Protein AF-0000000072582105 (afdb_homodimer)

Foldseek 3Di:
DPPPDQWDWDDDQQEIETEGHDPPDAAEDDLVNLVVLLVVLVVSLVPPSHQEYEYEYDQAHRYAYHDLVQLLPDDPVVVLVSVLSLLVSLLSLLLSQHQYEYEANAEQEASSLSNQLSGPAYEYAAPRYWHAHQQVLQQHADAPLNLVSCPLFFAPVVSVVCRVVVDIDGPVVCCVGRSHVYYHNGSVVVVVVVVVVSVVVVVDDSVCSRVVSCVSCVVSSVRSVCRSVVRSVCVVQWVQRSVSNSQSSVCVVVVHRGDGDDDGDPD/DPPPDQWDWDDDQLEIETEGHDPPDAAEDDLVNLVVLLVVLVVSLPPPSHQEYEYEYDQAHRYAYHDLVQLLPDDLVVVLVSVLSLLVSLLSLLLSQHQYEYEANAEQEASSLSNQLSGPAYEYAAPRYWHAHQQVLQQHADAPLNLVSCVLFFAPVCSCVRRVVVDIDGPVVCCVGRSHVYYHNGSVVVVVVVVVVVVVVVVDPSVVSRVVSCVSSVVSSVRSVCRSVVRSVCVVQFVQRSVSNNQSSVCVVVVHRGDGDDDGDPD

Secondary structure (DSSP, 8-state):
-----SEEEEEETTEEEEEE--SSS---B-HHHHHHHHHHHHHHHH-TT--EEEEE--SS-SB--B-HHHHHTS-HHHHHHHHHHHHHHHHHHHH--S-EEEEE-S-EETHHHHHHHTSSEEEEETTS--EE--GGGGT-PPPHHHHHHHHHHS-HHHHHHHHHHT--B-HHHHHHTTS-SEEESSHHHHHHHHHHHHHHHTTS-HHHHHHHHHHHHHHHHHHHHHHHHHHHHHHHH-TTHHHHHHHHHHHHHTTS-----------/-----SEEEEEETTEEEEEE--SSS---B-HHHHHHHHHHHHHHHH-TT--EEEEE--SS-SB--B-HHHHHTS-HHHHHHHHHHHHHHHHHHHH--S-EEEEE-S-EETHHHHHHHTSSEEEEETTS--EE--GGGGT-PPPHHHHHHHHHHS-HHHHHHHHHHT--B-HHHHHHTTS-SEEESSHHHHHHHHHHHHHHHTTS-HHHHHHHHHHHHHHHHHHHTTHHHHHHHHHHH-TTHHHHHHHHHHHHHHTS-----------

Nearest PDB structures (foldseek):
  5zai-assembly1_A  TM=7.662E-01  e=1.065E-15  Metallosphaera sedula DSM 5348
  2ppy-assembly1_A  TM=7.497E-01  e=2.157E-15  Geobacillus kaustophilus HTA426
  6p5u-assembly1_A  TM=8.031E-01  e=1.337E-14  uncultured organism
  1q52-assembly1_B  TM=7.400E-01  e=9.808E-13  Mycobacterium tuberculosis H37Rv
  3sll-assembly1_D  TM=6.809E-01  e=4.337E-14  Mycobacteroides abscessus ATCC 19977

Structure (mmCIF, N/CA/C/O backbone):
data_AF-0000000072582105-model_v1
#
loop_
_entity.id
_entity.type
_entity.pdbx_description
1 polymer 'Enoyl-CoA hydratase'
#
loop_
_atom_site.group_PDB
_atom_site.id
_atom_site.type_symbol
_atom_site.label_atom_id
_atom_site.label_alt_id
_atom_site.label_comp_id
_atom_site.label_asym_id
_atom_site.label_entity_id
_atom_site.label_seq_id
_atom_site.pdbx_PDB_ins_code
_atom_site.Cartn_x
_atom_site.Cartn_y
_atom_site.Cartn_z
_atom_site.occupancy
_atom_site.B_iso_or_equiv
_atom_site.auth_seq_id
_atom_site.auth_comp_id
_atom_site.auth_asym_id
_atom_site.auth_atom_id
_atom_site.pdbx_PDB_model_num
ATOM 1 N N . MET A 1 1 ? -17.75 -36.531 -16.688 1 30.33 1 MET A N 1
ATOM 2 C CA . MET A 1 1 ? -16.906 -36.812 -15.539 1 30.33 1 MET A CA 1
ATOM 3 C C . MET A 1 1 ? -16.703 -35.562 -14.688 1 30.33 1 MET A C 1
ATOM 5 O O . MET A 1 1 ? -16.266 -34.531 -15.195 1 30.33 1 MET A O 1
ATOM 9 N N . LYS A 1 2 ? -17.406 -35.219 -13.719 1 42.03 2 LYS A N 1
ATOM 10 C CA . LYS A 1 2 ? -17.422 -33.969 -12.984 1 42.03 2 LYS A CA 1
ATOM 11 C C . LYS A 1 2 ? -16 -33.531 -12.602 1 42.03 2 LYS A C 1
ATOM 13 O O . LYS A 1 2 ? -15.312 -34.25 -11.867 1 42.03 2 LYS A O 1
ATOM 18 N N . LEU A 1 3 ? -15.195 -32.875 -13.398 1 47.06 3 LEU A N 1
ATOM 19 C CA . LEU A 1 3 ? -13.773 -32.562 -13.227 1 47.06 3 LEU A CA 1
ATOM 20 C C . LEU A 1 3 ? -13.469 -32.219 -11.773 1 47.06 3 LEU A C 1
ATOM 22 O O . LEU A 1 3 ? -14.227 -31.516 -11.117 1 47.06 3 LEU A O 1
ATOM 26 N N . ALA A 1 4 ? -12.789 -33.188 -11.164 1 54.88 4 ALA A N 1
ATOM 27 C CA . ALA A 1 4 ? -12.398 -33.125 -9.75 1 54.88 4 ALA A CA 1
ATOM 28 C C . ALA A 1 4 ? -12.008 -31.703 -9.352 1 54.88 4 ALA A C 1
ATOM 30 O O . ALA A 1 4 ? -11.336 -31.016 -10.109 1 54.88 4 ALA A O 1
ATOM 31 N N . LYS A 1 5 ? -12.719 -31.078 -8.484 1 67.19 5 LYS A N 1
ATOM 32 C CA . LYS A 1 5 ? -12.484 -29.75 -7.949 1 67.19 5 LYS A CA 1
ATOM 33 C C . LYS A 1 5 ? -11.07 -29.609 -7.395 1 67.19 5 LYS A C 1
ATOM 35 O O . LYS A 1 5 ? -10.594 -30.5 -6.684 1 67.19 5 LYS A O 1
ATOM 40 N N . GLU A 1 6 ? -10.32 -28.719 -8 1 86.06 6 GLU A N 1
ATOM 41 C CA . GLU A 1 6 ? -8.961 -28.438 -7.535 1 86.06 6 GLU A CA 1
ATOM 42 C C . GLU A 1 6 ? -8.969 -27.453 -6.367 1 86.06 6 GLU A C 1
ATOM 44 O O . GLU A 1 6 ? -7.938 -27.219 -5.742 1 86.06 6 GLU A O 1
ATOM 49 N N . ILE A 1 7 ? -10.266 -27 -6.062 1 93.31 7 ILE A N 1
ATOM 50 C CA . ILE A 1 7 ? -10.391 -26.062 -4.949 1 93.31 7 ILE A CA 1
ATOM 51 C C . ILE A 1 7 ? -11.555 -26.469 -4.059 1 93.31 7 ILE A C 1
ATOM 53 O O . ILE A 1 7 ? -12.648 -26.766 -4.555 1 93.31 7 ILE A O 1
ATOM 57 N N . ILE A 1 8 ? -11.367 -26.609 -2.816 1 92.94 8 ILE A N 1
ATOM 58 C CA . ILE A 1 8 ? -12.422 -26.781 -1.825 1 92.94 8 ILE A CA 1
ATOM 59 C C . ILE A 1 8 ? -12.727 -25.453 -1.149 1 92.94 8 ILE A C 1
ATOM 61 O O . ILE A 1 8 ? -11.828 -24.797 -0.614 1 92.94 8 ILE A O 1
ATOM 65 N N . THR A 1 9 ? -13.945 -25.047 -1.189 1 95.06 9 THR A N 1
ATOM 66 C CA . THR A 1 9 ? -14.328 -23.781 -0.583 1 95.06 9 THR A CA 1
ATOM 67 C C . THR A 1 9 ? -15.062 -24.016 0.735 1 95.06 9 THR A C 1
ATOM 69 O O . THR A 1 9 ? -15.734 -25.031 0.907 1 95.06 9 THR A O 1
ATOM 72 N N . SER A 1 10 ? -14.891 -23.188 1.635 1 94.69 10 SER A N 1
ATOM 73 C CA . SER A 1 10 ? -15.656 -23.172 2.877 1 94.69 10 SER A CA 1
ATOM 74 C C . SER A 1 10 ? -15.867 -21.734 3.365 1 94.69 10 SER A C 1
ATOM 76 O O . SER A 1 10 ? -15.172 -20.812 2.932 1 94.69 10 SER A O 1
ATOM 78 N N . LYS A 1 11 ? -16.969 -21.547 4.062 1 92.31 11 LYS A N 1
ATOM 79 C CA . LYS A 1 11 ? -17.266 -20.266 4.727 1 92.31 11 LYS A CA 1
ATOM 80 C C . LYS A 1 11 ? -17.25 -20.438 6.242 1 92.31 11 LYS A C 1
ATOM 82 O O . LYS A 1 11 ? -17.906 -21.328 6.785 1 92.31 11 LYS A O 1
ATOM 87 N N . ASP A 1 12 ? -16.359 -19.719 6.879 1 85.94 12 ASP A N 1
ATOM 88 C CA . ASP A 1 12 ? -16.25 -19.75 8.336 1 85.94 12 ASP A CA 1
ATOM 89 C C . ASP A 1 12 ? -16.219 -18.328 8.906 1 85.94 12 ASP A C 1
ATOM 91 O O . ASP A 1 12 ? -15.281 -17.562 8.664 1 85.94 12 ASP A O 1
ATOM 95 N N . SER A 1 13 ? -17.156 -17.938 9.836 1 87.19 13 SER A N 1
ATOM 96 C CA . SER A 1 13 ? -17.156 -16.672 10.555 1 87.19 13 SER A CA 1
ATOM 97 C C . SER A 1 13 ? -16.938 -15.492 9.609 1 87.19 13 SER A C 1
ATOM 99 O O . SER A 1 13 ? -16.078 -14.641 9.859 1 87.19 13 SER A O 1
ATOM 101 N N . LYS A 1 14 ? -17.562 -15.438 8.391 1 92.25 14 LYS A N 1
ATOM 102 C CA . LYS A 1 14 ? -17.547 -14.336 7.43 1 92.25 14 LYS A CA 1
ATOM 103 C C . LYS A 1 14 ? -16.281 -14.359 6.574 1 92.25 14 LYS A C 1
ATOM 105 O O . LYS A 1 14 ? -15.93 -13.352 5.965 1 92.25 14 LYS A O 1
ATOM 110 N N . ILE A 1 15 ? -15.578 -15.484 6.672 1 97.19 15 ILE A N 1
ATOM 111 C CA . ILE A 1 15 ? -14.352 -15.648 5.898 1 97.19 15 ILE A CA 1
ATOM 112 C C . ILE A 1 15 ? -14.562 -16.703 4.816 1 97.19 15 ILE A C 1
ATOM 114 O O . ILE A 1 15 ? -15.016 -17.812 5.102 1 97.19 15 ILE A O 1
ATOM 118 N N . GLY A 1 16 ? -14.391 -16.359 3.559 1 97.5 16 GLY A N 1
ATOM 119 C CA . GLY A 1 16 ? -14.344 -17.344 2.484 1 97.5 16 GLY A CA 1
ATOM 120 C C . GLY A 1 16 ? -12.977 -17.969 2.312 1 97.5 16 GLY A C 1
ATOM 121 O O . GLY A 1 16 ? -11.977 -17.281 2.141 1 97.5 16 GLY A O 1
ATOM 122 N N . VAL A 1 17 ? -12.938 -19.297 2.404 1 97.38 17 VAL A N 1
ATOM 123 C CA . VAL A 1 17 ? -11.656 -19.984 2.297 1 97.38 17 VAL A CA 1
ATOM 124 C C . VAL A 1 17 ? -11.617 -20.797 1.001 1 97.38 17 VAL A C 1
ATOM 126 O O . VAL A 1 17 ? -12.562 -21.531 0.69 1 97.38 17 VAL A O 1
ATOM 129 N N . MET A 1 18 ? -10.609 -20.594 0.264 1 96.44 18 MET A N 1
ATOM 130 C CA . MET A 1 18 ? -10.258 -21.422 -0.885 1 96.44 18 MET A CA 1
ATOM 131 C C . MET A 1 18 ? -9.055 -22.297 -0.572 1 96.44 18 MET A C 1
ATOM 133 O O . MET A 1 18 ? -7.941 -21.797 -0.395 1 96.44 18 MET A O 1
ATOM 137 N N . LYS A 1 19 ? -9.32 -23.516 -0.549 1 95.19 19 LYS A N 1
ATOM 138 C CA . LYS A 1 19 ? -8.227 -24.453 -0.325 1 95.19 19 LYS A CA 1
ATOM 139 C C . LYS A 1 19 ? -7.84 -25.172 -1.616 1 95.19 19 LYS A C 1
ATOM 141 O O . LYS A 1 19 ? -8.641 -25.922 -2.18 1 95.19 19 LYS A O 1
ATOM 146 N N . LEU A 1 20 ? -6.652 -24.906 -2.053 1 94.44 20 LEU A N 1
ATOM 147 C CA . LEU A 1 20 ? -6.121 -25.641 -3.197 1 94.44 20 LEU A CA 1
ATOM 148 C C . LEU A 1 20 ? -5.832 -27.094 -2.83 1 94.44 20 LEU A C 1
ATOM 150 O O . LEU A 1 20 ? -5.254 -27.359 -1.776 1 94.44 20 LEU A O 1
ATOM 154 N N . VAL A 1 21 ? -6.301 -27.953 -3.697 1 89.69 21 VAL A N 1
ATOM 155 C CA . VAL A 1 21 ? -6.109 -29.375 -3.424 1 89.69 21 VAL A CA 1
ATOM 156 C C . VAL A 1 21 ? -5.566 -30.078 -4.672 1 89.69 21 VAL A C 1
ATOM 158 O O . VAL A 1 21 ? -5.984 -29.766 -5.789 1 89.69 21 VAL A O 1
ATOM 161 N N . SER A 1 22 ? -4.59 -30.891 -4.438 1 79.81 22 SER A N 1
ATOM 162 C CA . SER A 1 22 ? -4.055 -31.688 -5.543 1 79.81 22 SER A CA 1
ATOM 163 C C . SER A 1 22 ? -4.34 -33.156 -5.355 1 79.81 22 SER A C 1
ATOM 165 O O . SER A 1 22 ? -4.508 -33.625 -4.227 1 79.81 22 SER A O 1
ATOM 167 N N . ASP A 1 23 ? -4.551 -33.875 -6.465 1 75.94 23 ASP A N 1
ATOM 168 C CA . ASP A 1 23 ? -4.848 -35.312 -6.473 1 75.94 23 ASP A CA 1
ATOM 169 C C . ASP A 1 23 ? -3.57 -36.156 -6.395 1 75.94 23 ASP A C 1
ATOM 171 O O . ASP A 1 23 ? -3.438 -37.156 -7.082 1 75.94 23 ASP A O 1
ATOM 175 N N . GLY A 1 24 ? -2.586 -35.812 -5.512 1 74.75 24 GLY A N 1
ATOM 176 C CA . GLY A 1 24 ? -1.416 -36.656 -5.297 1 74.75 24 GLY A CA 1
ATOM 177 C C . GLY A 1 24 ? -0.139 -36.062 -5.848 1 74.75 24 GLY A C 1
ATOM 178 O O . GLY A 1 24 ? 0.959 -36.406 -5.406 1 74.75 24 GLY A O 1
ATOM 179 N N . GLY A 1 25 ? -0.252 -35.281 -6.922 1 77.69 25 GLY A N 1
ATOM 180 C CA . GLY A 1 25 ? 0.945 -34.625 -7.445 1 77.69 25 GLY A CA 1
ATOM 181 C C . GLY A 1 25 ? 1.08 -33.188 -7.031 1 77.69 25 GLY A C 1
ATOM 182 O O . GLY A 1 25 ? 0.314 -32.688 -6.195 1 77.69 25 GLY A O 1
ATOM 183 N N . PRO A 1 26 ? 2.191 -32.656 -7.531 1 84.25 26 PRO A N 1
ATOM 184 C CA . PRO A 1 26 ? 2.355 -31.234 -7.23 1 84.25 26 PRO A CA 1
ATOM 185 C C . PRO A 1 26 ? 1.222 -30.375 -7.789 1 84.25 26 PRO A C 1
ATOM 187 O O . PRO A 1 26 ? 0.676 -30.688 -8.852 1 84.25 26 PRO A O 1
ATOM 190 N N . MET A 1 27 ? 0.805 -29.391 -7.07 1 89.94 27 MET A N 1
ATOM 191 C CA . MET A 1 27 ? -0.198 -28.438 -7.527 1 89.94 27 MET A CA 1
ATOM 192 C C . MET A 1 27 ? 0.377 -27.516 -8.594 1 89.94 27 MET A C 1
ATOM 194 O O . MET A 1 27 ? 1.344 -26.797 -8.344 1 89.94 27 MET A O 1
ATOM 198 N N . THR A 1 28 ? -0.172 -27.609 -9.828 1 91.94 28 THR A N 1
ATOM 199 C CA . THR A 1 28 ? 0.241 -26.75 -10.93 1 91.94 28 THR A CA 1
ATOM 200 C C . THR A 1 28 ? -0.912 -25.844 -11.375 1 91.94 28 THR A C 1
ATOM 202 O O . THR A 1 28 ? -2.062 -26.078 -10.992 1 91.94 28 THR A O 1
ATOM 205 N N . LEU A 1 29 ? -0.603 -24.844 -12.125 1 92.31 29 LEU A N 1
ATOM 206 C CA . LEU A 1 29 ? -1.618 -23.938 -12.664 1 92.31 29 LEU A CA 1
ATOM 207 C C . LEU A 1 29 ? -2.178 -24.484 -13.977 1 92.31 29 LEU A C 1
ATOM 209 O O . LEU A 1 29 ? -1.448 -24.609 -14.961 1 92.31 29 LEU A O 1
ATOM 213 N N . THR A 1 30 ? -3.312 -24.922 -13.906 1 88.5 30 THR A N 1
ATOM 214 C CA . THR A 1 30 ? -4.039 -25.297 -15.117 1 88.5 30 THR A CA 1
ATOM 215 C C . THR A 1 30 ? -5.113 -24.266 -15.453 1 88.5 30 THR A C 1
ATOM 217 O O . THR A 1 30 ? -5.551 -23.516 -14.578 1 88.5 30 THR A O 1
ATOM 220 N N . LEU A 1 31 ? -5.531 -24.203 -16.734 1 91.31 31 LEU A N 1
ATOM 221 C CA . LEU A 1 31 ? -6.605 -23.297 -17.109 1 91.31 31 LEU A CA 1
ATOM 222 C C . LEU A 1 31 ? -7.871 -23.594 -16.297 1 91.31 31 LEU A C 1
ATOM 224 O O . LEU A 1 31 ? -8.609 -22.672 -15.938 1 91.31 31 LEU A O 1
ATOM 228 N N . SER A 1 32 ? -8.07 -24.859 -16.047 1 90.94 32 SER A N 1
ATOM 229 C CA . SER A 1 32 ? -9.227 -25.25 -15.25 1 90.94 32 SER A CA 1
ATOM 230 C C . SER A 1 32 ? -9.141 -24.672 -13.836 1 90.94 32 SER A C 1
ATOM 232 O O . SER A 1 32 ? -10.109 -24.109 -13.336 1 90.94 32 SER A O 1
ATOM 234 N N . LEU A 1 33 ? -8 -24.812 -13.18 1 91 33 LEU A N 1
ATOM 235 C CA . LEU A 1 33 ? -7.793 -24.266 -11.844 1 91 33 LEU A CA 1
ATOM 236 C C . LEU A 1 33 ? -7.961 -22.75 -11.844 1 91 33 LEU A C 1
ATOM 238 O O . LEU A 1 33 ? -8.617 -22.203 -10.961 1 91 33 LEU A O 1
ATOM 242 N N . ILE A 1 34 ? -7.391 -22.109 -12.867 1 94.62 34 ILE A N 1
ATOM 243 C CA . ILE A 1 34 ? -7.438 -20.656 -12.992 1 94.62 34 ILE A CA 1
ATOM 244 C C . ILE A 1 34 ? -8.891 -20.188 -13.094 1 94.62 34 ILE A C 1
ATOM 246 O O . ILE A 1 34 ? -9.32 -19.297 -12.352 1 94.62 34 ILE A O 1
ATOM 250 N N . HIS A 1 35 ? -9.609 -20.812 -13.977 1 95.5 35 HIS A N 1
ATOM 251 C CA . HIS A 1 35 ? -11.008 -20.422 -14.18 1 95.5 35 HIS A CA 1
ATOM 252 C C . HIS A 1 35 ? -11.836 -20.688 -12.922 1 95.5 35 HIS A C 1
ATOM 254 O O . HIS A 1 35 ? -12.68 -19.875 -12.555 1 95.5 35 HIS A O 1
ATOM 260 N N . GLU A 1 36 ? -11.57 -21.797 -12.297 1 96.06 36 GLU A N 1
ATOM 261 C CA . GLU A 1 36 ? -12.273 -22.109 -11.055 1 96.06 36 GLU A CA 1
ATOM 262 C C . GLU A 1 36 ? -11.992 -21.062 -9.977 1 96.06 36 GLU A C 1
ATOM 264 O O . GLU A 1 36 ? -12.906 -20.625 -9.289 1 96.06 36 GLU A O 1
ATOM 269 N N . MET A 1 37 ? -10.758 -20.703 -9.82 1 96.25 37 MET A N 1
ATOM 270 C CA . MET A 1 37 ? -10.375 -19.672 -8.852 1 96.25 37 MET A CA 1
ATOM 271 C C . MET A 1 37 ? -11.086 -18.359 -9.148 1 96.25 37 MET A C 1
ATOM 273 O O . MET A 1 37 ? -11.633 -17.719 -8.242 1 96.25 37 MET A O 1
ATOM 277 N N . CYS A 1 38 ? -11.086 -17.938 -10.43 1 97.38 38 CYS A N 1
ATOM 278 C CA . CYS A 1 38 ? -11.734 -16.688 -10.828 1 97.38 38 CYS A CA 1
ATOM 279 C C . CYS A 1 38 ? -13.227 -16.734 -10.5 1 97.38 38 CYS A C 1
ATOM 281 O O . CYS A 1 38 ? -13.773 -15.75 -10 1 97.38 38 CYS A O 1
ATOM 283 N N . ASP A 1 39 ? -13.836 -17.859 -10.75 1 97.38 39 ASP A N 1
ATOM 284 C CA . ASP A 1 39 ? -15.266 -18 -10.484 1 97.38 39 ASP A CA 1
ATOM 285 C C . ASP A 1 39 ? -15.562 -17.906 -8.992 1 97.38 39 ASP A C 1
ATOM 287 O O . ASP A 1 39 ? -16.516 -17.25 -8.586 1 97.38 39 ASP A O 1
ATOM 291 N N . ILE A 1 40 ? -14.75 -18.562 -8.195 1 97.31 40 ILE A N 1
ATOM 292 C CA . ILE A 1 40 ? -14.938 -18.547 -6.75 1 97.31 40 ILE A CA 1
ATOM 293 C C . ILE A 1 40 ? -14.742 -17.125 -6.219 1 97.31 40 ILE A C 1
ATOM 295 O O . ILE A 1 40 ? -15.516 -16.656 -5.371 1 97.31 40 ILE A O 1
ATOM 299 N N . LEU A 1 41 ? -13.727 -16.406 -6.695 1 97.69 41 LEU A N 1
ATOM 300 C CA . LEU A 1 41 ? -13.484 -15.031 -6.273 1 97.69 41 LEU A CA 1
ATOM 301 C C . LEU A 1 41 ? -14.664 -14.133 -6.617 1 97.69 41 LEU A C 1
ATOM 303 O O . LEU A 1 41 ? -15.039 -13.258 -5.836 1 97.69 41 LEU A O 1
ATOM 307 N N . LYS A 1 42 ? -15.219 -14.359 -7.797 1 96.94 42 LYS A N 1
ATOM 308 C CA . LYS A 1 42 ? -16.422 -13.609 -8.18 1 96.94 42 LYS A CA 1
ATOM 309 C C . LYS A 1 42 ? -17.562 -13.867 -7.207 1 96.94 42 LYS A C 1
ATOM 311 O O . LYS A 1 42 ? -18.25 -12.93 -6.793 1 96.94 42 LYS A O 1
ATOM 316 N N . GLU A 1 43 ? -17.719 -15.117 -6.836 1 96.06 43 GLU A N 1
ATOM 317 C CA . GLU A 1 43 ? -18.766 -15.484 -5.883 1 96.06 43 GLU A CA 1
ATOM 318 C C . GLU A 1 43 ? -18.531 -14.836 -4.523 1 96.06 43 GLU A C 1
ATOM 320 O O . GLU A 1 43 ? -19.453 -14.297 -3.912 1 96.06 43 GLU A O 1
ATOM 325 N N . PHE A 1 44 ? -17.281 -14.953 -4.031 1 96.69 44 PHE A N 1
ATOM 326 C CA . PHE A 1 44 ? -16.922 -14.359 -2.748 1 96.69 44 PHE A CA 1
ATOM 327 C C . PHE A 1 44 ? -17.156 -12.852 -2.771 1 96.69 44 PHE A C 1
ATOM 329 O O . PHE A 1 44 ? -17.531 -12.258 -1.759 1 96.69 44 PHE A O 1
ATOM 336 N N . THR A 1 45 ? -16.938 -12.18 -3.93 1 95.56 45 THR A N 1
ATOM 337 C CA . THR A 1 45 ? -17.047 -10.727 -4.078 1 95.56 45 THR A CA 1
ATOM 338 C C . THR A 1 45 ? -18.469 -10.273 -3.814 1 95.56 45 THR A C 1
ATOM 340 O O . THR A 1 45 ? -18.703 -9.281 -3.107 1 95.56 45 THR A O 1
ATOM 343 N N . VAL A 1 46 ? -19.469 -10.992 -4.301 1 92.19 46 VAL A N 1
ATOM 344 C CA . VAL A 1 46 ? -20.844 -10.516 -4.25 1 92.19 46 VAL A CA 1
ATOM 345 C C . VAL A 1 46 ? -21.547 -11.062 -3.002 1 92.19 46 VAL A C 1
ATOM 347 O O . VAL A 1 46 ? -22.688 -10.695 -2.707 1 92.19 46 VAL A O 1
ATOM 350 N N . ASP A 1 47 ? -20.891 -12.047 -2.318 1 92.62 47 ASP A N 1
ATOM 351 C CA . ASP A 1 47 ? -21.438 -12.57 -1.073 1 92.62 47 ASP A CA 1
ATOM 352 C C . ASP A 1 47 ? -21.25 -11.578 0.07 1 92.62 47 ASP A C 1
ATOM 354 O O . ASP A 1 47 ? -20.156 -11.43 0.596 1 92.62 47 ASP A O 1
ATOM 358 N N . GLN A 1 48 ? -22.234 -10.953 0.513 1 88.12 48 GLN A N 1
ATOM 359 C CA . GLN A 1 48 ? -22.188 -9.891 1.508 1 88.12 48 GLN A CA 1
ATOM 360 C C . GLN A 1 48 ? -21.766 -10.43 2.875 1 88.12 48 GLN A C 1
ATOM 362 O O . GLN A 1 48 ? -21.391 -9.664 3.764 1 88.12 48 GLN A O 1
ATOM 367 N N . GLU A 1 49 ? -21.891 -11.727 3.025 1 91.12 49 GLU A N 1
ATOM 368 C CA . GLU A 1 49 ? -21.531 -12.32 4.309 1 91.12 49 GLU A CA 1
ATOM 369 C C . GLU A 1 49 ? -20.016 -12.484 4.426 1 91.12 49 GLU A C 1
ATOM 371 O O . GLU A 1 49 ? -19.484 -12.578 5.535 1 91.12 49 GLU A O 1
ATOM 376 N N . ILE A 1 50 ? -19.359 -12.578 3.346 1 94.81 50 ILE A N 1
ATOM 377 C CA . ILE A 1 50 ? -17.906 -12.734 3.355 1 94.81 50 ILE A CA 1
ATOM 378 C C . ILE A 1 50 ? -17.234 -11.375 3.502 1 94.81 50 ILE A C 1
ATOM 380 O O . ILE A 1 50 ? -17.531 -10.445 2.74 1 94.81 50 ILE A O 1
ATOM 384 N N . ARG A 1 51 ? -16.297 -11.305 4.477 1 94.62 51 ARG A N 1
ATOM 385 C CA . ARG A 1 51 ? -15.602 -10.047 4.746 1 94.62 51 ARG A CA 1
ATOM 386 C C . ARG A 1 51 ? -14.133 -10.133 4.371 1 94.62 51 ARG A C 1
ATOM 388 O O . ARG A 1 51 ? -13.453 -9.109 4.242 1 94.62 51 ARG A O 1
ATOM 395 N N . ALA A 1 52 ? -13.695 -11.328 4.258 1 97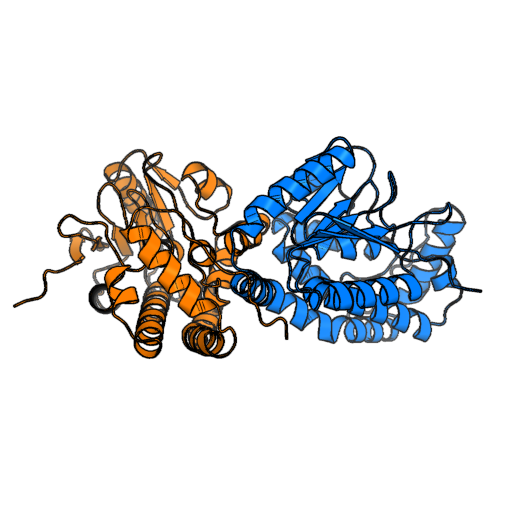.56 52 ALA A N 1
ATOM 396 C CA . ALA A 1 52 ? -12.305 -11.57 3.887 1 97.56 52 ALA A CA 1
ATOM 397 C C . ALA A 1 52 ? -12.148 -12.938 3.234 1 97.56 52 ALA A C 1
ATOM 399 O O . ALA A 1 52 ? -13 -13.82 3.4 1 97.56 52 ALA A O 1
ATOM 400 N N . GLY A 1 53 ? -11.141 -13.062 2.473 1 98.06 53 GLY A N 1
ATOM 401 C CA . GLY A 1 53 ? -10.805 -14.336 1.854 1 98.06 53 GLY A CA 1
ATOM 402 C C . GLY A 1 53 ? -9.469 -14.891 2.324 1 98.06 53 GLY A C 1
ATOM 403 O O . GLY A 1 53 ? -8.578 -14.141 2.705 1 98.06 53 GLY A O 1
ATOM 404 N N . ILE A 1 54 ? -9.352 -16.172 2.305 1 98.38 54 ILE A N 1
ATOM 405 C CA . ILE A 1 54 ? -8.102 -16.891 2.531 1 98.38 54 ILE A CA 1
ATOM 406 C C . ILE A 1 54 ? -7.871 -17.891 1.403 1 98.38 54 ILE A C 1
ATOM 408 O O . ILE A 1 54 ? -8.789 -18.609 1.011 1 98.38 54 ILE A O 1
ATOM 412 N N . ILE A 1 55 ? -6.73 -17.844 0.826 1 98 55 ILE A N 1
ATOM 413 C CA . ILE A 1 55 ? -6.289 -18.906 -0.074 1 98 55 ILE A CA 1
ATOM 414 C C . ILE A 1 55 ? -5.227 -19.75 0.616 1 98 55 ILE A C 1
ATOM 416 O O . ILE A 1 55 ? -4.18 -19.25 1.022 1 98 55 ILE A O 1
ATOM 420 N N . SER A 1 56 ? -5.547 -20.984 0.767 1 95.56 56 SER A N 1
ATOM 421 C CA . SER A 1 56 ? -4.617 -21.906 1.405 1 95.56 56 SER A CA 1
ATOM 422 C C . SER A 1 56 ? -4.289 -23.078 0.488 1 95.56 56 SER A C 1
ATOM 424 O O . SER A 1 56 ? -4.992 -23.328 -0.498 1 95.56 56 SER A O 1
ATOM 426 N N . GLY A 1 57 ? -3.246 -23.719 0.718 1 89.19 57 GLY A N 1
ATOM 427 C CA . GLY A 1 57 ? -2.836 -24.891 -0.059 1 89.19 57 GLY A CA 1
ATOM 428 C C . GLY A 1 57 ? -2.5 -26.094 0.798 1 89.19 57 GLY A C 1
ATOM 429 O O . GLY A 1 57 ? -2.803 -26.109 1.993 1 89.19 57 GLY A O 1
ATOM 430 N N . PRO A 1 58 ? -2.08 -27.094 0.112 1 83.38 58 PRO A N 1
ATOM 431 C CA . PRO A 1 58 ? -1.699 -28.312 0.846 1 83.38 58 PRO A CA 1
ATOM 432 C C . PRO A 1 58 ? -0.506 -28.078 1.772 1 83.38 58 PRO A C 1
ATOM 434 O O . PRO A 1 58 ? 0.156 -27.047 1.693 1 83.38 58 PRO A O 1
ATOM 437 N N . ASP A 1 59 ? -0.425 -29.031 2.781 1 83.31 59 ASP A N 1
ATOM 438 C CA . ASP A 1 59 ? 0.791 -29.062 3.588 1 83.31 59 ASP A CA 1
ATOM 439 C C . ASP A 1 59 ? 1.981 -29.547 2.766 1 83.31 59 ASP A C 1
ATOM 441 O O . ASP A 1 59 ? 2.064 -30.734 2.422 1 83.31 59 ASP A O 1
ATOM 445 N N . GLY A 1 60 ? 2.836 -28.719 2.244 1 85.56 60 GLY A N 1
ATOM 446 C CA . GLY A 1 60 ? 3.893 -28.953 1.271 1 85.56 60 GLY A CA 1
ATOM 447 C C . GLY A 1 60 ? 3.889 -27.938 0.138 1 85.56 60 GLY A C 1
ATOM 448 O O . GLY A 1 60 ? 3.775 -26.734 0.374 1 85.56 60 GLY A O 1
ATOM 449 N N . ASP A 1 61 ? 3.75 -28.531 -1.145 1 90.19 61 ASP A N 1
ATOM 450 C CA . ASP A 1 61 ? 3.801 -27.641 -2.305 1 90.19 61 ASP A CA 1
ATOM 451 C C . ASP A 1 61 ? 2.492 -26.875 -2.467 1 90.19 61 ASP A C 1
ATOM 453 O O . ASP A 1 61 ? 1.456 -27.469 -2.783 1 90.19 61 ASP A O 1
ATOM 457 N N . PHE A 1 62 ? 2.486 -25.609 -2.223 1 95.31 62 PHE A N 1
ATOM 458 C CA . PHE A 1 62 ? 1.344 -24.719 -2.438 1 95.31 62 PHE A CA 1
ATOM 459 C C . PHE A 1 62 ? 0.928 -24.734 -3.902 1 95.31 62 PHE A C 1
ATOM 461 O O . PHE A 1 62 ? -0.133 -25.25 -4.254 1 95.31 62 PHE A O 1
ATOM 468 N N . CYS A 1 63 ? 1.811 -24.297 -4.801 1 95.38 63 CYS A N 1
ATOM 469 C CA . CYS A 1 63 ? 1.665 -24.344 -6.25 1 95.38 63 CYS A CA 1
ATOM 470 C C . CYS A 1 63 ? 3.006 -24.109 -6.941 1 95.38 63 CYS A C 1
ATOM 472 O O . CYS A 1 63 ? 3.691 -23.125 -6.664 1 95.38 63 CYS A O 1
ATOM 474 N N . VAL A 1 64 ? 3.338 -24.984 -7.836 1 93.81 64 VAL A N 1
ATOM 475 C CA . VAL A 1 64 ? 4.695 -24.953 -8.375 1 93.81 64 VAL A CA 1
ATOM 476 C C . VAL A 1 64 ? 4.672 -24.375 -9.789 1 93.81 64 VAL A C 1
ATOM 478 O O . VAL A 1 64 ? 5.66 -24.484 -10.523 1 93.81 64 VAL A O 1
ATOM 481 N N . GLY A 1 65 ? 3.52 -23.844 -10.219 1 93.81 65 GLY A N 1
ATOM 482 C CA . GLY A 1 65 ? 3.473 -23.094 -11.461 1 93.81 65 GLY A CA 1
ATOM 483 C C . GLY A 1 65 ? 3.006 -23.906 -12.641 1 93.81 65 GLY A C 1
ATOM 484 O O . GLY A 1 65 ? 2.008 -24.625 -12.555 1 93.81 65 GLY A O 1
ATOM 485 N N . LEU A 1 66 ? 3.688 -23.781 -13.781 1 92.62 66 LEU A N 1
ATOM 486 C CA . LEU A 1 66 ? 3.262 -24.375 -15.047 1 92.62 66 LEU A CA 1
ATOM 487 C C . LEU A 1 66 ? 3.352 -25.891 -14.992 1 92.62 66 LEU A C 1
ATOM 489 O O . LEU A 1 66 ? 4.297 -26.438 -14.422 1 92.62 66 LEU A O 1
ATOM 493 N N . ASP A 1 67 ? 2.404 -26.484 -15.594 1 91 67 ASP A N 1
ATOM 494 C CA . ASP A 1 67 ? 2.445 -27.922 -15.805 1 91 67 ASP A CA 1
ATOM 495 C C . ASP A 1 67 ? 3.301 -28.281 -17.016 1 91 67 ASP A C 1
ATOM 497 O O . ASP A 1 67 ? 2.941 -27.953 -18.156 1 91 67 ASP A O 1
ATOM 501 N N . PRO A 1 68 ? 4.379 -28.969 -16.719 1 93.75 68 PRO A N 1
ATOM 502 C CA . PRO A 1 68 ? 5.27 -29.266 -17.844 1 93.75 68 PRO A CA 1
ATOM 503 C C . PRO A 1 68 ? 4.57 -30.031 -18.953 1 93.75 68 PRO A C 1
ATOM 505 O O . PRO A 1 68 ? 4.805 -29.766 -20.141 1 93.75 68 PRO A O 1
ATOM 508 N N . ASP A 1 69 ? 3.734 -30.953 -18.641 1 93.44 69 ASP A N 1
ATOM 509 C CA . ASP A 1 69 ? 3.037 -31.75 -19.656 1 93.44 69 ASP A CA 1
ATOM 510 C C . ASP A 1 69 ? 2.113 -30.859 -20.5 1 93.44 69 ASP A C 1
ATOM 512 O O . ASP A 1 69 ? 2.059 -31 -21.719 1 93.44 69 ASP A O 1
ATOM 516 N N . ALA A 1 70 ? 1.417 -30 -19.812 1 92.69 70 ALA A N 1
ATOM 517 C CA . ALA A 1 70 ? 0.51 -29.109 -20.516 1 92.69 70 ALA A CA 1
ATOM 518 C C . ALA A 1 70 ? 1.271 -28.219 -21.5 1 92.69 70 ALA A C 1
ATOM 520 O O . ALA A 1 70 ? 0.827 -28.016 -22.641 1 92.69 70 ALA A O 1
ATOM 521 N N . ILE A 1 71 ? 2.404 -27.719 -21.109 1 95.69 71 ILE A N 1
ATOM 522 C CA . ILE A 1 71 ? 3.201 -26.828 -21.953 1 95.69 71 ILE A CA 1
ATOM 523 C C . ILE A 1 71 ? 3.768 -27.609 -23.141 1 95.69 71 ILE A C 1
ATOM 525 O O . ILE A 1 71 ? 3.658 -27.188 -24.281 1 95.69 71 ILE A O 1
ATOM 529 N N . LEU A 1 72 ? 4.293 -28.812 -22.859 1 96.81 72 LEU A N 1
ATOM 530 C CA . LEU A 1 72 ? 4.965 -29.609 -23.875 1 96.81 72 LEU A CA 1
ATOM 531 C C . LEU A 1 72 ? 3.971 -30.094 -24.938 1 96.81 72 LEU A C 1
ATOM 533 O O . LEU A 1 72 ? 4.348 -30.344 -26.078 1 96.81 72 LEU A O 1
ATOM 537 N N . ASN A 1 73 ? 2.732 -30.172 -24.578 1 96.56 73 ASN A N 1
ATOM 538 C CA . ASN A 1 73 ? 1.709 -30.656 -25.5 1 96.56 73 ASN A CA 1
ATOM 539 C C . ASN A 1 73 ? 0.938 -29.516 -26.141 1 96.56 73 ASN A C 1
ATOM 541 O O . ASN A 1 73 ? -0.145 -29.719 -26.688 1 96.56 73 ASN A O 1
ATOM 545 N N . SER A 1 74 ? 1.439 -28.344 -26.031 1 96.44 74 SER A N 1
ATOM 546 C CA . SER A 1 74 ? 0.749 -27.156 -26.531 1 96.44 74 SER A CA 1
ATOM 547 C C . SER A 1 74 ? 1.514 -26.516 -27.688 1 96.44 74 SER A C 1
ATOM 549 O O . SER A 1 74 ? 2.746 -26.547 -27.719 1 96.44 74 SER A O 1
ATOM 551 N N . SER A 1 75 ? 0.695 -25.969 -28.609 1 96.25 75 SER A N 1
ATOM 552 C CA . SER A 1 75 ? 1.278 -25.078 -29.594 1 96.25 75 SER A CA 1
ATOM 553 C C . SER A 1 75 ? 1.665 -23.734 -28.969 1 96.25 75 SER A C 1
ATOM 555 O O . SER A 1 75 ? 1.302 -23.453 -27.812 1 96.25 75 SER A O 1
ATOM 557 N N . VAL A 1 76 ? 2.436 -22.953 -29.703 1 94.62 76 VAL A N 1
ATOM 558 C CA . VAL A 1 76 ? 2.824 -21.625 -29.219 1 94.62 76 VAL A CA 1
ATOM 559 C C . VAL A 1 76 ? 1.577 -20.797 -28.906 1 94.62 76 VAL A C 1
ATOM 561 O O . VAL A 1 76 ? 1.524 -20.109 -27.906 1 94.62 76 VAL A O 1
ATOM 564 N N . ASP A 1 77 ? 0.574 -20.906 -29.75 1 94.12 77 ASP A N 1
ATOM 565 C CA . ASP A 1 77 ? -0.678 -20.188 -29.531 1 94.12 77 ASP A CA 1
ATOM 566 C C . ASP A 1 77 ? -1.37 -20.656 -28.266 1 94.12 77 ASP A C 1
ATOM 568 O O . ASP A 1 77 ? -1.947 -19.859 -27.531 1 94.12 77 ASP A O 1
ATOM 572 N N . GLU A 1 78 ? -1.339 -21.906 -28.062 1 94.81 78 GLU A N 1
ATOM 573 C CA . GLU A 1 78 ? -1.934 -22.469 -26.844 1 94.81 78 GLU A CA 1
ATOM 574 C C . GLU A 1 78 ? -1.162 -22.031 -25.609 1 94.81 78 GLU A C 1
ATOM 576 O O . GLU A 1 78 ? -1.76 -21.766 -24.562 1 94.81 78 GLU A O 1
ATOM 581 N N . ILE A 1 79 ? 0.143 -21.984 -25.703 1 95.69 79 ILE A N 1
ATOM 582 C CA . ILE A 1 79 ? 0.963 -21.484 -24.594 1 95.69 79 ILE A CA 1
ATOM 583 C C . ILE A 1 79 ? 0.604 -20.031 -24.297 1 95.69 79 ILE A C 1
ATOM 585 O O . ILE A 1 79 ? 0.451 -19.656 -23.141 1 95.69 79 ILE A O 1
ATOM 589 N N . ALA A 1 80 ? 0.419 -19.266 -25.344 1 94.62 80 ALA A N 1
ATOM 590 C CA . ALA A 1 80 ? 0.002 -17.875 -25.172 1 94.62 80 ALA A CA 1
ATOM 591 C C . ALA A 1 80 ? -1.336 -17.781 -24.453 1 94.62 80 ALA A C 1
ATOM 593 O O . ALA A 1 80 ? -1.543 -16.906 -23.625 1 94.62 80 ALA A O 1
ATOM 594 N N . LYS A 1 81 ? -2.178 -18.641 -24.734 1 94 81 LYS A N 1
ATOM 595 C CA . LYS A 1 81 ? -3.479 -18.688 -24.078 1 94 81 LYS A CA 1
ATOM 596 C C . LYS A 1 81 ? -3.338 -19.047 -22.609 1 94 81 LYS A C 1
ATOM 598 O O . LYS A 1 81 ? -4.047 -18.516 -21.75 1 94 81 LYS A O 1
ATOM 603 N N . ILE A 1 82 ? -2.486 -19.953 -22.344 1 94.62 82 ILE A N 1
ATOM 604 C CA . ILE A 1 82 ? -2.213 -20.328 -20.969 1 94.62 82 ILE A CA 1
ATOM 605 C C . ILE A 1 82 ? -1.691 -19.109 -20.203 1 94.62 82 ILE A C 1
ATOM 607 O O . ILE A 1 82 ? -2.154 -18.812 -19.094 1 94.62 82 ILE A O 1
ATOM 611 N N . MET A 1 83 ? -0.78 -18.375 -20.812 1 95.12 83 MET A N 1
ATOM 612 C CA . MET A 1 83 ? -0.249 -17.156 -20.188 1 95.12 83 MET A CA 1
ATOM 613 C C . MET A 1 83 ? -1.353 -16.141 -19.969 1 95.12 83 MET A C 1
ATOM 615 O O . MET A 1 83 ? -1.406 -15.492 -18.922 1 95.12 83 MET A O 1
ATOM 619 N N . ALA A 1 84 ? -2.201 -15.992 -20.953 1 95.62 84 ALA A N 1
ATOM 620 C CA . ALA A 1 84 ? -3.328 -15.078 -20.828 1 95.62 84 ALA A CA 1
ATOM 621 C C . ALA A 1 84 ? -4.211 -15.461 -19.641 1 95.62 84 ALA A C 1
ATOM 623 O O . ALA A 1 84 ? -4.691 -14.586 -18.906 1 95.62 84 ALA A O 1
ATOM 624 N N . GLY A 1 85 ? -4.473 -16.719 -19.469 1 95.88 85 GLY A N 1
ATOM 625 C CA . GLY A 1 85 ? -5.23 -17.203 -18.328 1 95.88 85 GLY A CA 1
ATOM 626 C C . GLY A 1 85 ? -4.59 -16.859 -17 1 95.88 85 GLY A C 1
ATOM 627 O O . GLY A 1 85 ? -5.281 -16.5 -16.047 1 95.88 85 GLY A O 1
ATOM 628 N N . ILE A 1 86 ? -3.303 -16.938 -16.906 1 96.31 86 ILE A N 1
ATOM 629 C CA . ILE A 1 86 ? -2.564 -16.641 -15.688 1 96.31 86 ILE A CA 1
ATOM 630 C C . ILE A 1 86 ? -2.748 -15.156 -15.336 1 96.31 86 ILE A C 1
ATOM 632 O O . ILE A 1 86 ? -2.971 -14.812 -14.172 1 96.31 86 ILE A O 1
ATOM 636 N N . PHE A 1 87 ? -2.732 -14.25 -16.281 1 96.19 87 PHE A N 1
ATOM 637 C CA . PHE A 1 87 ? -2.871 -12.828 -15.992 1 96.19 87 PHE A CA 1
ATOM 638 C C . PHE A 1 87 ? -4.332 -12.469 -15.75 1 96.19 87 PHE A C 1
ATOM 640 O O . PHE A 1 87 ? -4.629 -11.5 -15.047 1 96.19 87 PHE A O 1
ATOM 647 N N . GLU A 1 88 ? -5.227 -13.289 -16.344 1 95.75 88 GLU A N 1
ATOM 648 C CA . GLU A 1 88 ? -6.617 -13.172 -15.922 1 95.75 88 GLU A CA 1
ATOM 649 C C . GLU A 1 88 ? -6.766 -13.477 -14.43 1 95.75 88 GLU A C 1
ATOM 651 O O . GLU A 1 88 ? -7.496 -12.789 -13.719 1 95.75 88 GLU A O 1
ATOM 656 N N . MET A 1 89 ? -6.125 -14.516 -14.016 1 96.75 89 MET A N 1
ATOM 657 C CA . MET A 1 89 ? -6.102 -14.859 -12.594 1 96.75 89 MET A CA 1
ATOM 658 C C . MET A 1 89 ? -5.48 -13.734 -11.773 1 96.75 89 MET A C 1
ATOM 660 O O . MET A 1 89 ? -6.027 -13.344 -10.742 1 96.75 89 MET A O 1
ATOM 664 N N . PHE A 1 90 ? -4.328 -13.25 -12.25 1 97.94 90 PHE A N 1
ATOM 665 C CA . PHE A 1 90 ? -3.684 -12.102 -11.617 1 97.94 90 PHE A CA 1
ATOM 666 C C . PHE A 1 90 ? -4.672 -10.961 -11.43 1 97.94 90 PHE A C 1
ATOM 668 O O . PHE A 1 90 ? -4.809 -10.422 -10.328 1 97.94 90 PHE A O 1
ATOM 675 N N . ASP A 1 91 ? -5.379 -10.641 -12.469 1 97.31 91 ASP A N 1
ATOM 676 C CA . ASP A 1 91 ? -6.348 -9.547 -12.461 1 97.31 91 ASP A CA 1
ATOM 677 C C . ASP A 1 91 ? -7.469 -9.812 -11.461 1 97.31 91 ASP A C 1
ATOM 679 O O . ASP A 1 91 ? -7.848 -8.922 -10.695 1 97.31 91 ASP A O 1
ATOM 683 N N . SER A 1 92 ? -7.973 -10.984 -11.469 1 97.19 92 SER A N 1
ATOM 684 C CA . SER A 1 92 ? -9.062 -11.344 -10.57 1 97.19 92 SER A CA 1
ATOM 685 C C . SER A 1 92 ? -8.633 -11.258 -9.117 1 97.19 92 SER A C 1
ATOM 687 O O . SER A 1 92 ? -9.375 -10.758 -8.273 1 97.19 92 SER A O 1
ATOM 689 N N . LEU A 1 93 ? -7.457 -11.727 -8.852 1 98.25 93 LEU A N 1
ATOM 690 C CA . LEU A 1 93 ? -6.93 -11.703 -7.488 1 98.25 93 LEU A CA 1
ATOM 691 C C . LEU A 1 93 ? -6.684 -10.266 -7.031 1 98.25 93 LEU A C 1
ATOM 693 O O . LEU A 1 93 ? -7.105 -9.875 -5.938 1 98.25 93 LEU A O 1
ATOM 697 N N . MET A 1 94 ? -6.09 -9.438 -7.875 1 97.5 94 MET A N 1
ATOM 698 C CA . MET A 1 94 ? -5.75 -8.062 -7.543 1 97.5 94 MET A CA 1
ATOM 699 C C . MET A 1 94 ? -7.004 -7.203 -7.414 1 97.5 94 MET A C 1
ATOM 701 O O . MET A 1 94 ? -7.031 -6.25 -6.637 1 97.5 94 MET A O 1
ATOM 705 N N . SER A 1 95 ? -8.039 -7.582 -8.18 1 96.94 95 SER A N 1
ATOM 706 C CA . SER A 1 95 ? -9.258 -6.781 -8.211 1 96.94 95 SER A CA 1
ATOM 707 C C . SER A 1 95 ? -10.227 -7.211 -7.109 1 96.94 95 SER A C 1
ATOM 709 O O . SER A 1 95 ? -11.25 -6.562 -6.891 1 96.94 95 SER A O 1
ATOM 711 N N . PHE A 1 96 ? -9.945 -8.375 -6.461 1 98 96 PHE A N 1
ATOM 712 C CA . PHE A 1 96 ? -10.805 -8.828 -5.367 1 98 96 PHE A CA 1
ATOM 713 C C . PHE A 1 96 ? -10.93 -7.746 -4.297 1 98 96 PHE A C 1
ATOM 715 O O . PHE A 1 96 ? -9.922 -7.305 -3.734 1 98 96 PHE A O 1
ATOM 722 N N . PRO A 1 97 ? -12.07 -7.277 -3.98 1 97.12 97 PRO A N 1
ATOM 723 C CA . PRO A 1 97 ? -12.242 -6.031 -3.229 1 97.12 97 PRO A CA 1
ATOM 724 C C . PRO A 1 97 ? -12.141 -6.238 -1.719 1 97.12 97 PRO A C 1
ATOM 726 O O . PRO A 1 97 ? -12.156 -5.266 -0.958 1 97.12 97 PRO A O 1
ATOM 729 N N . LYS A 1 98 ? -12.102 -7.438 -1.237 1 97.38 98 LYS A N 1
ATOM 730 C CA . LYS A 1 98 ? -12.023 -7.754 0.187 1 97.38 98 LYS A CA 1
ATOM 731 C C . LYS A 1 98 ? -10.617 -8.203 0.576 1 97.38 98 LYS A C 1
ATOM 733 O O . LYS A 1 98 ? -9.852 -8.664 -0.274 1 97.38 98 LYS A O 1
ATOM 738 N N . PRO A 1 99 ? -10.242 -8.008 1.88 1 97.75 99 PRO A N 1
ATOM 739 C CA . PRO A 1 99 ? -8.922 -8.516 2.271 1 97.75 99 PRO A CA 1
ATOM 740 C C . PRO A 1 99 ? -8.695 -9.961 1.854 1 97.75 99 PRO A C 1
ATOM 742 O O . PRO A 1 99 ? -9.602 -10.789 1.968 1 97.75 99 PRO A O 1
ATOM 745 N N . LEU A 1 100 ? -7.578 -10.234 1.352 1 98.44 100 LEU A N 1
ATOM 746 C CA . LEU A 1 100 ? -7.227 -11.562 0.873 1 98.44 100 LEU A CA 1
ATOM 747 C C . LEU A 1 100 ? -5.879 -12.008 1.438 1 98.44 100 LEU A C 1
ATOM 749 O O . LEU A 1 100 ? -4.891 -11.281 1.333 1 98.44 100 LEU A O 1
ATOM 753 N N . ILE A 1 101 ? -5.82 -13.188 2.066 1 98.62 101 ILE A N 1
ATOM 754 C CA . ILE A 1 101 ? -4.621 -13.688 2.732 1 98.62 101 ILE A CA 1
ATOM 755 C C . ILE A 1 101 ? -4.191 -15.008 2.102 1 98.62 101 ILE A C 1
ATOM 757 O O . ILE A 1 101 ? -5.023 -15.883 1.851 1 98.62 101 ILE A O 1
ATOM 761 N N . ALA A 1 102 ? -2.949 -15.156 1.796 1 98.56 102 ALA A N 1
ATOM 762 C CA . ALA A 1 102 ? -2.385 -16.422 1.341 1 98.56 102 ALA A CA 1
ATOM 763 C C . ALA A 1 102 ? -1.742 -17.188 2.496 1 98.56 102 ALA A C 1
ATOM 765 O O . ALA A 1 102 ? -0.944 -16.625 3.25 1 98.56 102 ALA A O 1
ATOM 766 N N . GLU A 1 103 ? -2.117 -18.422 2.674 1 98.19 103 GLU A N 1
ATOM 767 C CA . GLU A 1 103 ? -1.468 -19.375 3.566 1 98.19 103 GLU A CA 1
ATOM 768 C C . GLU A 1 103 ? -0.673 -20.406 2.779 1 98.19 103 GLU A C 1
ATOM 770 O O . GLU A 1 103 ? -1.242 -21.375 2.262 1 98.19 103 GLU A O 1
ATOM 775 N N . VAL A 1 104 ? 0.62 -20.188 2.783 1 97.88 104 VAL A N 1
ATOM 776 C CA . VAL A 1 104 ? 1.499 -20.969 1.921 1 97.88 104 VAL A CA 1
ATOM 777 C C . VAL A 1 104 ? 2.184 -22.062 2.736 1 97.88 104 VAL A C 1
ATOM 779 O O . VAL A 1 104 ? 3.043 -21.781 3.572 1 97.88 104 VAL A O 1
ATOM 782 N N . GLY A 1 105 ? 1.873 -23.281 2.43 1 95.94 105 GLY A N 1
ATOM 783 C CA . GLY A 1 105 ? 2.373 -24.406 3.219 1 95.94 105 GLY A CA 1
ATOM 784 C C . GLY A 1 105 ? 3.758 -24.859 2.795 1 95.94 105 GLY A C 1
ATOM 785 O O . GLY A 1 105 ? 4.453 -25.531 3.555 1 95.94 105 GLY A O 1
ATOM 786 N N . GLY A 1 106 ? 4.176 -24.484 1.627 1 95.5 106 GLY A N 1
ATOM 787 C C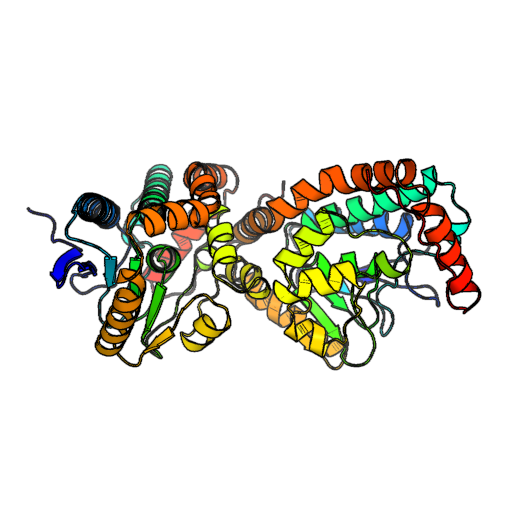A . GLY A 1 106 ? 5.449 -24.891 1.059 1 95.5 106 GLY A CA 1
ATOM 788 C C . GLY A 1 106 ? 5.809 -24.141 -0.21 1 95.5 106 GLY A C 1
ATOM 789 O O . GLY A 1 106 ? 5.613 -22.922 -0.293 1 95.5 106 GLY A O 1
ATOM 790 N N . ASN A 1 107 ? 6.309 -24.844 -1.19 1 96.56 107 ASN A N 1
ATOM 791 C CA . ASN A 1 107 ? 6.816 -24.203 -2.402 1 96.56 107 ASN A CA 1
ATOM 792 C C . ASN A 1 107 ? 5.719 -23.438 -3.135 1 96.56 107 ASN A C 1
ATOM 794 O O . ASN A 1 107 ? 4.652 -23.984 -3.416 1 96.56 107 ASN A O 1
ATOM 798 N N . ALA A 1 108 ? 5.891 -22.219 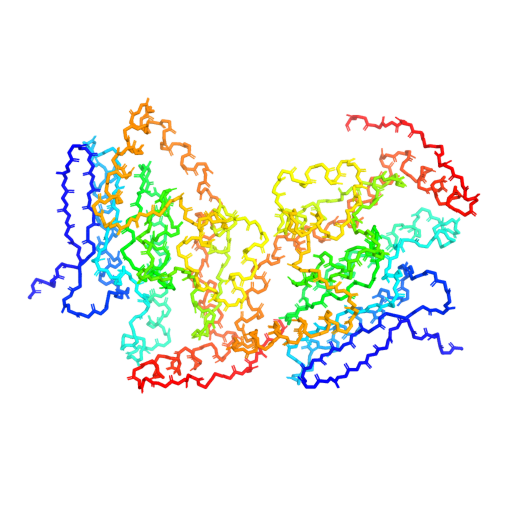-3.391 1 97.38 108 ALA A N 1
ATOM 799 C CA . ALA A 1 108 ? 5.121 -21.359 -4.289 1 97.38 108 ALA A CA 1
ATOM 800 C C . ALA A 1 108 ? 6.016 -20.719 -5.348 1 97.38 108 ALA A C 1
ATOM 802 O O . ALA A 1 108 ? 6.691 -19.734 -5.086 1 97.38 108 ALA A O 1
ATOM 803 N N . VAL A 1 109 ? 5.953 -21.25 -6.586 1 96.56 109 VAL A N 1
ATOM 804 C CA . VAL A 1 109 ? 7.012 -20.953 -7.547 1 96.56 109 VAL A CA 1
ATOM 805 C C . VAL A 1 109 ? 6.398 -20.547 -8.891 1 96.56 109 VAL A C 1
ATOM 807 O O . VAL A 1 109 ? 5.426 -21.172 -9.336 1 96.56 109 VAL A O 1
ATOM 810 N N . GLY A 1 110 ? 7.027 -19.547 -9.508 1 95.5 110 GLY A N 1
ATOM 811 C CA . GLY A 1 110 ? 6.586 -19.094 -10.82 1 95.5 110 GLY A CA 1
ATOM 812 C C . GLY A 1 110 ? 5.133 -18.656 -10.852 1 95.5 110 GLY A C 1
ATOM 813 O O . GLY A 1 110 ? 4.711 -17.844 -10.039 1 95.5 110 GLY A O 1
ATOM 814 N N . GLY A 1 111 ? 4.422 -19.234 -11.734 1 92.69 111 GLY A N 1
ATOM 815 C CA . GLY A 1 111 ? 2.996 -18.953 -11.805 1 92.69 111 GLY A CA 1
ATOM 816 C C . GLY A 1 111 ? 2.27 -19.219 -10.5 1 92.69 111 GLY A C 1
ATOM 817 O O . GLY A 1 111 ? 1.333 -18.5 -10.141 1 92.69 111 GLY A O 1
ATOM 818 N N . GLY A 1 112 ? 2.717 -20.188 -9.836 1 94 112 GLY A N 1
ATOM 819 C CA . GLY A 1 112 ? 2.125 -20.5 -8.547 1 94 112 GLY A CA 1
ATOM 820 C C . GLY A 1 112 ? 2.359 -19.422 -7.504 1 94 112 GLY A C 1
ATOM 821 O O . GLY A 1 112 ? 1.509 -19.188 -6.645 1 94 112 GLY A O 1
ATOM 822 N N . ALA A 1 113 ? 3.473 -18.75 -7.586 1 97.44 113 ALA A N 1
ATOM 823 C CA . ALA A 1 113 ? 3.803 -17.672 -6.66 1 97.44 113 ALA A CA 1
ATOM 824 C C . ALA A 1 113 ? 2.918 -16.453 -6.898 1 97.44 113 ALA A C 1
ATOM 826 O O . ALA A 1 113 ? 2.703 -15.641 -5.992 1 97.44 113 ALA A O 1
ATOM 827 N N . ILE A 1 114 ? 2.426 -16.297 -8.133 1 98 114 ILE A N 1
ATOM 828 C CA . ILE A 1 114 ? 1.556 -15.18 -8.477 1 98 114 ILE A CA 1
ATOM 829 C C . ILE A 1 114 ? 0.351 -15.156 -7.535 1 98 114 ILE A C 1
ATOM 831 O O . ILE A 1 114 ? -0.089 -14.086 -7.102 1 98 114 ILE A O 1
ATOM 835 N N . ILE A 1 115 ? -0.131 -16.312 -7.145 1 97.75 115 ILE A N 1
ATOM 836 C CA . ILE A 1 115 ? -1.268 -16.406 -6.234 1 97.75 115 ILE A CA 1
ATOM 837 C C . ILE A 1 115 ? -0.922 -15.734 -4.906 1 97.75 115 ILE A C 1
ATOM 839 O O . ILE A 1 115 ? -1.695 -14.922 -4.395 1 97.75 115 ILE A O 1
ATOM 843 N N . ALA A 1 116 ? 0.24 -16.062 -4.383 1 97.81 116 ALA A N 1
ATOM 844 C CA . ALA A 1 116 ? 0.662 -15.484 -3.105 1 97.81 116 ALA A CA 1
ATOM 845 C C . ALA A 1 116 ? 0.982 -14 -3.252 1 97.81 116 ALA A C 1
ATOM 847 O O . ALA A 1 116 ? 0.523 -13.18 -2.453 1 97.81 116 ALA A O 1
ATOM 848 N N . TYR A 1 117 ? 1.729 -13.625 -4.309 1 98.25 117 TYR A N 1
ATOM 849 C CA . TYR A 1 117 ? 2.188 -12.25 -4.516 1 98.25 117 TYR A CA 1
ATOM 850 C C . TYR A 1 117 ? 1.011 -11.289 -4.602 1 98.25 117 TYR A C 1
ATOM 852 O O . TYR A 1 117 ? 1.133 -10.117 -4.238 1 98.25 117 TYR A O 1
ATOM 860 N N . THR A 1 118 ? -0.124 -11.766 -5.109 1 98.19 118 THR A N 1
ATOM 861 C CA . THR A 1 118 ? -1.241 -10.875 -5.395 1 98.19 118 THR A CA 1
ATOM 862 C C . THR A 1 118 ? -2.121 -10.695 -4.16 1 98.19 118 THR A C 1
ATOM 864 O O . THR A 1 118 ? -3.002 -9.836 -4.141 1 98.19 118 THR A O 1
ATOM 867 N N . CYS A 1 119 ? -1.923 -11.453 -3.102 1 98.38 119 CYS A N 1
ATOM 868 C CA . CYS A 1 119 ? -2.713 -11.32 -1.884 1 98.38 119 CYS A CA 1
ATOM 869 C C . CYS A 1 119 ? -2.238 -10.133 -1.054 1 98.38 119 CYS A C 1
ATOM 871 O O . CYS A 1 119 ? -1.105 -9.672 -1.21 1 98.38 119 CYS A O 1
ATOM 873 N N . ASP A 1 120 ? -3.107 -9.648 -0.212 1 97.94 120 ASP A N 1
ATOM 874 C CA . ASP A 1 120 ? -2.785 -8.508 0.632 1 97.94 120 ASP A CA 1
ATOM 875 C C . ASP A 1 120 ? -1.801 -8.891 1.733 1 97.94 120 ASP A C 1
ATOM 877 O O . ASP A 1 120 ? -0.93 -8.102 2.102 1 97.94 120 ASP A O 1
ATOM 881 N N . TYR A 1 121 ? -1.997 -10.039 2.297 1 98.31 121 TYR A N 1
ATOM 882 C CA . TYR A 1 121 ? -1.121 -10.633 3.305 1 98.31 121 TYR A CA 1
ATOM 883 C C . TYR A 1 121 ? -0.689 -12.031 2.9 1 98.31 121 TYR A C 1
ATOM 885 O O . TYR A 1 121 ? -1.475 -12.789 2.318 1 98.31 121 TYR A O 1
ATOM 893 N N . ARG A 1 122 ? 0.512 -12.32 3.232 1 98.5 122 ARG A N 1
ATOM 894 C CA . ARG A 1 122 ? 1.131 -13.562 2.773 1 98.5 122 ARG A CA 1
ATOM 895 C C . ARG A 1 122 ? 1.895 -14.242 3.902 1 98.5 122 ARG A C 1
ATOM 897 O O . ARG A 1 122 ? 2.891 -13.711 4.395 1 98.5 122 ARG A O 1
ATOM 904 N N . TYR A 1 123 ? 1.435 -15.375 4.301 1 98.5 123 TYR A N 1
ATOM 905 C CA . TYR A 1 123 ? 2.055 -16.172 5.355 1 98.5 123 TYR A CA 1
ATOM 906 C C . TYR A 1 123 ? 2.566 -17.5 4.812 1 98.5 123 TYR A C 1
ATOM 908 O O . TYR A 1 123 ? 1.92 -18.125 3.965 1 98.5 123 TYR A O 1
ATOM 916 N N . MET A 1 124 ? 3.678 -17.906 5.297 1 98.38 124 MET A N 1
ATOM 917 C CA . MET A 1 124 ? 4.258 -19.156 4.801 1 98.38 124 MET A CA 1
ATOM 918 C C . MET A 1 124 ? 4.84 -19.969 5.945 1 98.38 124 MET A C 1
ATOM 920 O O . MET A 1 124 ? 5.387 -19.422 6.902 1 98.38 124 MET A O 1
ATOM 924 N N . VAL A 1 125 ? 4.68 -21.25 5.875 1 97.88 125 VAL A N 1
ATOM 925 C CA . VAL A 1 125 ? 5.289 -22.156 6.844 1 97.88 125 VAL A CA 1
ATOM 926 C C . VAL A 1 125 ? 6.809 -22.141 6.684 1 97.88 125 VAL A C 1
ATOM 928 O O . VAL A 1 125 ? 7.32 -22.203 5.562 1 97.88 125 VAL A O 1
ATOM 931 N N . ASP A 1 126 ? 7.441 -22.047 7.715 1 96 126 ASP A N 1
ATOM 932 C CA . ASP A 1 126 ? 8.898 -21.969 7.707 1 96 126 ASP A CA 1
ATOM 933 C C . ASP A 1 126 ? 9.516 -23.344 7.461 1 96 126 ASP A C 1
ATOM 935 O O . ASP A 1 126 ? 9.023 -24.344 7.969 1 96 126 ASP A O 1
ATOM 939 N N . GLY A 1 127 ? 10.578 -23.406 6.625 1 91.88 127 GLY A N 1
ATOM 940 C CA . GLY A 1 127 ? 11.422 -24.578 6.488 1 91.88 127 GLY A CA 1
ATOM 941 C C . GLY A 1 127 ? 10.852 -25.609 5.535 1 91.88 127 GLY A C 1
ATOM 942 O O . GLY A 1 127 ? 11.391 -26.719 5.422 1 91.88 127 GLY A O 1
ATOM 943 N N . LYS A 1 128 ? 9.797 -25.375 4.75 1 89.31 128 LYS A N 1
ATOM 944 C CA . LYS A 1 128 ? 9.164 -26.406 3.939 1 89.31 128 LYS A CA 1
ATOM 945 C C . LYS A 1 128 ? 9.25 -26.078 2.455 1 89.31 128 LYS A C 1
ATOM 947 O O . LYS A 1 128 ? 8.906 -26.906 1.605 1 89.31 128 LYS A O 1
ATOM 952 N N . GLY A 1 129 ? 9.664 -24.938 2.217 1 95.12 129 GLY A N 1
ATOM 953 C CA . GLY A 1 129 ? 9.688 -24.594 0.802 1 95.12 129 GLY A CA 1
ATOM 954 C C . GLY A 1 129 ? 10.297 -23.234 0.525 1 95.12 129 GLY A C 1
ATOM 955 O O . GLY A 1 129 ? 10.867 -22.609 1.422 1 95.12 129 GLY A O 1
ATOM 956 N N . ARG A 1 130 ? 10.211 -22.859 -0.781 1 97.56 130 ARG A N 1
ATOM 957 C CA . ARG A 1 130 ? 10.68 -21.562 -1.257 1 97.56 130 ARG A CA 1
ATOM 958 C C . ARG A 1 130 ? 9.586 -20.828 -2.023 1 97.56 130 ARG A C 1
ATOM 960 O O . ARG A 1 130 ? 8.586 -21.438 -2.42 1 97.56 130 ARG A O 1
ATOM 967 N N . ILE A 1 131 ? 9.812 -19.547 -2.156 1 98.25 131 ILE A N 1
ATOM 968 C CA . ILE A 1 131 ? 8.812 -18.734 -2.842 1 98.25 131 ILE A CA 1
ATOM 969 C C . ILE A 1 131 ? 9.508 -17.734 -3.762 1 98.25 131 ILE A C 1
ATOM 971 O O . ILE A 1 131 ? 10.523 -17.125 -3.389 1 98.25 131 ILE A O 1
ATOM 975 N N . GLY A 1 132 ? 8.953 -17.594 -4.969 1 98.31 132 GLY A N 1
ATOM 976 C CA . GLY A 1 132 ? 9.492 -16.594 -5.879 1 98.31 132 GLY A CA 1
ATOM 977 C C . GLY A 1 132 ? 9.094 -16.828 -7.324 1 98.31 132 GLY A C 1
ATOM 978 O O . GLY A 1 132 ? 8.492 -17.844 -7.652 1 98.31 132 GLY A O 1
ATOM 979 N N . PHE A 1 133 ? 9.375 -15.805 -8.164 1 96.94 133 PHE A N 1
ATOM 980 C CA . PHE A 1 133 ? 9.156 -15.883 -9.602 1 96.94 133 PHE A CA 1
ATOM 981 C C . PHE A 1 133 ? 10.336 -16.562 -10.297 1 96.94 133 PHE A C 1
ATOM 983 O O . PHE A 1 133 ? 11.383 -15.945 -10.484 1 96.94 133 PHE A O 1
ATOM 990 N N . ALA A 1 134 ? 10.156 -17.766 -10.711 1 95.88 134 ALA A N 1
ATOM 991 C CA . ALA A 1 134 ? 11.219 -18.578 -11.312 1 95.88 134 ALA A CA 1
ATOM 992 C C . ALA A 1 134 ? 11.188 -18.484 -12.836 1 95.88 134 ALA A C 1
ATOM 994 O O . ALA A 1 134 ? 11.93 -19.188 -13.516 1 95.88 134 ALA A O 1
ATOM 995 N N . GLU A 1 135 ? 10.359 -17.594 -13.383 1 96.06 135 GLU A N 1
ATOM 996 C CA . GLU A 1 135 ? 10.148 -17.469 -14.82 1 96.06 135 GLU A CA 1
ATOM 997 C C . GLU A 1 135 ? 11.469 -17.375 -15.57 1 96.06 135 GLU A C 1
ATOM 999 O O . GLU A 1 135 ? 11.695 -18.094 -16.547 1 96.06 135 GLU A O 1
ATOM 1004 N N . PRO A 1 136 ? 12.398 -16.625 -15.062 1 95.38 136 PRO A N 1
ATOM 1005 C CA . PRO A 1 136 ? 13.656 -16.531 -15.805 1 95.38 136 PRO A CA 1
ATOM 1006 C C . PRO A 1 136 ? 14.398 -17.859 -15.883 1 95.38 136 PRO A C 1
ATOM 1008 O O . PRO A 1 136 ? 15.078 -18.141 -16.875 1 95.38 136 PRO A O 1
ATOM 1011 N N . LEU A 1 137 ? 14.258 -18.734 -14.898 1 94.94 137 LEU A N 1
ATOM 1012 C CA . LEU A 1 137 ? 14.953 -20 -14.844 1 94.94 137 LEU A CA 1
ATOM 1013 C C . LEU A 1 137 ? 14.43 -20.953 -15.914 1 94.94 137 LEU A C 1
ATOM 1015 O O . LEU A 1 137 ? 15.094 -21.938 -16.266 1 94.94 137 LEU A O 1
ATOM 1019 N N . VAL A 1 138 ? 13.258 -20.672 -16.438 1 95.69 138 VAL A N 1
ATOM 1020 C CA . VAL A 1 138 ? 12.68 -21.562 -17.438 1 95.69 138 VAL A CA 1
ATOM 1021 C C . VAL A 1 138 ? 12.555 -20.844 -18.781 1 95.69 138 VAL A C 1
ATOM 1023 O O . VAL A 1 138 ? 11.82 -21.281 -19.656 1 95.69 138 VAL A O 1
ATOM 1026 N N . GLY A 1 139 ? 13.18 -19.672 -18.875 1 95.25 139 GLY A N 1
ATOM 1027 C CA . GLY A 1 139 ? 13.281 -19 -20.156 1 95.25 139 GLY A CA 1
ATOM 1028 C C . GLY A 1 139 ? 12.172 -17.984 -20.391 1 95.25 139 GLY A C 1
ATOM 1029 O O . GLY A 1 139 ? 11.961 -17.531 -21.516 1 95.25 139 GLY A O 1
ATOM 1030 N N . LEU A 1 140 ? 11.422 -17.641 -19.391 1 96.25 140 LEU A N 1
ATOM 1031 C CA . LEU A 1 140 ? 10.367 -16.641 -19.5 1 96.25 140 LEU A CA 1
ATOM 1032 C C . LEU A 1 140 ? 10.781 -15.336 -18.828 1 96.25 140 LEU A C 1
ATOM 1034 O O . LEU A 1 140 ? 11.398 -15.344 -17.766 1 96.25 140 LEU A O 1
ATOM 1038 N N . PRO A 1 141 ? 10.438 -14.219 -19.406 1 96 141 PRO A N 1
ATOM 1039 C CA . PRO A 1 141 ? 10.734 -12.945 -18.75 1 96 141 PRO A CA 1
ATOM 1040 C C . PRO A 1 141 ? 9.742 -12.602 -17.641 1 96 141 PRO A C 1
ATOM 1042 O O . PRO A 1 141 ? 8.625 -13.133 -17.625 1 96 141 PRO A O 1
ATOM 1045 N N . ILE A 1 142 ? 10.172 -11.781 -16.688 1 95.81 142 ILE A N 1
ATOM 1046 C CA . ILE A 1 142 ? 9.242 -11.156 -15.75 1 95.81 142 ILE A CA 1
ATOM 1047 C C . ILE A 1 142 ? 8.586 -9.945 -16.406 1 95.81 142 ILE A C 1
ATOM 1049 O O . ILE A 1 142 ? 9.273 -9.016 -16.844 1 95.81 142 ILE A O 1
ATOM 1053 N N . THR A 1 143 ? 7.316 -9.945 -16.531 1 94.5 143 THR A N 1
ATOM 1054 C CA . THR A 1 143 ? 6.59 -8.906 -17.25 1 94.5 143 THR A CA 1
ATOM 1055 C C . THR A 1 143 ? 6.438 -7.656 -16.375 1 94.5 143 THR A C 1
ATOM 1057 O O . THR A 1 143 ? 6.711 -7.695 -15.172 1 94.5 143 THR A O 1
ATOM 1060 N N . SER A 1 144 ? 5.992 -6.566 -17 1 95.12 144 SER A N 1
ATOM 1061 C CA . SER A 1 144 ? 5.82 -5.289 -16.328 1 95.12 144 SER A CA 1
ATOM 1062 C C . SER A 1 144 ? 4.84 -5.402 -15.164 1 95.12 144 SER A C 1
ATOM 1064 O O . SER A 1 144 ? 5.062 -4.828 -14.094 1 95.12 144 SER A O 1
ATOM 1066 N N . ALA A 1 145 ? 3.781 -6.145 -15.359 1 96.25 145 ALA A N 1
ATOM 1067 C CA . ALA A 1 145 ? 2.777 -6.301 -14.305 1 96.25 145 ALA A CA 1
ATOM 1068 C C . ALA A 1 145 ? 3.377 -6.957 -13.062 1 96.25 145 ALA A C 1
ATOM 1070 O O . ALA A 1 145 ? 3.123 -6.523 -11.938 1 96.25 145 ALA A O 1
ATOM 1071 N N . LEU A 1 146 ? 4.188 -7.965 -13.289 1 97.5 146 LEU A N 1
ATOM 1072 C CA . LEU A 1 146 ? 4.809 -8.664 -12.172 1 97.5 146 LEU A CA 1
ATOM 1073 C C . LEU A 1 146 ? 5.844 -7.777 -11.484 1 97.5 146 LEU A C 1
ATOM 1075 O O . LEU A 1 146 ? 5.957 -7.781 -10.258 1 97.5 146 LEU A O 1
ATOM 1079 N N . ILE A 1 147 ? 6.621 -6.996 -12.312 1 96.94 147 ILE A N 1
ATOM 1080 C CA . ILE A 1 147 ? 7.621 -6.094 -11.758 1 96.94 147 ILE A CA 1
ATOM 1081 C C . ILE A 1 147 ? 6.941 -5.043 -10.883 1 96.94 147 ILE A C 1
ATOM 1083 O O . ILE A 1 147 ? 7.41 -4.746 -9.781 1 96.94 147 ILE A O 1
ATOM 1087 N N . ILE A 1 148 ? 5.852 -4.492 -11.336 1 97.06 148 ILE A N 1
ATOM 1088 C CA . ILE A 1 148 ? 5.133 -3.477 -10.578 1 97.06 148 ILE A CA 1
ATOM 1089 C C . ILE A 1 148 ? 4.648 -4.07 -9.258 1 97.06 148 ILE A C 1
ATOM 1091 O O . ILE A 1 148 ? 4.773 -3.439 -8.203 1 97.06 148 ILE A O 1
ATOM 1095 N N . ARG A 1 149 ? 4.129 -5.266 -9.281 1 97.81 149 ARG A N 1
ATOM 1096 C CA . ARG A 1 149 ? 3.672 -5.895 -8.047 1 97.81 149 ARG A CA 1
ATOM 1097 C C . ARG A 1 149 ? 4.836 -6.145 -7.09 1 97.81 149 ARG A C 1
ATOM 1099 O O . ARG A 1 149 ? 4.719 -5.914 -5.887 1 97.81 149 ARG A O 1
ATOM 1106 N N . MET A 1 150 ? 5.957 -6.648 -7.625 1 97.69 150 MET A N 1
ATOM 1107 C CA . MET A 1 150 ? 7.145 -6.84 -6.801 1 97.69 150 MET A CA 1
ATOM 1108 C C . MET A 1 150 ? 7.535 -5.539 -6.102 1 97.69 150 MET A C 1
ATOM 1110 O O . MET A 1 150 ? 7.828 -5.539 -4.906 1 97.69 150 MET A O 1
ATOM 1114 N N . ARG A 1 151 ? 7.492 -4.449 -6.809 1 96.5 151 ARG A N 1
ATOM 1115 C CA . ARG A 1 151 ? 7.887 -3.152 -6.273 1 96.5 151 ARG A CA 1
ATOM 1116 C C . ARG A 1 151 ? 6.926 -2.691 -5.184 1 96.5 151 ARG A C 1
ATOM 1118 O O . ARG A 1 151 ? 7.305 -1.931 -4.293 1 96.5 151 ARG A O 1
ATOM 1125 N N . GLN A 1 152 ? 5.719 -3.156 -5.254 1 96.94 152 GLN A N 1
ATOM 1126 C CA . GLN A 1 152 ? 4.699 -2.742 -4.293 1 96.94 152 GLN A CA 1
ATOM 1127 C C . GLN A 1 152 ? 4.855 -3.488 -2.971 1 96.94 152 GLN A C 1
ATOM 1129 O O . GLN A 1 152 ? 4.336 -3.049 -1.942 1 96.94 152 GLN A O 1
ATOM 1134 N N . ILE A 1 153 ? 5.594 -4.617 -2.979 1 96.56 153 ILE A N 1
ATOM 1135 C CA . ILE A 1 153 ? 5.535 -5.402 -1.749 1 96.56 153 ILE A CA 1
ATOM 1136 C C . ILE A 1 153 ? 6.949 -5.691 -1.25 1 96.56 153 ILE A C 1
ATOM 1138 O O . ILE A 1 153 ? 7.148 -6 -0.073 1 96.56 153 ILE A O 1
ATOM 1142 N N . MET A 1 154 ? 7.965 -5.578 -2.109 1 97 154 MET A N 1
ATOM 1143 C CA . MET A 1 154 ? 9.328 -5.93 -1.719 1 97 154 MET A CA 1
ATOM 1144 C C . MET A 1 154 ? 10.172 -4.684 -1.513 1 97 154 MET A C 1
ATOM 1146 O O . MET A 1 154 ? 9.875 -3.623 -2.068 1 97 154 MET A O 1
ATOM 1150 N N . ILE A 1 155 ? 11.195 -4.812 -0.743 1 93.62 155 ILE A N 1
ATOM 1151 C CA . ILE A 1 155 ? 12.18 -3.736 -0.643 1 93.62 155 ILE A CA 1
ATOM 1152 C C . ILE A 1 155 ? 12.805 -3.482 -2.012 1 93.62 155 ILE A C 1
ATOM 1154 O O . ILE A 1 155 ? 13.07 -4.422 -2.766 1 93.62 155 ILE A O 1
ATOM 1158 N N . PRO A 1 156 ? 13.039 -2.295 -2.33 1 89.88 156 PRO A N 1
ATOM 1159 C CA . PRO A 1 156 ? 13.453 -1.931 -3.688 1 89.88 156 PRO A CA 1
ATOM 1160 C C . PRO A 1 156 ? 14.742 -2.621 -4.117 1 89.88 156 PRO A C 1
ATOM 1162 O O . PRO A 1 156 ? 14.859 -3.074 -5.258 1 89.88 156 PRO A O 1
ATOM 1165 N N . SER A 1 157 ? 15.688 -2.799 -3.236 1 88.19 157 SER A N 1
ATOM 1166 C CA . SER A 1 157 ? 16.984 -3.375 -3.594 1 88.19 157 SER A CA 1
ATOM 1167 C C . SER A 1 157 ? 16.844 -4.852 -3.955 1 88.19 157 SER A C 1
ATOM 1169 O O . SER A 1 157 ? 17.688 -5.402 -4.664 1 88.19 157 SER A O 1
ATOM 1171 N N . SER A 1 158 ? 15.781 -5.484 -3.541 1 93.56 158 SER A N 1
ATOM 1172 C CA . SER A 1 158 ? 15.609 -6.914 -3.77 1 93.56 158 SER A CA 1
ATOM 1173 C C . SER A 1 158 ? 14.875 -7.184 -5.078 1 93.56 158 SER A C 1
ATOM 1175 O O . SER A 1 158 ? 14.922 -8.297 -5.609 1 93.56 158 SER A O 1
ATOM 1177 N N . VAL A 1 159 ? 14.195 -6.191 -5.57 1 95.5 159 VAL A N 1
ATOM 1178 C CA . VAL A 1 159 ? 13.312 -6.395 -6.715 1 95.5 159 VAL A CA 1
ATOM 1179 C C . VAL A 1 159 ? 14.133 -6.773 -7.941 1 95.5 159 VAL A C 1
ATOM 1181 O O . VAL A 1 159 ? 13.859 -7.781 -8.594 1 95.5 159 VAL A O 1
ATOM 1184 N N . SER A 1 160 ? 15.18 -5.98 -8.203 1 92.38 160 SER A N 1
ATOM 1185 C CA . SER A 1 160 ? 15.977 -6.227 -9.406 1 92.38 160 SER A CA 1
ATOM 1186 C C . SER A 1 160 ? 16.672 -7.578 -9.336 1 92.38 160 SER A C 1
ATOM 1188 O O . SER A 1 160 ? 16.688 -8.32 -10.32 1 92.38 160 SER A O 1
ATOM 1190 N N . GLU A 1 161 ? 17.219 -7.84 -8.172 1 90.5 161 GLU A N 1
ATOM 1191 C CA . GLU A 1 161 ? 17.891 -9.117 -8.016 1 90.5 161 GLU A CA 1
ATOM 1192 C C . GLU A 1 161 ? 16.922 -10.281 -8.18 1 90.5 161 GLU A C 1
ATOM 1194 O O . GLU A 1 161 ? 17.203 -11.234 -8.906 1 90.5 161 GLU A O 1
ATOM 1199 N N . ALA A 1 162 ? 15.758 -10.219 -7.602 1 95.62 162 ALA A N 1
ATOM 1200 C CA . ALA A 1 162 ? 14.75 -11.273 -7.68 1 95.62 162 ALA A CA 1
ATOM 1201 C C . ALA A 1 162 ? 14.305 -11.484 -9.125 1 95.62 162 ALA A C 1
ATOM 1203 O O . ALA A 1 162 ? 14.227 -12.625 -9.594 1 95.62 162 ALA A O 1
ATOM 1204 N N . ALA A 1 163 ? 14.055 -10.391 -9.812 1 96.25 163 ALA A N 1
ATOM 1205 C CA . ALA A 1 163 ? 13.539 -10.469 -11.18 1 96.25 163 ALA A CA 1
ATOM 1206 C C . ALA A 1 163 ? 14.617 -10.961 -12.148 1 96.25 163 ALA A C 1
ATOM 1208 O O . ALA A 1 163 ? 14.336 -11.773 -13.031 1 96.25 163 ALA A O 1
ATOM 1209 N N . MET A 1 164 ? 15.852 -10.562 -11.945 1 95.38 164 MET A N 1
ATOM 1210 C CA . MET A 1 164 ? 16.922 -10.906 -12.875 1 95.38 164 MET A CA 1
ATOM 1211 C C . MET A 1 164 ? 17.406 -12.328 -12.648 1 95.38 164 MET A C 1
ATOM 1213 O O . MET A 1 164 ? 17.734 -13.039 -13.602 1 95.38 164 MET A O 1
ATOM 1217 N N . GLU A 1 165 ? 17.328 -12.805 -11.445 1 94.88 165 GLU A N 1
ATOM 1218 C CA . GLU A 1 165 ? 17.938 -14.086 -11.109 1 94.88 165 GLU A CA 1
ATOM 1219 C C . GLU A 1 165 ? 16.906 -15.211 -11.102 1 94.88 165 GLU A C 1
ATOM 1221 O O . GLU A 1 165 ? 17.25 -16.391 -11.102 1 94.88 165 GLU A O 1
ATOM 1226 N N . GLY A 1 166 ? 15.625 -14.828 -11.125 1 96.62 166 GLY A N 1
ATOM 1227 C CA . GLY A 1 166 ? 14.633 -15.844 -10.82 1 96.62 166 GLY A CA 1
ATOM 1228 C C . GLY A 1 166 ? 14.766 -16.406 -9.422 1 96.62 166 GLY A C 1
ATOM 1229 O O . GLY A 1 166 ? 14.711 -17.625 -9.234 1 96.62 166 GLY A O 1
ATOM 1230 N N . ALA A 1 167 ? 14.945 -15.578 -8.477 1 95.44 167 ALA A N 1
ATOM 1231 C CA . ALA A 1 167 ? 15.32 -15.969 -7.117 1 95.44 167 ALA A CA 1
ATOM 1232 C C . ALA A 1 167 ? 14.156 -16.641 -6.398 1 95.44 167 ALA A C 1
ATOM 1234 O O . ALA A 1 167 ? 13.008 -16.203 -6.52 1 95.44 167 ALA A O 1
ATOM 1235 N N . LEU A 1 168 ? 14.5 -17.688 -5.703 1 97.56 168 LEU A N 1
ATOM 1236 C CA . LEU A 1 168 ? 13.617 -18.375 -4.773 1 97.56 168 LEU A CA 1
ATOM 1237 C C . LEU A 1 168 ? 14.094 -18.203 -3.336 1 97.56 168 LEU A C 1
ATOM 1239 O O . LEU A 1 168 ? 15.227 -18.547 -3.008 1 97.56 168 LEU A O 1
ATOM 1243 N N . TYR A 1 169 ? 13.203 -17.719 -2.533 1 98 169 TYR A N 1
ATOM 1244 C CA . TYR A 1 169 ? 13.617 -17.328 -1.187 1 98 169 TYR A CA 1
ATOM 1245 C C . TYR A 1 169 ? 13.117 -18.328 -0.157 1 98 169 TYR A C 1
ATOM 1247 O O . TYR A 1 169 ? 12 -18.844 -0.269 1 98 169 TYR A O 1
ATOM 1255 N N . LYS A 1 170 ? 13.977 -18.531 0.853 1 98.06 170 LYS A N 1
ATOM 1256 C CA . LYS A 1 170 ? 13.484 -19.125 2.09 1 98.06 170 LYS A CA 1
ATOM 1257 C C . LYS A 1 170 ? 12.508 -18.188 2.805 1 98.06 170 LYS A C 1
ATOM 1259 O O . LYS A 1 170 ? 12.609 -16.969 2.68 1 98.06 170 LYS A O 1
ATOM 1264 N N . PRO A 1 171 ? 11.617 -18.766 3.545 1 97.88 171 PRO A N 1
ATOM 1265 C CA . PRO A 1 171 ? 10.594 -17.938 4.18 1 97.88 171 PRO A CA 1
ATOM 1266 C C . PRO A 1 171 ? 11.18 -16.797 5.004 1 97.88 171 PRO A C 1
ATOM 1268 O O . PRO A 1 171 ? 10.695 -15.664 4.926 1 97.88 171 PRO A O 1
ATOM 1271 N N . SER A 1 172 ? 12.242 -17.016 5.766 1 97.06 172 SER A N 1
ATOM 1272 C CA . SER A 1 172 ? 12.836 -15.969 6.598 1 97.06 172 SER A CA 1
ATOM 1273 C C . SER A 1 172 ? 13.383 -14.828 5.746 1 97.06 172 SER A C 1
ATOM 1275 O O . SER A 1 172 ? 13.219 -13.656 6.09 1 97.06 172 SER A O 1
ATOM 1277 N N . ASP A 1 173 ? 14.055 -15.195 4.68 1 97.12 173 ASP A N 1
ATOM 1278 C CA . ASP A 1 173 ? 14.578 -14.188 3.766 1 97.12 173 ASP A CA 1
ATOM 1279 C C . ASP A 1 173 ? 13.453 -13.422 3.086 1 97.12 173 ASP A C 1
ATOM 1281 O O . ASP A 1 173 ? 13.57 -12.211 2.852 1 97.12 173 ASP A O 1
ATOM 1285 N N . ALA A 1 174 ? 12.375 -14.102 2.779 1 98.06 174 ALA A N 1
ATOM 1286 C CA . ALA A 1 174 ? 11.234 -13.484 2.111 1 98.06 174 ALA A CA 1
ATOM 1287 C C . ALA A 1 174 ? 10.547 -12.469 3.027 1 98.06 174 ALA A C 1
ATOM 1289 O O . ALA A 1 174 ? 10.008 -11.469 2.559 1 98.06 174 ALA A O 1
ATOM 1290 N N . VAL A 1 175 ? 10.57 -12.727 4.348 1 97.62 175 VAL A N 1
ATOM 1291 C CA . VAL A 1 175 ? 10.055 -11.734 5.289 1 97.62 175 VAL A CA 1
ATOM 1292 C C . VAL A 1 175 ? 10.969 -10.508 5.297 1 97.62 175 VAL A C 1
ATOM 1294 O O . VAL A 1 175 ? 10.484 -9.375 5.258 1 97.62 175 VAL A O 1
ATOM 1297 N N . ARG A 1 176 ? 12.25 -10.734 5.277 1 95.44 176 ARG A N 1
ATOM 1298 C CA . ARG A 1 176 ? 13.227 -9.648 5.359 1 95.44 176 ARG A CA 1
ATOM 1299 C C . ARG A 1 176 ? 13.141 -8.742 4.145 1 95.44 176 ARG A C 1
ATOM 1301 O O . ARG A 1 176 ? 13.336 -7.527 4.254 1 95.44 176 ARG A O 1
ATOM 1308 N N . ASN A 1 177 ? 12.805 -9.328 3.016 1 96.25 177 ASN A N 1
ATOM 1309 C CA . ASN A 1 177 ? 12.773 -8.492 1.822 1 96.25 177 ASN A CA 1
ATOM 1310 C C . ASN A 1 177 ? 11.367 -7.98 1.529 1 96.25 177 ASN A C 1
ATOM 1312 O O . ASN A 1 177 ? 11.125 -7.375 0.483 1 96.25 177 ASN A O 1
ATOM 1316 N N . GLY A 1 178 ? 10.359 -8.359 2.354 1 96.81 178 GLY A N 1
ATOM 1317 C CA . GLY A 1 178 ? 9.023 -7.781 2.262 1 96.81 178 GLY A CA 1
ATOM 1318 C C . GLY A 1 178 ? 8.047 -8.664 1.511 1 96.81 178 GLY A C 1
ATOM 1319 O O . GLY A 1 178 ? 6.848 -8.375 1.481 1 96.81 178 GLY A O 1
ATOM 1320 N N . LEU A 1 179 ? 8.492 -9.75 0.892 1 97.94 179 LEU A N 1
ATOM 1321 C CA . LEU A 1 179 ? 7.617 -10.609 0.103 1 97.94 179 LEU A CA 1
ATOM 1322 C C . LEU A 1 179 ? 6.578 -11.289 0.988 1 97.94 179 LEU A C 1
ATOM 1324 O O . LEU A 1 179 ? 5.398 -11.352 0.629 1 97.94 179 LEU A O 1
ATOM 1328 N N . LEU A 1 180 ? 7.027 -11.75 2.129 1 98.25 180 LEU A N 1
ATOM 1329 C CA . LEU A 1 180 ? 6.117 -12.367 3.09 1 98.25 180 LEU A CA 1
ATOM 1330 C C . LEU A 1 180 ? 5.863 -11.43 4.27 1 98.25 180 LEU A C 1
ATOM 1332 O O . LEU A 1 180 ? 6.758 -10.703 4.695 1 98.25 180 LEU A O 1
ATOM 1336 N N . SER A 1 181 ? 4.629 -11.508 4.762 1 97.75 181 SER A N 1
ATOM 1337 C CA . SER A 1 181 ? 4.266 -10.742 5.953 1 97.75 181 SER A CA 1
ATOM 1338 C C . SER A 1 181 ? 4.824 -11.391 7.215 1 97.75 181 SER A C 1
ATOM 1340 O O . SER A 1 181 ? 5.379 -10.703 8.078 1 97.75 181 SER A O 1
ATOM 1342 N N . GLU A 1 182 ? 4.586 -12.672 7.34 1 97.69 182 GLU A N 1
ATOM 1343 C CA . GLU A 1 182 ? 5.074 -13.438 8.484 1 97.69 182 GLU A CA 1
ATOM 1344 C C . GLU A 1 182 ? 5.27 -14.906 8.117 1 97.69 182 GLU A C 1
ATOM 1346 O O . GLU A 1 182 ? 4.797 -15.359 7.078 1 97.69 182 GLU A O 1
ATOM 1351 N N . VAL A 1 183 ? 6.023 -15.586 9.016 1 98.19 183 VAL A N 1
ATOM 1352 C CA . VAL A 1 183 ? 6.188 -17.031 8.891 1 98.19 183 VAL A CA 1
ATOM 1353 C C . VAL A 1 183 ? 5.586 -17.734 10.109 1 98.19 183 VAL A C 1
ATOM 1355 O O . VAL A 1 183 ? 5.348 -17.094 11.141 1 98.19 183 VAL A O 1
ATOM 1358 N N . GLY A 1 184 ? 5.176 -18.938 9.977 1 97.94 184 GLY A N 1
ATOM 1359 C CA . GLY A 1 184 ? 4.719 -19.797 11.047 1 97.94 184 GLY A CA 1
ATOM 1360 C C . GLY A 1 184 ? 5.289 -21.203 10.969 1 97.94 184 GLY A C 1
ATOM 1361 O O . GLY A 1 184 ? 5.844 -21.594 9.938 1 97.94 184 GLY A O 1
ATOM 1362 N N . VAL A 1 185 ? 5.09 -21.906 12.016 1 97 185 VAL A N 1
ATOM 1363 C CA . VAL A 1 185 ? 5.727 -23.219 12.094 1 97 185 VAL A CA 1
ATOM 1364 C C . VAL A 1 185 ? 4.809 -24.266 11.477 1 97 185 VAL A C 1
ATOM 1366 O O . VAL A 1 185 ? 5.219 -25.406 11.266 1 97 185 VAL A O 1
ATOM 1369 N N . SER A 1 186 ? 3.504 -23.922 11.25 1 96.88 186 SER A N 1
ATOM 1370 C CA . SER A 1 186 ? 2.531 -24.859 10.688 1 96.88 186 SER A CA 1
ATOM 1371 C C . SER A 1 186 ? 1.387 -24.109 10.008 1 96.88 186 SER A C 1
ATOM 1373 O O . SER A 1 186 ? 1.233 -22.906 10.18 1 96.88 186 SER A O 1
ATOM 1375 N N . LEU A 1 187 ? 0.624 -24.812 9.242 1 96.5 187 LEU A N 1
ATOM 1376 C CA . LEU A 1 187 ? -0.561 -24.219 8.617 1 96.5 187 LEU A CA 1
ATOM 1377 C C . LEU A 1 187 ? -1.562 -23.766 9.672 1 96.5 187 LEU A C 1
ATOM 1379 O O . LEU A 1 187 ? -2.268 -22.781 9.484 1 96.5 187 LEU A O 1
ATOM 1383 N N . GLU A 1 188 ? -1.646 -24.516 10.742 1 97.12 188 GLU A N 1
ATOM 1384 C CA . GLU A 1 188 ? -2.521 -24.109 11.844 1 97.12 188 GLU A CA 1
ATOM 1385 C C . GLU A 1 188 ? -2.115 -22.766 12.414 1 97.12 188 GLU A C 1
ATOM 1387 O O . GLU A 1 188 ? -2.971 -21.922 12.703 1 97.12 188 GLU A O 1
ATOM 1392 N N . GLU A 1 189 ? -0.856 -22.625 12.555 1 97.75 189 GLU A N 1
ATOM 1393 C CA . GLU A 1 189 ? -0.375 -21.328 13.055 1 97.75 189 GLU A CA 1
ATOM 1394 C C . GLU A 1 189 ? -0.654 -20.219 12.047 1 97.75 189 GLU A C 1
ATOM 1396 O O . GLU A 1 189 ? -0.986 -19.094 12.438 1 97.75 189 GLU A O 1
ATOM 1401 N N . LEU A 1 190 ? -0.469 -20.516 10.75 1 98.06 190 LEU A N 1
ATOM 1402 C CA . LEU A 1 190 ? -0.791 -19.531 9.734 1 98.06 190 LEU A CA 1
ATOM 1403 C C . LEU A 1 190 ? -2.258 -19.109 9.812 1 98.06 190 LEU A C 1
ATOM 1405 O O . LEU A 1 190 ? -2.584 -17.938 9.688 1 98.06 190 LEU A O 1
ATOM 1409 N N . ARG A 1 191 ? -3.094 -20.078 10.055 1 97.44 191 ARG A N 1
ATOM 1410 C CA . ARG A 1 191 ? -4.52 -19.797 10.18 1 97.44 191 ARG A CA 1
ATOM 1411 C C . ARG A 1 191 ? -4.781 -18.859 11.359 1 97.44 191 ARG A C 1
ATOM 1413 O O . ARG A 1 191 ? -5.594 -17.938 11.258 1 97.44 191 ARG A O 1
ATOM 1420 N N . LYS A 1 192 ? -4.129 -19.109 12.453 1 98.12 192 LYS A N 1
ATOM 1421 C CA . LYS A 1 192 ? -4.262 -18.234 13.609 1 98.12 192 LYS A CA 1
ATOM 1422 C C . LYS A 1 192 ? -3.842 -16.797 13.273 1 98.12 192 LYS A C 1
ATOM 1424 O O . LYS A 1 192 ? -4.52 -15.844 13.648 1 98.12 192 LYS A O 1
ATOM 1429 N N . LYS A 1 193 ? -2.748 -16.734 12.586 1 98 193 LYS A N 1
ATOM 1430 C CA . LYS A 1 193 ? -2.273 -15.414 12.164 1 98 193 LYS A CA 1
ATOM 1431 C C . LYS A 1 193 ? -3.277 -14.742 11.227 1 98 193 LYS A C 1
ATOM 1433 O O . LYS A 1 193 ? -3.555 -13.547 11.367 1 98 193 LYS A O 1
ATOM 1438 N N . SER A 1 194 ? -3.807 -15.477 10.273 1 97.94 194 SER A N 1
ATOM 1439 C CA . SER A 1 194 ? -4.797 -14.961 9.336 1 97.94 194 SER A CA 1
ATOM 1440 C C . SER A 1 194 ? -6.031 -14.438 10.07 1 97.94 194 SER A C 1
ATOM 1442 O O . SER A 1 194 ? -6.5 -13.336 9.797 1 97.94 194 SER A O 1
ATOM 1444 N N . LEU A 1 195 ? -6.492 -15.227 10.984 1 97.38 195 LEU A N 1
ATOM 1445 C CA . LEU A 1 195 ? -7.68 -14.828 11.734 1 97.38 195 LEU A CA 1
ATOM 1446 C C . LEU A 1 195 ? -7.406 -13.578 12.562 1 97.38 195 LEU A C 1
ATOM 1448 O O . LEU A 1 195 ? -8.258 -12.695 12.664 1 97.38 195 LEU A O 1
ATOM 1452 N N . GLY A 1 196 ? -6.215 -13.516 13.203 1 97.12 196 GLY A N 1
ATOM 1453 C CA . GLY A 1 196 ? -5.828 -12.312 13.922 1 97.12 196 GLY A CA 1
ATOM 1454 C C . GLY A 1 196 ? -5.832 -11.07 13.047 1 97.12 196 GLY A C 1
ATOM 1455 O O . GLY A 1 196 ? -6.348 -10.023 13.453 1 97.12 196 GLY A O 1
ATOM 1456 N N . LYS A 1 197 ? -5.332 -11.242 11.891 1 97 197 LYS A N 1
ATOM 1457 C CA . LYS A 1 197 ? -5.266 -10.117 10.961 1 97 197 LYS A CA 1
ATOM 1458 C C . LYS A 1 197 ? -6.66 -9.711 10.484 1 97 197 LYS A C 1
ATOM 1460 O O . LYS A 1 197 ? -6.973 -8.523 10.406 1 97 197 LYS A O 1
ATOM 1465 N N . ILE A 1 198 ? -7.465 -10.648 10.18 1 96.69 198 ILE A N 1
ATOM 1466 C CA . ILE A 1 198 ? -8.82 -10.383 9.711 1 96.69 198 ILE A CA 1
ATOM 1467 C C . ILE A 1 198 ? -9.617 -9.664 10.797 1 96.69 198 ILE A C 1
ATOM 1469 O O . ILE A 1 198 ? -10.43 -8.789 10.508 1 96.69 198 ILE A O 1
ATOM 1473 N N . ASN A 1 199 ? -9.359 -10.023 12.023 1 94.88 199 ASN A N 1
ATOM 1474 C CA . ASN A 1 199 ? -10.008 -9.336 13.133 1 94.88 199 ASN A CA 1
ATOM 1475 C C . ASN A 1 199 ? -9.672 -7.848 13.148 1 94.88 199 ASN A C 1
ATOM 1477 O O . ASN A 1 199 ? -10.531 -7.008 13.414 1 94.88 199 ASN A O 1
ATOM 1481 N N . VAL A 1 200 ? -8.461 -7.543 12.852 1 94.19 200 VAL A N 1
ATOM 1482 C CA . VAL A 1 200 ? -8.031 -6.152 12.773 1 94.19 200 VAL A CA 1
ATOM 1483 C C . VAL A 1 200 ? -8.727 -5.461 11.602 1 94.19 200 VAL A C 1
ATOM 1485 O O . VAL A 1 200 ? -9.281 -4.371 11.75 1 94.19 200 VAL A O 1
ATOM 1488 N N . LEU A 1 201 ? -8.797 -6.094 10.484 1 95.19 201 LEU A N 1
ATOM 1489 C CA . LEU A 1 201 ? -9.328 -5.512 9.258 1 95.19 201 LEU A CA 1
ATOM 1490 C C . LEU A 1 201 ? -10.844 -5.359 9.336 1 95.19 201 LEU A C 1
ATOM 1492 O O . LEU A 1 201 ? -11.422 -4.48 8.695 1 95.19 201 LEU A O 1
ATOM 1496 N N . ASN A 1 202 ? -11.445 -6.18 10.172 1 92.5 202 ASN A N 1
ATOM 1497 C CA . ASN A 1 202 ? -12.898 -6.145 10.328 1 92.5 202 ASN A CA 1
ATOM 1498 C C . ASN A 1 202 ? -13.352 -4.887 11.062 1 92.5 202 ASN A C 1
ATOM 1500 O O . ASN A 1 202 ? -14.539 -4.566 11.086 1 92.5 202 ASN A O 1
ATOM 1504 N N . ARG A 1 203 ? -12.453 -4.184 11.625 1 93 203 ARG A N 1
ATOM 1505 C CA . ARG A 1 203 ? -12.773 -2.92 12.281 1 93 203 ARG A CA 1
ATOM 1506 C C . ARG A 1 203 ? -12.977 -1.812 11.25 1 93 203 ARG A C 1
ATOM 1508 O O . ARG A 1 203 ? -13.516 -0.749 11.57 1 93 203 ARG A O 1
ATOM 1515 N N . ILE A 1 204 ? -12.492 -2.029 10.047 1 95.94 204 ILE A N 1
ATOM 1516 C CA . ILE A 1 204 ? -12.562 -1.049 8.969 1 95.94 204 ILE A CA 1
ATOM 1517 C C . ILE A 1 204 ? -13.82 -1.292 8.141 1 95.94 204 ILE A C 1
ATOM 1519 O O . ILE A 1 204 ? -14.086 -2.422 7.723 1 95.94 204 ILE A O 1
ATOM 1523 N N . PRO A 1 205 ? -14.594 -0.232 7.922 1 96.5 205 PRO A N 1
ATOM 1524 C CA . PRO A 1 205 ? -15.766 -0.428 7.066 1 96.5 205 PRO A CA 1
ATOM 1525 C C . PRO A 1 205 ? -15.414 -1.013 5.699 1 96.5 205 PRO A C 1
ATOM 1527 O O . PRO A 1 205 ? -14.391 -0.645 5.113 1 96.5 205 PRO A O 1
ATOM 1530 N N . ALA A 1 206 ? -16.297 -1.909 5.234 1 95.69 206 ALA A N 1
ATOM 1531 C CA . ALA A 1 206 ? -16.047 -2.604 3.973 1 95.69 206 ALA A CA 1
ATOM 1532 C C . ALA A 1 206 ? -15.898 -1.615 2.82 1 95.69 206 ALA A C 1
ATOM 1534 O O . ALA A 1 206 ? -15.062 -1.803 1.936 1 95.69 206 ALA A O 1
ATOM 1535 N N . SER A 1 207 ? -16.719 -0.568 2.803 1 95.56 207 SER A N 1
ATOM 1536 C CA . SER A 1 207 ? -16.641 0.422 1.732 1 95.56 207 SER A CA 1
ATOM 1537 C C . SER A 1 207 ? -15.266 1.07 1.665 1 95.56 207 SER A C 1
ATOM 1539 O O . SER A 1 207 ? -14.766 1.366 0.577 1 95.56 207 SER A O 1
ATOM 1541 N N . VAL A 1 208 ? -14.664 1.305 2.803 1 96.88 208 VAL A N 1
ATOM 1542 C CA . VAL A 1 208 ? -13.344 1.905 2.912 1 96.88 208 VAL A CA 1
ATOM 1543 C C . VAL A 1 208 ? -12.289 0.925 2.404 1 96.88 208 VAL A C 1
ATOM 1545 O O . VAL A 1 208 ? -11.398 1.302 1.634 1 96.88 208 VAL A O 1
ATOM 1548 N N . THR A 1 209 ? -12.438 -0.317 2.799 1 96.69 209 THR A N 1
ATOM 1549 C CA . THR A 1 209 ? -11.508 -1.356 2.367 1 96.69 209 THR A CA 1
ATOM 1550 C C . THR A 1 209 ? -11.516 -1.49 0.846 1 96.69 209 THR A C 1
ATOM 1552 O O . THR A 1 209 ? -10.461 -1.523 0.214 1 96.69 209 THR A O 1
ATOM 1555 N N . VAL A 1 210 ? -12.688 -1.496 0.271 1 96.12 210 VAL A N 1
ATOM 1556 C CA . VAL A 1 210 ? -12.859 -1.639 -1.171 1 96.12 210 VAL A CA 1
ATOM 1557 C C . VAL A 1 210 ? -12.117 -0.517 -1.893 1 96.12 210 VAL A C 1
ATOM 1559 O O . VAL A 1 210 ? -11.297 -0.775 -2.775 1 96.12 210 VAL A O 1
ATOM 1562 N N . GLU A 1 211 ? -12.344 0.656 -1.459 1 96.5 211 GLU A N 1
ATOM 1563 C CA . GLU A 1 211 ? -11.82 1.811 -2.186 1 96.5 211 GLU A CA 1
ATOM 1564 C C . GLU A 1 211 ? -10.336 2.002 -1.924 1 96.5 211 GLU A C 1
ATOM 1566 O O . GLU A 1 211 ? -9.586 2.41 -2.816 1 96.5 211 GLU A O 1
ATOM 1571 N N . THR A 1 212 ? -9.875 1.735 -0.728 1 97.44 212 THR A N 1
ATOM 1572 C CA . THR A 1 212 ? -8.453 1.793 -0.424 1 97.44 212 THR A CA 1
ATOM 1573 C C . THR A 1 212 ? -7.68 0.756 -1.238 1 97.44 212 THR A C 1
ATOM 1575 O O . THR A 1 212 ? -6.625 1.058 -1.796 1 97.44 212 THR A O 1
ATOM 1578 N N . LYS A 1 213 ? -8.195 -0.421 -1.341 1 97.06 213 LYS A N 1
ATOM 1579 C CA . LYS A 1 213 ? -7.551 -1.476 -2.115 1 97.06 213 LYS A CA 1
ATOM 1580 C C . LYS A 1 213 ? -7.508 -1.122 -3.598 1 97.06 213 LYS A C 1
ATOM 1582 O O . LYS A 1 213 ? -6.52 -1.398 -4.281 1 97.06 213 LYS A O 1
ATOM 1587 N N . ARG A 1 214 ? -8.578 -0.563 -4.102 1 95.88 214 ARG A N 1
ATOM 1588 C CA . ARG A 1 214 ? -8.594 -0.12 -5.492 1 95.88 214 ARG A CA 1
ATOM 1589 C C . ARG A 1 214 ? -7.473 0.88 -5.758 1 95.88 214 ARG A C 1
ATOM 1591 O O . ARG A 1 214 ? -6.793 0.798 -6.781 1 95.88 214 ARG A O 1
ATOM 1598 N N . ALA A 1 215 ? -7.301 1.772 -4.824 1 95.75 215 ALA A N 1
ATOM 1599 C CA . ALA A 1 215 ? -6.234 2.76 -4.961 1 95.75 215 ALA A CA 1
ATOM 1600 C C . ALA A 1 215 ? -4.859 2.098 -4.883 1 95.75 215 ALA A C 1
ATOM 1602 O O . ALA A 1 215 ? -3.965 2.416 -5.668 1 95.75 215 ALA A O 1
ATOM 1603 N N . LEU A 1 216 ? -4.688 1.164 -3.984 1 97.44 216 LEU A N 1
ATOM 1604 C CA . LEU A 1 216 ? -3.424 0.459 -3.787 1 97.44 216 LEU A CA 1
ATOM 1605 C C . LEU A 1 216 ? -3.035 -0.322 -5.039 1 97.44 216 LEU A C 1
ATOM 1607 O O . LEU A 1 216 ? -1.856 -0.389 -5.391 1 97.44 216 LEU A O 1
ATOM 1611 N N . ASN A 1 217 ? -4.043 -0.904 -5.691 1 97.38 217 ASN A N 1
ATOM 1612 C CA . ASN A 1 217 ? -3.764 -1.881 -6.738 1 97.38 217 ASN A CA 1
ATOM 1613 C C . ASN A 1 217 ? -3.869 -1.259 -8.125 1 97.38 217 ASN A C 1
ATOM 1615 O O . ASN A 1 217 ? -3.619 -1.926 -9.133 1 97.38 217 ASN A O 1
ATOM 1619 N N . LYS A 1 218 ? -4.121 -0.018 -8.211 1 95 218 LYS A N 1
ATOM 1620 C CA . LYS A 1 218 ? -4.465 0.653 -9.461 1 95 218 LYS A CA 1
ATOM 1621 C C . LYS A 1 218 ? -3.371 0.459 -10.508 1 95 218 LYS A C 1
ATOM 1623 O O . LYS A 1 218 ? -3.648 0.044 -11.633 1 95 218 LYS A O 1
ATOM 1628 N N . GLU A 1 219 ? -2.172 0.688 -10.188 1 94.38 219 GLU A N 1
ATOM 1629 C CA . GLU A 1 219 ? -1.069 0.621 -11.141 1 94.38 219 GLU A CA 1
ATOM 1630 C C . GLU A 1 219 ? -0.847 -0.809 -11.625 1 94.38 219 GLU A C 1
ATOM 1632 O O . GLU A 1 219 ? -0.628 -1.037 -12.812 1 94.38 219 GLU A O 1
ATOM 1637 N N . ALA A 1 220 ? -0.87 -1.73 -10.719 1 95.62 220 ALA A N 1
ATOM 1638 C CA . ALA A 1 220 ? -0.668 -3.129 -11.086 1 95.62 220 ALA A CA 1
ATOM 1639 C C . ALA A 1 220 ? -1.783 -3.621 -12.008 1 95.62 220 ALA A C 1
ATOM 1641 O O . ALA A 1 220 ? -1.528 -4.352 -12.969 1 95.62 220 ALA A O 1
ATOM 1642 N N . LEU A 1 221 ? -2.979 -3.211 -11.742 1 96.25 221 LEU A N 1
ATOM 1643 C CA . LEU A 1 221 ? -4.125 -3.6 -12.555 1 96.25 221 LEU A CA 1
ATOM 1644 C C . LEU A 1 221 ? -4.02 -3.004 -13.961 1 96.25 221 LEU A C 1
ATOM 1646 O O . LEU A 1 221 ? -4.332 -3.674 -14.945 1 96.25 221 LEU A O 1
ATOM 1650 N N . GLU A 1 222 ? -3.582 -1.795 -14.016 1 95.25 222 GLU A N 1
ATOM 1651 C CA . GLU A 1 222 ? -3.383 -1.169 -15.32 1 95.25 222 GLU A CA 1
ATOM 1652 C C . GLU A 1 222 ? -2.32 -1.906 -16.125 1 95.25 222 GLU A C 1
ATOM 1654 O O . GLU A 1 222 ? -2.508 -2.164 -17.312 1 95.25 222 GLU A O 1
ATOM 1659 N N . ALA A 1 223 ? -1.289 -2.303 -15.516 1 93.12 223 ALA A N 1
ATOM 1660 C CA . ALA A 1 223 ? -0.201 -3.008 -16.188 1 93.12 223 ALA A CA 1
ATOM 1661 C C . ALA A 1 223 ? -0.64 -4.398 -16.625 1 93.12 223 ALA A C 1
ATOM 1663 O O . ALA A 1 223 ? -0.194 -4.898 -17.672 1 93.12 223 ALA A O 1
ATOM 1664 N N . ALA A 1 224 ? -1.528 -5.02 -15.852 1 93.56 224 ALA A N 1
ATOM 1665 C CA . ALA A 1 224 ? -1.985 -6.379 -16.141 1 93.56 224 ALA A CA 1
ATOM 1666 C C . ALA A 1 224 ? -2.771 -6.434 -17.438 1 93.56 224 ALA A C 1
ATOM 1668 O O . ALA A 1 224 ? -2.777 -7.457 -18.125 1 93.56 224 ALA A O 1
ATOM 1669 N N . LYS A 1 225 ? -3.373 -5.332 -17.844 1 93.94 225 LYS A N 1
ATOM 1670 C CA . LYS A 1 225 ? -4.207 -5.277 -19.047 1 93.94 225 LYS A CA 1
ATOM 1671 C C . LYS A 1 225 ? -3.398 -5.594 -20.297 1 93.94 225 LYS A C 1
ATOM 1673 O O . LYS A 1 225 ? -3.938 -6.105 -21.281 1 93.94 225 LYS A O 1
ATOM 1678 N N . SER A 1 226 ? -2.129 -5.309 -20.266 1 94.31 226 SER A N 1
ATOM 1679 C CA . SER A 1 226 ? -1.314 -5.484 -21.453 1 94.31 226 SER A CA 1
ATOM 1680 C C . SER A 1 226 ? -0.344 -6.652 -21.297 1 94.31 226 SER A C 1
ATOM 1682 O O . SER A 1 226 ? 0.394 -6.984 -22.234 1 94.31 226 SER A O 1
ATOM 1684 N N . ALA A 1 227 ? -0.377 -7.293 -20.188 1 92.94 227 ALA A N 1
ATOM 1685 C CA . ALA A 1 227 ? 0.662 -8.266 -19.875 1 92.94 227 ALA A CA 1
ATOM 1686 C C . ALA A 1 227 ? 0.637 -9.438 -20.844 1 92.94 227 ALA A C 1
ATOM 1688 O O . ALA A 1 227 ? 1.685 -9.867 -21.344 1 92.94 227 ALA A O 1
ATOM 1689 N N . SER A 1 228 ? -0.536 -10 -21.125 1 92.88 228 SER A N 1
ATOM 1690 C CA . SER A 1 228 ? -0.646 -11.133 -22.031 1 92.88 228 SER A CA 1
ATOM 1691 C C . SER A 1 228 ? -0.194 -10.75 -23.438 1 92.88 228 SER A C 1
ATOM 1693 O O . SER A 1 228 ? 0.48 -11.531 -24.109 1 92.88 228 SER A O 1
ATOM 1695 N N . LYS A 1 229 ? -0.576 -9.57 -23.859 1 93.62 229 LYS A N 1
ATOM 1696 C CA . LYS A 1 229 ? -0.158 -9.102 -25.188 1 93.62 229 LYS A CA 1
ATOM 1697 C C . LYS A 1 229 ? 1.352 -8.883 -25.234 1 93.62 229 LYS A C 1
ATOM 1699 O O . LYS A 1 229 ? 1.99 -9.164 -26.25 1 93.62 229 LYS A O 1
ATOM 1704 N N . GLU A 1 230 ? 1.816 -8.391 -24.156 1 94.12 230 GLU A N 1
ATOM 1705 C CA . GLU A 1 230 ? 3.264 -8.227 -24.047 1 94.12 230 GLU A CA 1
ATOM 1706 C C . GLU A 1 230 ? 3.988 -9.555 -24.25 1 94.12 230 GLU A C 1
ATOM 1708 O O . GLU A 1 230 ? 4.918 -9.641 -25.062 1 94.12 230 GLU A O 1
ATOM 1713 N N . LEU A 1 231 ? 3.584 -10.617 -23.625 1 94 231 LEU A N 1
ATOM 1714 C CA . LEU A 1 231 ? 4.234 -11.922 -23.719 1 94 231 LEU A CA 1
ATOM 1715 C C . LEU A 1 231 ? 4.062 -12.516 -25.109 1 94 231 LEU A C 1
ATOM 1717 O O . LEU A 1 231 ? 5.012 -13.062 -25.672 1 94 231 LEU A O 1
ATOM 1721 N N . ALA A 1 232 ? 2.863 -12.414 -25.672 1 93.25 232 ALA A N 1
ATOM 1722 C CA . ALA A 1 232 ? 2.615 -12.914 -27.031 1 93.25 232 ALA A CA 1
ATOM 1723 C C . ALA A 1 232 ? 3.539 -12.242 -28.031 1 93.25 232 ALA A C 1
ATOM 1725 O O . ALA A 1 232 ? 4.062 -12.906 -28.938 1 93.25 232 ALA A O 1
ATOM 1726 N N . TYR A 1 233 ? 3.666 -10.992 -27.859 1 94.81 233 TYR A N 1
ATOM 1727 C CA . TYR A 1 233 ? 4.574 -10.242 -28.719 1 94.81 233 TYR A CA 1
ATOM 1728 C C . TYR A 1 233 ? 6.008 -10.742 -28.562 1 94.81 233 TYR A C 1
ATOM 1730 O O . TYR A 1 233 ? 6.715 -10.922 -29.562 1 94.81 233 TYR A O 1
ATOM 1738 N N . LEU A 1 234 ? 6.387 -11.016 -27.406 1 94.38 234 LEU A N 1
ATOM 1739 C CA . LEU A 1 234 ? 7.746 -11.469 -27.156 1 94.38 234 LEU A CA 1
ATOM 1740 C C . LEU A 1 234 ? 7.973 -12.867 -27.703 1 94.38 234 LEU A C 1
ATOM 1742 O O . LEU A 1 234 ? 9.078 -13.195 -28.156 1 94.38 234 LEU A O 1
ATOM 1746 N N . PHE A 1 235 ? 6.977 -13.766 -27.688 1 94.62 235 PHE A N 1
ATOM 1747 C CA . PHE A 1 235 ? 7.082 -15.102 -28.25 1 94.62 235 PHE A CA 1
ATOM 1748 C C . PHE A 1 235 ? 7.395 -15.039 -29.75 1 94.62 235 PHE A C 1
ATOM 1750 O O . PHE A 1 235 ? 8.055 -15.922 -30.281 1 94.62 235 PHE A O 1
ATOM 1757 N N . LYS A 1 236 ? 6.965 -13.938 -30.344 1 92.81 236 LYS A N 1
ATOM 1758 C CA . LYS A 1 236 ? 7.16 -13.773 -31.781 1 92.81 236 LYS A CA 1
ATOM 1759 C C . LYS A 1 236 ? 8.484 -13.078 -32.094 1 92.81 236 LYS A C 1
ATOM 1761 O O . LYS A 1 236 ? 9.133 -13.367 -33.094 1 92.81 236 LYS A O 1
ATOM 1766 N N . THR A 1 237 ? 8.914 -12.219 -31.203 1 95 237 THR A N 1
ATOM 1767 C CA . THR A 1 237 ? 10.039 -11.352 -31.531 1 95 237 THR A CA 1
ATOM 1768 C C . THR A 1 237 ? 11.328 -11.859 -30.891 1 95 237 THR A C 1
ATOM 1770 O O . THR A 1 237 ? 12.422 -11.516 -31.344 1 95 237 THR A O 1
ATOM 1773 N N . GLN A 1 238 ? 11.211 -12.602 -29.875 1 95.88 238 GLN A N 1
ATOM 1774 C CA . GLN A 1 238 ? 12.336 -13.297 -29.266 1 95.88 238 GLN A CA 1
ATOM 1775 C C . GLN A 1 238 ? 12.242 -14.805 -29.484 1 95.88 238 GLN A C 1
ATOM 1777 O O . GLN A 1 238 ? 11.688 -15.523 -28.656 1 95.88 238 GLN A O 1
ATOM 1782 N N . SER A 1 239 ? 12.852 -15.336 -30.453 1 93.31 239 SER A N 1
ATOM 1783 C CA . SER A 1 239 ? 12.617 -16.672 -31 1 93.31 239 SER A CA 1
ATOM 1784 C C . SER A 1 239 ? 13.109 -17.75 -30.047 1 93.31 239 SER A C 1
ATOM 1786 O O . SER A 1 239 ? 12.711 -18.906 -30.156 1 93.31 239 SER A O 1
ATOM 1788 N N . SER A 1 240 ? 14.008 -17.359 -29.141 1 96.31 240 SER A N 1
ATOM 1789 C CA . SER A 1 240 ? 14.602 -18.359 -28.281 1 96.31 240 SER A CA 1
ATOM 1790 C C . SER A 1 240 ? 13.703 -18.641 -27.078 1 96.31 240 SER A C 1
ATOM 1792 O O . SER A 1 240 ? 13.914 -19.625 -26.359 1 96.31 240 SER A O 1
ATOM 1794 N N . ILE A 1 241 ? 12.68 -17.844 -26.812 1 97.12 241 ILE A N 1
ATOM 1795 C CA . ILE A 1 241 ? 11.891 -17.953 -25.594 1 97.12 241 ILE A CA 1
ATOM 1796 C C . ILE A 1 241 ? 11.156 -19.297 -25.562 1 97.12 241 ILE A C 1
ATOM 1798 O O . ILE A 1 241 ? 11.305 -20.078 -24.625 1 97.12 241 ILE A O 1
ATOM 1802 N N . ILE A 1 242 ? 10.43 -19.625 -26.609 1 97.12 242 ILE A N 1
ATOM 1803 C CA . ILE A 1 242 ? 9.594 -20.812 -26.609 1 97.12 242 ILE A CA 1
ATOM 1804 C C . ILE A 1 242 ? 10.469 -22.062 -26.625 1 97.12 242 ILE A C 1
ATOM 1806 O O . ILE A 1 242 ? 10.289 -22.969 -25.812 1 97.12 242 ILE A O 1
ATOM 1810 N N . PRO A 1 243 ? 11.508 -22.156 -27.453 1 97.5 243 PRO A N 1
ATOM 1811 C CA . PRO A 1 243 ? 12.398 -23.328 -27.391 1 97.5 243 PRO A CA 1
ATOM 1812 C C . PRO A 1 243 ? 13.023 -23.531 -26.016 1 97.5 243 PRO A C 1
ATOM 1814 O O . PRO A 1 243 ? 13.133 -24.656 -25.547 1 97.5 243 PRO A O 1
ATOM 1817 N N . ASN A 1 244 ? 13.461 -22.469 -25.391 1 98.06 244 ASN A N 1
ATOM 1818 C CA . ASN A 1 244 ? 14.039 -22.578 -24.062 1 98.06 244 ASN A CA 1
ATOM 1819 C C . ASN A 1 244 ? 13.008 -23.062 -23.047 1 98.06 244 ASN A C 1
ATOM 1821 O O . ASN A 1 244 ? 13.328 -23.891 -22.172 1 98.06 244 ASN A O 1
ATOM 1825 N N . LEU A 1 245 ? 11.789 -22.516 -23.156 1 97.88 245 LEU A N 1
ATOM 1826 C CA . LEU A 1 245 ? 10.727 -22.969 -22.266 1 97.88 245 LEU A CA 1
ATOM 1827 C C . LEU A 1 245 ? 10.484 -24.453 -22.422 1 97.88 245 LEU A C 1
ATOM 1829 O O . LEU A 1 245 ? 10.398 -25.188 -21.438 1 97.88 245 LEU A O 1
ATOM 1833 N N . LEU A 1 246 ? 10.391 -24.922 -23.641 1 98 246 LEU A N 1
ATOM 1834 C CA . LEU A 1 246 ? 10.148 -26.328 -23.922 1 98 246 LEU A CA 1
ATOM 1835 C C . LEU A 1 246 ? 11.305 -27.188 -23.422 1 98 246 LEU A C 1
ATOM 1837 O O . LEU A 1 246 ? 11.078 -28.266 -22.844 1 98 246 LEU A O 1
ATOM 1841 N N . GLU A 1 247 ? 12.461 -26.703 -23.609 1 98.31 247 GLU A N 1
ATOM 1842 C CA . GLU A 1 247 ? 13.625 -27.406 -23.078 1 98.31 247 GLU A CA 1
ATOM 1843 C C . GLU A 1 247 ? 13.578 -27.484 -21.562 1 98.31 247 GLU A C 1
ATOM 1845 O O . GLU A 1 247 ? 13.844 -28.531 -20.984 1 98.31 247 GLU A O 1
ATOM 1850 N N . ALA A 1 248 ? 13.273 -26.422 -20.922 1 97.69 248 ALA A N 1
ATOM 1851 C CA . ALA A 1 248 ? 13.188 -26.406 -19.469 1 97.69 248 ALA A CA 1
ATOM 1852 C C . ALA A 1 248 ? 12.133 -27.391 -18.969 1 97.69 248 ALA A C 1
ATOM 1854 O O . ALA A 1 248 ? 12.359 -28.094 -17.984 1 97.69 248 ALA A O 1
ATOM 1855 N N . MET A 1 249 ? 10.977 -27.422 -19.641 1 97.12 249 MET A N 1
ATOM 1856 C CA . MET A 1 249 ? 9.914 -28.344 -19.266 1 97.12 249 MET A CA 1
ATOM 1857 C C . MET A 1 249 ? 10.352 -29.781 -19.469 1 97.12 249 MET A C 1
ATOM 1859 O O . MET A 1 249 ? 10.109 -30.641 -18.609 1 97.12 249 MET A O 1
ATOM 1863 N N . THR A 1 250 ? 10.969 -30.047 -20.516 1 97.69 250 THR A N 1
ATOM 1864 C CA . THR A 1 250 ? 11.477 -31.375 -20.812 1 97.69 250 THR A CA 1
ATOM 1865 C C . THR A 1 250 ? 12.5 -31.812 -19.766 1 97.69 250 THR A C 1
ATOM 1867 O O . THR A 1 250 ? 12.43 -32.938 -19.234 1 97.69 250 THR A O 1
ATOM 1870 N N . ALA A 1 251 ? 13.398 -30.938 -19.5 1 97.38 251 ALA A N 1
ATOM 1871 C CA . ALA A 1 251 ? 14.445 -31.219 -18.516 1 97.38 251 ALA A CA 1
ATOM 1872 C C . ALA A 1 251 ? 13.844 -31.531 -17.156 1 97.38 251 ALA A C 1
ATOM 1874 O O . ALA A 1 251 ? 14.328 -32.406 -16.438 1 97.38 251 ALA A O 1
ATOM 1875 N N . ASN A 1 252 ? 12.844 -30.75 -16.781 1 93.94 252 ASN A N 1
ATOM 1876 C CA . ASN A 1 252 ? 12.148 -31 -15.523 1 93.94 252 ASN A CA 1
ATOM 1877 C C . ASN A 1 252 ? 11.57 -32.406 -15.469 1 93.94 252 ASN A C 1
ATOM 1879 O O . ASN A 1 252 ? 11.742 -33.125 -14.469 1 93.94 252 ASN A O 1
ATOM 1883 N N . LYS A 1 253 ? 11 -32.906 -16.453 1 94 253 LYS A N 1
ATOM 1884 C CA . LYS A 1 253 ? 10.406 -34.219 -16.516 1 94 253 LYS A CA 1
ATOM 1885 C C . LYS A 1 253 ? 11.477 -35.312 -16.469 1 94 253 LYS A C 1
ATOM 1887 O O . LYS A 1 253 ? 11.266 -36.375 -15.883 1 94 253 LYS A O 1
ATOM 1892 N N . GLU A 1 254 ? 12.523 -34.938 -17.047 1 96.75 254 GLU A N 1
ATOM 1893 C CA . GLU A 1 254 ? 13.602 -35.906 -17.125 1 96.75 254 GLU A CA 1
ATOM 1894 C C . GLU A 1 254 ? 14.539 -35.812 -15.93 1 96.75 254 GLU A C 1
ATOM 1896 O O . GLU A 1 254 ? 15.531 -36.531 -15.844 1 96.75 254 GLU A O 1
ATOM 1901 N N . ARG A 1 255 ? 14.273 -34.875 -15.094 1 94.12 255 ARG A N 1
ATOM 1902 C CA . ARG A 1 255 ? 15.078 -34.656 -13.891 1 94.12 255 ARG A CA 1
ATOM 1903 C C . ARG A 1 255 ? 16.547 -34.438 -14.242 1 94.12 255 ARG A C 1
ATOM 1905 O O . ARG A 1 255 ? 17.438 -35.062 -13.695 1 94.12 255 ARG A O 1
ATOM 1912 N N . ARG A 1 256 ? 16.688 -33.562 -15.234 1 95.75 256 ARG A N 1
ATOM 1913 C CA . ARG A 1 256 ? 18.016 -33.094 -15.617 1 95.75 256 ARG A CA 1
ATOM 1914 C C . ARG A 1 256 ? 18.062 -31.578 -15.688 1 95.75 256 ARG A C 1
ATOM 1916 O O . ARG A 1 256 ? 17.031 -30.906 -15.672 1 95.75 256 ARG A O 1
ATOM 1923 N N . ARG A 1 257 ? 19.297 -31.078 -15.727 1 93.56 257 ARG A N 1
ATOM 1924 C CA . ARG A 1 257 ? 19.484 -29.641 -15.906 1 93.56 257 ARG A CA 1
ATOM 1925 C C . ARG A 1 257 ? 19.125 -29.219 -17.328 1 93.56 257 ARG A C 1
ATOM 1927 O O . ARG A 1 257 ? 19.5 -29.891 -18.297 1 93.56 257 ARG A O 1
ATOM 1934 N N . PRO A 1 258 ? 18.406 -28.172 -17.469 1 97 258 PRO A N 1
ATOM 1935 C CA . PRO A 1 258 ? 18.078 -27.703 -18.812 1 97 258 PRO A CA 1
ATOM 1936 C C . PRO A 1 258 ? 19.281 -27.125 -19.547 1 97 258 PRO A C 1
ATOM 1938 O O . PRO A 1 258 ? 20.156 -26.531 -18.922 1 97 258 PRO A O 1
ATOM 1941 N N . VAL A 1 259 ? 19.312 -27.391 -20.781 1 96.88 259 VAL A N 1
ATOM 1942 C CA . VAL A 1 259 ? 20.312 -26.781 -21.656 1 96.88 259 VAL A CA 1
ATOM 1943 C C . VAL A 1 259 ? 19.672 -25.625 -22.438 1 96.88 259 VAL A C 1
ATOM 1945 O O . VAL A 1 259 ? 19.125 -25.828 -23.531 1 96.88 259 VAL A O 1
ATOM 1948 N N . LEU A 1 260 ? 19.781 -24.484 -21.906 1 96.56 260 LEU A N 1
ATOM 1949 C CA . LEU A 1 260 ? 19.125 -23.312 -22.484 1 96.56 260 LEU A CA 1
ATOM 1950 C C . LEU A 1 260 ? 20.078 -22.562 -23.422 1 96.56 260 LEU A C 1
ATOM 1952 O O . LEU A 1 260 ? 21.281 -22.516 -23.156 1 96.56 260 LEU A O 1
ATOM 1956 N N . THR A 1 261 ? 19.562 -22.078 -24.469 1 95.5 261 THR A N 1
ATOM 1957 C CA . THR A 1 261 ? 20.375 -21.312 -25.406 1 95.5 261 THR A CA 1
ATOM 1958 C C . THR A 1 261 ? 20.344 -19.828 -25.062 1 95.5 261 THR A C 1
ATOM 1960 O O . THR A 1 261 ? 19.453 -19.375 -24.344 1 95.5 261 THR A O 1
ATOM 1963 N N . HIS A 1 262 ? 21.328 -19.047 -25.625 1 94.06 262 HIS A N 1
ATOM 1964 C CA . HIS A 1 262 ? 21.469 -17.641 -25.266 1 94.06 262 HIS A CA 1
ATOM 1965 C C . HIS A 1 262 ? 21.281 -16.734 -26.484 1 94.06 262 HIS A C 1
ATOM 1967 O O . HIS A 1 262 ? 21.766 -15.602 -26.5 1 94.06 262 HIS A O 1
ATOM 1973 N N . ALA A 1 263 ? 20.672 -17.328 -27.5 1 92.88 263 ALA A N 1
ATOM 1974 C CA . ALA A 1 263 ? 20.328 -16.484 -28.656 1 92.88 263 ALA A CA 1
ATOM 1975 C C . ALA A 1 263 ? 19.328 -15.406 -28.266 1 92.88 263 ALA A C 1
ATOM 1977 O O . ALA A 1 263 ? 18.375 -15.664 -27.516 1 92.88 263 ALA A O 1
ATOM 1978 N N . ALA A 1 264 ? 19.562 -14.117 -28.688 1 92.56 264 ALA A N 1
ATOM 1979 C CA . ALA A 1 264 ? 18.688 -13.016 -28.312 1 92.56 264 ALA A CA 1
ATOM 1980 C C . ALA A 1 264 ? 18.656 -11.938 -29.391 1 92.56 264 ALA A C 1
ATOM 1982 O O . ALA A 1 264 ? 19.625 -11.781 -30.141 1 92.56 264 ALA A O 1
ATOM 1983 N N . ASN A 1 265 ? 17.516 -11.383 -29.547 1 91.94 265 ASN A N 1
ATOM 1984 C CA . ASN A 1 265 ? 17.391 -10.156 -30.312 1 91.94 265 ASN A CA 1
ATOM 1985 C C . ASN A 1 265 ? 17.625 -8.914 -29.453 1 91.94 265 ASN A C 1
ATOM 1987 O O . ASN A 1 265 ? 16.844 -8.617 -28.562 1 91.94 265 ASN A O 1
ATOM 1991 N N . TYR A 1 266 ? 18.75 -8.203 -29.688 1 88.19 266 TYR A N 1
ATOM 1992 C CA . TYR A 1 266 ? 19.125 -7.062 -28.859 1 88.19 266 TYR A CA 1
ATOM 1993 C C . TYR A 1 266 ? 18.609 -5.762 -29.453 1 88.19 266 TYR A C 1
ATOM 1995 O O . TYR A 1 266 ? 18.891 -4.676 -28.938 1 88.19 266 TYR A O 1
ATOM 2003 N N . SER A 1 267 ? 17.75 -5.816 -30.625 1 78.88 267 SER A N 1
ATOM 2004 C CA . SER A 1 267 ? 17.266 -4.605 -31.281 1 78.88 267 SER A CA 1
ATOM 2005 C C . SER A 1 267 ? 15.984 -4.102 -30.609 1 78.88 267 SER A C 1
ATOM 2007 O O . SER A 1 267 ? 15.219 -4.883 -30.047 1 78.88 267 SER A O 1
ATOM 2009 N N . MET B 1 1 ? -13.391 40.531 14.586 1 31.84 1 MET B N 1
ATOM 2010 C CA . MET B 1 1 ? -12.57 39.938 15.633 1 31.84 1 MET B CA 1
ATOM 2011 C C . MET B 1 1 ? -11.398 39.188 15.023 1 31.84 1 MET B C 1
ATOM 2013 O O . MET B 1 1 ? -11.586 38.344 14.141 1 31.84 1 MET B O 1
ATOM 2017 N N . LYS B 1 2 ? -10.266 39.656 14.883 1 41.25 2 LYS B N 1
ATOM 2018 C CA . LYS B 1 2 ? -9.109 39.156 14.172 1 41.25 2 LYS B CA 1
ATOM 2019 C C . LYS B 1 2 ? -8.906 37.656 14.477 1 41.25 2 LYS B C 1
ATOM 2021 O O . LYS B 1 2 ? -8.711 37.281 15.625 1 41.25 2 LYS B O 1
ATOM 2026 N N . LEU B 1 3 ? -9.43 36.594 13.898 1 46.84 3 LEU B N 1
ATOM 2027 C CA . LEU B 1 3 ? -9.461 35.156 14.203 1 46.84 3 LEU B CA 1
ATOM 2028 C C . LEU B 1 3 ? -8.094 34.656 14.664 1 46.84 3 LEU B C 1
ATOM 2030 O O . LEU B 1 3 ? -7.066 35.062 14.102 1 46.84 3 LEU B O 1
ATOM 2034 N N . ALA B 1 4 ? -7.98 34.375 15.961 1 54.03 4 ALA B N 1
ATOM 2035 C CA . ALA B 1 4 ? -6.746 33.969 16.641 1 54.03 4 ALA B CA 1
ATOM 2036 C C . ALA B 1 4 ? -5.883 33.094 15.734 1 54.03 4 ALA B C 1
ATOM 2038 O O . ALA B 1 4 ? -6.402 32.25 15.023 1 54.03 4 ALA B O 1
ATOM 2039 N N . LYS B 1 5 ? -4.727 33.531 15.414 1 69 5 LYS B N 1
ATOM 2040 C CA . LYS B 1 5 ? -3.742 32.844 14.57 1 69 5 LYS B CA 1
ATOM 2041 C C . LYS B 1 5 ? -3.449 31.453 15.086 1 69 5 LYS B C 1
ATOM 2043 O O . LYS B 1 5 ? -3.268 31.25 16.281 1 69 5 LYS B O 1
ATOM 2048 N N . GLU B 1 6 ? -3.807 30.5 14.289 1 84.88 6 GLU B N 1
ATOM 2049 C CA . GLU B 1 6 ? -3.525 29.109 14.625 1 84.88 6 GLU B CA 1
ATOM 2050 C C . GLU B 1 6 ? -2.08 28.75 14.297 1 84.88 6 GLU B C 1
ATOM 2052 O O . GLU B 1 6 ? -1.613 27.656 14.648 1 84.88 6 GLU B O 1
ATOM 2057 N N . ILE B 1 7 ? -1.397 29.828 13.68 1 93.06 7 ILE B N 1
ATOM 2058 C CA . ILE B 1 7 ? 0.004 29.594 13.344 1 93.06 7 ILE B CA 1
ATOM 2059 C C . ILE B 1 7 ? 0.837 30.812 13.758 1 93.06 7 ILE B C 1
ATOM 2061 O O . ILE B 1 7 ? 0.458 31.953 13.484 1 93.06 7 ILE B O 1
ATOM 2065 N N . ILE B 1 8 ? 1.888 30.625 14.445 1 92.69 8 ILE B N 1
ATOM 2066 C CA . ILE B 1 8 ? 2.885 31.656 14.734 1 92.69 8 ILE B CA 1
ATOM 2067 C C . ILE B 1 8 ? 4.086 31.484 13.812 1 92.69 8 ILE B C 1
ATOM 2069 O O . ILE B 1 8 ? 4.68 30.406 13.75 1 92.69 8 ILE B O 1
ATOM 2073 N N . THR B 1 9 ? 4.414 32.531 13.125 1 95.06 9 THR B N 1
ATOM 2074 C CA . THR B 1 9 ? 5.543 32.438 12.203 1 95.06 9 THR B CA 1
ATOM 2075 C C . THR B 1 9 ? 6.758 33.188 12.773 1 95.06 9 THR B C 1
ATOM 2077 O O . THR B 1 9 ? 6.609 34.125 13.531 1 95.06 9 THR B O 1
ATOM 2080 N N . SER B 1 10 ? 7.859 32.719 12.5 1 94.56 10 SER B N 1
ATOM 2081 C CA . SER B 1 10 ? 9.117 33.406 12.797 1 94.56 10 SER B CA 1
ATOM 2082 C C . SER B 1 10 ? 10.172 33.125 11.734 1 94.56 10 SER B C 1
ATOM 2084 O O . SER B 1 10 ? 10.039 32.156 10.969 1 94.56 10 SER B O 1
ATOM 2086 N N . LYS B 1 11 ? 11.078 34.062 11.609 1 92.75 11 LYS B N 1
ATOM 2087 C CA . LYS B 1 11 ? 12.242 33.906 10.742 1 92.75 11 LYS B CA 1
ATOM 2088 C C . LYS B 1 11 ? 13.531 33.906 11.555 1 92.75 11 LYS B C 1
ATOM 2090 O O . LYS B 1 11 ? 13.758 34.844 12.352 1 92.75 11 LYS B O 1
ATOM 2095 N N . ASP B 1 12 ? 14.242 32.812 11.422 1 85.19 12 ASP B N 1
ATOM 2096 C CA . ASP B 1 12 ? 15.516 32.719 12.125 1 85.19 12 ASP B CA 1
ATOM 2097 C C . ASP B 1 12 ? 16.609 32.156 11.203 1 85.19 12 ASP B C 1
ATOM 2099 O O . ASP B 1 12 ? 16.516 31.031 10.727 1 85.19 12 ASP B O 1
ATOM 2103 N N . SER B 1 13 ? 17.734 32.875 11.023 1 86.56 13 SER B N 1
ATOM 2104 C CA . SER B 1 13 ? 18.906 32.406 10.266 1 86.56 13 SER B CA 1
ATOM 2105 C C . SER B 1 13 ? 18.5 31.828 8.922 1 86.56 13 SER B C 1
ATOM 2107 O O . SER B 1 13 ? 18.906 30.719 8.57 1 86.56 13 SER B O 1
ATOM 2109 N N . LYS B 1 14 ? 17.547 32.438 8.156 1 92.81 14 LYS B N 1
ATOM 2110 C CA . LYS B 1 14 ? 17.141 32.094 6.801 1 92.81 14 LYS B CA 1
ATOM 2111 C C . LYS B 1 14 ? 16.156 30.922 6.805 1 92.81 14 LYS B C 1
ATOM 2113 O O . LYS B 1 14 ? 15.984 30.234 5.785 1 92.81 14 LYS B O 1
ATOM 2118 N N . ILE B 1 15 ? 15.656 30.641 8.008 1 97.19 15 ILE B N 1
ATOM 2119 C CA . ILE B 1 15 ? 14.695 29.562 8.164 1 97.19 15 ILE B CA 1
ATOM 2120 C C . ILE B 1 15 ? 13.32 30.141 8.516 1 97.19 15 ILE B C 1
ATOM 2122 O O . ILE B 1 15 ? 13.203 30.938 9.438 1 97.19 15 ILE B O 1
ATOM 2126 N N . GLY B 1 16 ? 12.328 29.875 7.711 1 97.62 16 GLY B N 1
ATOM 2127 C CA . GLY B 1 16 ? 10.953 30.203 8.078 1 97.62 16 GLY B CA 1
ATOM 2128 C C . GLY B 1 16 ? 10.297 29.141 8.938 1 97.62 16 GLY B C 1
ATOM 2129 O O . GLY B 1 16 ? 10.273 27.969 8.57 1 97.62 16 GLY B O 1
ATOM 2130 N N . VAL B 1 17 ? 9.828 29.547 10.094 1 97.31 17 VAL B N 1
ATOM 2131 C CA . VAL B 1 17 ? 9.219 28.594 11.016 1 97.31 17 VAL B CA 1
ATOM 2132 C C . VAL B 1 17 ? 7.723 28.859 11.133 1 97.31 17 VAL B C 1
ATOM 2134 O O . VAL B 1 17 ? 7.305 30 11.344 1 97.31 17 VAL B O 1
ATOM 2137 N N . MET B 1 18 ? 6.996 27.828 10.906 1 96.19 18 MET B N 1
ATOM 2138 C CA . MET B 1 18 ? 5.566 27.797 11.203 1 96.19 18 MET B CA 1
ATOM 2139 C C . MET B 1 18 ? 5.277 26.953 12.438 1 96.19 18 MET B C 1
ATOM 2141 O O . MET B 1 18 ? 5.449 25.734 12.414 1 96.19 18 MET B O 1
ATOM 2145 N N . LYS B 1 19 ? 4.816 27.625 13.398 1 95.12 19 LYS B N 1
ATOM 2146 C CA . LYS B 1 19 ? 4.445 26.891 14.609 1 95.12 19 LYS B CA 1
ATOM 2147 C C . LYS B 1 19 ? 2.928 26.812 14.758 1 95.12 19 LYS B C 1
ATOM 2149 O O . LYS B 1 19 ? 2.26 27.844 14.914 1 95.12 19 LYS B O 1
ATOM 2154 N N . LEU B 1 20 ? 2.434 25.609 14.688 1 94.44 20 LEU B N 1
ATOM 2155 C CA . LEU B 1 20 ? 1.017 25.391 14.953 1 94.44 20 LEU B CA 1
ATOM 2156 C C . LEU B 1 20 ? 0.701 25.594 16.422 1 94.44 20 LEU B C 1
ATOM 2158 O O . LEU B 1 20 ? 1.437 25.109 17.297 1 94.44 20 LEU B O 1
ATOM 2162 N N . VAL B 1 21 ? -0.348 26.359 16.656 1 89.44 21 VAL B N 1
ATOM 2163 C CA . VAL B 1 21 ? -0.715 26.641 18.031 1 89.44 21 VAL B CA 1
ATOM 2164 C C . VAL B 1 21 ? -2.211 26.422 18.234 1 89.44 21 VAL B C 1
ATOM 2166 O O . VAL B 1 21 ? -3.016 26.734 17.359 1 89.44 21 VAL B O 1
ATOM 2169 N N . SER B 1 22 ? -2.523 25.734 19.297 1 79.88 22 SER B N 1
ATOM 2170 C CA . SER B 1 22 ? -3.93 25.531 19.641 1 79.88 22 SER B CA 1
ATOM 2171 C C . SER B 1 22 ? -4.312 26.281 20.906 1 79.88 22 SER B C 1
ATOM 2173 O O . SER B 1 22 ? -3.465 26.547 21.75 1 79.88 22 SER B O 1
ATOM 2175 N N . ASP B 1 23 ? -5.586 26.75 20.953 1 75.69 23 ASP B N 1
ATOM 2176 C CA . ASP B 1 23 ? -6.113 27.516 22.094 1 75.69 23 ASP B CA 1
ATOM 2177 C C . ASP B 1 23 ? -6.613 26.594 23.188 1 75.69 23 ASP B C 1
ATOM 2179 O O . ASP B 1 23 ? -7.672 26.828 23.781 1 75.69 23 ASP B O 1
ATOM 2183 N N . GLY B 1 24 ? -5.855 25.531 23.594 1 74.81 24 GLY B N 1
ATOM 2184 C CA . GLY B 1 24 ? -6.215 24.703 24.734 1 74.81 24 GLY B CA 1
ATOM 2185 C C . GLY B 1 24 ? -6.672 23.312 24.344 1 74.81 24 GLY B C 1
ATOM 2186 O O . GLY B 1 24 ? -6.613 22.391 25.141 1 74.81 24 GLY B O 1
ATOM 2187 N N . GLY B 1 25 ? -7.277 23.188 23.156 1 77.88 25 GLY B N 1
ATOM 2188 C CA . GLY B 1 25 ? -7.699 21.859 22.734 1 77.88 25 GLY B CA 1
ATOM 2189 C C . GLY B 1 25 ? -6.75 21.219 21.75 1 77.88 25 GLY B C 1
ATOM 2190 O O . GLY B 1 25 ? -5.668 21.734 21.484 1 77.88 25 GLY B O 1
ATOM 2191 N N . PRO B 1 26 ? -7.16 20.031 21.406 1 84.56 26 PRO B N 1
ATOM 2192 C CA . PRO B 1 26 ? -6.328 19.391 20.391 1 84.56 26 PRO B CA 1
ATOM 2193 C C . PRO B 1 26 ? -6.273 20.172 19.078 1 84.56 26 PRO B C 1
ATOM 2195 O O . PRO B 1 26 ? -7.25 20.828 18.703 1 84.56 26 PRO B O 1
ATOM 2198 N N . MET B 1 27 ? -5.141 20.234 18.469 1 90.06 27 MET B N 1
ATOM 2199 C CA . MET B 1 27 ? -4.973 20.859 17.156 1 90.06 27 MET B CA 1
ATOM 2200 C C . MET B 1 27 ? -5.648 20.031 16.078 1 90.06 27 MET B C 1
ATOM 2202 O O . MET B 1 27 ? -5.301 18.875 15.859 1 90.06 27 MET B O 1
ATOM 2206 N N . THR B 1 28 ? -6.691 20.625 15.422 1 92.25 28 THR B N 1
ATOM 2207 C CA . THR B 1 28 ? -7.402 19.969 14.328 1 92.25 28 THR B CA 1
ATOM 2208 C C . THR B 1 28 ? -7.238 20.766 13.031 1 92.25 28 THR B C 1
ATOM 2210 O O . THR B 1 28 ? -6.781 21.922 13.055 1 92.25 28 THR B O 1
ATOM 2213 N N . LEU B 1 29 ? -7.555 20.156 11.961 1 92.56 29 LEU B N 1
ATOM 2214 C CA . LEU B 1 29 ? -7.508 20.828 10.664 1 92.56 29 LEU B CA 1
ATOM 2215 C C . LEU B 1 29 ? -8.812 21.578 10.391 1 92.56 29 LEU B C 1
ATOM 2217 O O . LEU B 1 29 ? -9.875 20.969 10.305 1 92.56 29 LEU B O 1
ATOM 2221 N N . THR B 1 30 ? -8.703 22.828 10.422 1 88.81 30 THR B N 1
ATOM 2222 C CA . THR B 1 30 ? -9.812 23.688 10 1 88.81 30 THR B CA 1
ATOM 2223 C C . THR B 1 30 ? -9.508 24.359 8.672 1 88.81 30 THR B C 1
ATOM 2225 O O . THR B 1 30 ? -8.344 24.484 8.289 1 88.81 30 THR B O 1
ATOM 2228 N N . LEU B 1 31 ? -10.594 24.766 7.961 1 91.56 31 LEU B N 1
ATOM 2229 C CA . LEU B 1 31 ? -10.367 25.469 6.707 1 91.56 31 LEU B CA 1
ATOM 2230 C C . LEU B 1 31 ? -9.539 26.734 6.938 1 91.56 31 LEU B C 1
ATOM 2232 O O . LEU B 1 31 ? -8.711 27.094 6.105 1 91.56 31 LEU B O 1
ATOM 2236 N N . SER B 1 32 ? -9.797 27.328 8.07 1 91.06 32 SER B N 1
ATOM 2237 C CA . SER B 1 32 ? -9.039 28.531 8.414 1 91.06 32 SER B CA 1
ATOM 2238 C C . SER B 1 32 ? -7.559 28.203 8.586 1 91.06 32 SER B C 1
ATOM 2240 O O . SER B 1 32 ? -6.703 28.906 8.039 1 91.06 32 SER B O 1
ATOM 2242 N N . LEU B 1 33 ? -7.246 27.156 9.312 1 91.06 33 LEU B N 1
ATOM 2243 C CA . LEU B 1 33 ? -5.859 26.734 9.5 1 91.06 33 LEU B CA 1
ATOM 2244 C C . LEU B 1 33 ? -5.211 26.375 8.172 1 91.06 33 LEU B C 1
ATOM 2246 O O . LEU B 1 33 ? -4.078 26.781 7.902 1 91.06 33 LEU B O 1
ATOM 2250 N N . ILE B 1 34 ? -5.945 25.672 7.344 1 94.69 34 ILE B N 1
ATOM 2251 C CA . ILE B 1 34 ? -5.453 25.234 6.043 1 94.69 34 ILE B CA 1
ATOM 2252 C C . ILE B 1 34 ? -5.094 26.438 5.188 1 94.69 34 ILE B C 1
ATOM 2254 O O . ILE B 1 34 ? -3.994 26.516 4.637 1 94.69 34 ILE B O 1
ATOM 2258 N N . HIS B 1 35 ? -6.008 27.359 5.113 1 95.38 35 HIS B N 1
ATOM 2259 C CA . HIS B 1 35 ? -5.781 28.547 4.297 1 95.38 35 HIS B CA 1
ATOM 2260 C C . HIS B 1 35 ? -4.617 29.375 4.836 1 95.38 35 HIS B C 1
ATOM 2262 O O . HIS B 1 35 ? -3.803 29.875 4.062 1 95.38 35 HIS B O 1
ATOM 2268 N N . GLU B 1 36 ? -4.578 29.469 6.125 1 95.81 36 GLU B N 1
ATOM 2269 C CA . GLU B 1 36 ? -3.473 30.203 6.746 1 95.81 36 GLU B CA 1
ATOM 2270 C C . GLU B 1 36 ? -2.131 29.547 6.418 1 95.81 36 GLU B C 1
ATOM 2272 O O . GLU B 1 36 ? -1.166 30.25 6.086 1 95.81 36 GLU B O 1
ATOM 2277 N N . MET B 1 37 ? -2.061 28.266 6.527 1 96.25 37 MET B N 1
ATOM 2278 C CA . MET B 1 37 ? -0.844 27.516 6.199 1 96.25 37 MET B CA 1
ATOM 2279 C C . MET B 1 37 ? -0.442 27.75 4.746 1 96.25 37 MET B C 1
ATOM 2281 O O . MET B 1 37 ? 0.724 28.031 4.457 1 96.25 37 MET B O 1
ATOM 2285 N N . CYS B 1 38 ? -1.418 27.672 3.836 1 97.38 38 CYS B N 1
ATOM 2286 C CA . CYS B 1 38 ? -1.153 27.891 2.416 1 97.38 38 CYS B CA 1
ATOM 2287 C C . CYS B 1 38 ? -0.609 29.281 2.16 1 97.38 38 CYS B C 1
ATOM 2289 O O . CYS B 1 38 ? 0.34 29.453 1.396 1 97.38 38 CYS B O 1
ATOM 2291 N N . ASP B 1 39 ? -1.196 30.234 2.83 1 97.31 39 ASP B N 1
ATOM 2292 C CA . ASP B 1 39 ? -0.769 31.625 2.656 1 97.31 39 ASP B CA 1
ATOM 2293 C C . ASP B 1 39 ? 0.664 31.812 3.146 1 97.31 39 ASP B C 1
ATOM 2295 O O . ASP B 1 39 ? 1.466 32.469 2.484 1 97.31 39 ASP B O 1
ATOM 2299 N N . ILE B 1 40 ? 0.956 31.25 4.258 1 97.25 40 ILE B N 1
ATOM 2300 C CA . ILE B 1 40 ? 2.291 31.391 4.832 1 97.25 40 ILE B CA 1
ATOM 2301 C C . ILE B 1 40 ? 3.312 30.703 3.922 1 97.25 40 ILE B C 1
ATOM 2303 O O . ILE B 1 40 ? 4.395 31.25 3.682 1 97.25 40 ILE B O 1
ATOM 2307 N N . LEU B 1 41 ? 3.008 29.547 3.404 1 98 41 LEU B N 1
ATOM 2308 C CA . LEU B 1 41 ? 3.906 28.828 2.504 1 98 41 LEU B CA 1
ATOM 2309 C C . LEU B 1 41 ? 4.176 29.641 1.242 1 98 41 LEU B C 1
ATOM 2311 O O . LEU B 1 41 ? 5.297 29.656 0.736 1 98 41 LEU B O 1
ATOM 2315 N N . LYS B 1 42 ? 3.125 30.281 0.771 1 97.75 42 LYS B N 1
ATOM 2316 C CA . LYS B 1 42 ? 3.303 31.156 -0.384 1 97.75 42 LYS B CA 1
ATOM 2317 C C . LYS B 1 42 ? 4.281 32.281 -0.072 1 97.75 42 LYS B C 1
ATOM 2319 O O . LYS B 1 42 ? 5.152 32.594 -0.884 1 97.75 42 LYS B O 1
ATOM 2324 N N . GLU B 1 43 ? 4.125 32.844 1.078 1 96.94 43 GLU B N 1
ATOM 2325 C CA . GLU B 1 43 ? 5.02 33.938 1.507 1 96.94 43 GLU B CA 1
ATOM 2326 C C . GLU B 1 43 ? 6.457 33.438 1.627 1 96.94 43 GLU B C 1
ATOM 2328 O O . GLU B 1 43 ? 7.387 34.094 1.159 1 96.94 43 GLU B O 1
ATOM 2333 N N . PHE B 1 44 ? 6.617 32.281 2.293 1 97.5 44 PHE B N 1
ATOM 2334 C CA . PHE B 1 44 ? 7.945 31.719 2.461 1 97.5 44 PHE B CA 1
ATOM 2335 C C . PHE B 1 44 ? 8.57 31.406 1.109 1 97.5 44 PHE B C 1
ATOM 2337 O O . PHE B 1 44 ? 9.789 31.484 0.947 1 97.5 44 PHE B O 1
ATOM 2344 N N . THR B 1 45 ? 7.754 30.984 0.121 1 97.25 45 THR B N 1
ATOM 2345 C CA . THR B 1 45 ? 8.219 30.578 -1.202 1 97.25 45 THR B CA 1
ATOM 2346 C C . THR B 1 45 ? 8.914 31.734 -1.907 1 97.25 45 THR B C 1
ATOM 2348 O O . THR B 1 45 ? 9.984 31.562 -2.498 1 97.25 45 THR B O 1
ATOM 2351 N N . VAL B 1 46 ? 8.406 32.969 -1.799 1 96 46 VAL B N 1
ATOM 2352 C CA . VAL B 1 46 ? 8.914 34.094 -2.598 1 96 46 VAL B CA 1
ATOM 2353 C C . VAL B 1 46 ? 9.922 34.906 -1.784 1 96 46 VAL B C 1
ATOM 2355 O O . VAL B 1 46 ? 10.547 35.812 -2.303 1 96 46 VAL B O 1
ATOM 2358 N N . ASP B 1 47 ? 10 34.625 -0.499 1 95.88 47 ASP B N 1
ATOM 2359 C CA . ASP B 1 47 ? 10.984 35.281 0.338 1 95.88 47 ASP B CA 1
ATOM 2360 C C . ASP B 1 47 ? 12.391 34.75 0.075 1 95.88 47 ASP B C 1
ATOM 2362 O O . ASP B 1 47 ? 12.734 33.656 0.522 1 95.88 47 ASP B O 1
ATOM 2366 N N . GLN B 1 48 ? 13.234 35.5 -0.497 1 94.44 48 GLN B N 1
ATOM 2367 C CA . GLN B 1 48 ? 14.562 35.094 -0.92 1 94.44 48 GLN B CA 1
ATOM 2368 C C . GLN B 1 48 ? 15.477 34.844 0.281 1 94.44 48 GLN B C 1
ATOM 2370 O O . GLN B 1 48 ? 16.531 34.219 0.159 1 94.44 48 GLN B O 1
ATOM 2375 N N . GLU B 1 49 ? 15.078 35.375 1.378 1 94.62 49 GLU B N 1
ATOM 2376 C CA . GLU B 1 49 ? 15.898 35.188 2.572 1 94.62 49 GLU B CA 1
ATOM 2377 C C . GLU B 1 49 ? 15.672 33.844 3.221 1 94.62 49 GLU B C 1
ATOM 2379 O O . GLU B 1 49 ? 16.516 33.344 3.969 1 94.62 49 GLU B O 1
ATOM 2384 N N . ILE B 1 50 ? 14.57 33.25 2.986 1 96.56 50 ILE B N 1
ATOM 2385 C CA . ILE B 1 50 ? 14.258 31.969 3.559 1 96.56 50 ILE B CA 1
ATOM 2386 C C . ILE B 1 50 ? 14.82 30.859 2.668 1 96.56 50 ILE B C 1
ATOM 2388 O O . ILE B 1 50 ? 14.555 30.828 1.464 1 96.56 50 ILE B O 1
ATOM 2392 N N . ARG B 1 51 ? 15.57 29.953 3.27 1 96.25 51 ARG B N 1
ATOM 2393 C CA . ARG B 1 51 ? 16.203 28.875 2.514 1 96.25 51 ARG B CA 1
ATOM 2394 C C . ARG B 1 51 ? 15.57 27.531 2.861 1 96.25 51 ARG B C 1
ATOM 2396 O O . ARG B 1 51 ? 15.75 26.547 2.133 1 96.25 51 ARG B O 1
ATOM 2403 N N . ALA B 1 52 ? 14.914 27.469 3.967 1 97.94 52 ALA B N 1
ATOM 2404 C CA . ALA B 1 52 ? 14.234 26.25 4.418 1 97.94 52 ALA B CA 1
ATOM 2405 C C . ALA B 1 52 ? 13.062 26.594 5.336 1 97.94 52 ALA B C 1
ATOM 2407 O O . ALA B 1 52 ? 13 27.688 5.902 1 97.94 52 ALA B O 1
ATOM 2408 N N . GLY B 1 53 ? 12.133 25.703 5.383 1 98.19 53 GLY B N 1
ATOM 2409 C CA . GLY B 1 53 ? 11 25.844 6.281 1 98.19 53 GLY B CA 1
ATOM 2410 C C . GLY B 1 53 ? 10.961 24.766 7.352 1 98.19 53 GLY B C 1
ATOM 2411 O O . GLY B 1 53 ? 11.453 23.656 7.148 1 98.19 53 GLY B O 1
ATOM 2412 N N . ILE B 1 54 ? 10.383 25.094 8.461 1 98.31 54 ILE B N 1
ATOM 2413 C CA . ILE B 1 54 ? 10.078 24.156 9.531 1 98.31 54 ILE B CA 1
ATOM 2414 C C . ILE B 1 54 ? 8.617 24.312 9.953 1 98.31 54 ILE B C 1
ATOM 2416 O O . ILE B 1 54 ? 8.133 25.438 10.125 1 98.31 54 ILE B O 1
ATOM 2420 N N . ILE B 1 55 ? 7.934 23.234 9.969 1 98 55 ILE B N 1
ATOM 2421 C CA . ILE B 1 55 ? 6.617 23.203 10.594 1 98 55 ILE B CA 1
ATOM 2422 C C . ILE B 1 55 ? 6.699 22.469 11.938 1 98 55 ILE B C 1
ATOM 2424 O O . ILE B 1 55 ? 7.102 21.312 11.992 1 98 55 ILE B O 1
ATOM 2428 N N . SER B 1 56 ? 6.367 23.156 12.945 1 95.44 56 SER B N 1
ATOM 2429 C CA . SER B 1 56 ? 6.391 22.594 14.281 1 95.44 56 SER B CA 1
ATOM 2430 C C . SER B 1 56 ? 5.031 22.703 14.961 1 95.44 56 SER B C 1
ATOM 2432 O O . SER B 1 56 ? 4.16 23.453 14.5 1 95.44 56 SER B O 1
ATOM 2434 N N . GLY B 1 57 ? 4.797 21.922 15.93 1 88.62 57 GLY B N 1
ATOM 2435 C CA . GLY B 1 57 ? 3.547 21.938 16.672 1 88.62 57 GLY B CA 1
ATOM 2436 C C . GLY B 1 57 ? 3.75 22 18.172 1 88.62 57 GLY B C 1
ATOM 2437 O O . GLY B 1 57 ? 4.859 22.25 18.656 1 88.62 57 GLY B O 1
ATOM 2438 N N . PRO B 1 58 ? 2.645 21.984 18.844 1 82.75 58 PRO B N 1
ATOM 2439 C CA . PRO B 1 58 ? 2.727 22 20.297 1 82.75 58 PRO B CA 1
ATOM 2440 C C . PRO B 1 58 ? 3.439 20.781 20.875 1 82.75 58 PRO B C 1
ATOM 2442 O O . PRO B 1 58 ? 3.68 19.812 20.141 1 82.75 58 PRO B O 1
ATOM 2445 N N . ASP B 1 59 ? 3.91 20.969 22.125 1 82.56 59 ASP B N 1
ATOM 2446 C CA . ASP B 1 59 ? 4.418 19.812 22.875 1 82.56 59 ASP B CA 1
ATOM 2447 C C . ASP B 1 59 ? 3.283 18.875 23.266 1 82.56 59 ASP B C 1
ATOM 2449 O O . ASP B 1 59 ? 2.455 19.203 24.109 1 82.56 59 ASP B O 1
ATOM 2453 N N . GLY B 1 60 ? 3.043 17.781 22.562 1 84.69 60 GLY B N 1
ATOM 2454 C CA . GLY B 1 60 ? 1.91 16.875 22.641 1 84.69 60 GLY B CA 1
ATOM 2455 C C . GLY B 1 60 ? 1.31 16.547 21.297 1 84.69 60 GLY B C 1
ATOM 2456 O O . GLY B 1 60 ? 2.033 16.203 20.359 1 84.69 60 GLY B O 1
ATOM 2457 N N . ASP B 1 61 ? -0.049 16.984 21.156 1 90 61 ASP B N 1
ATOM 2458 C CA . ASP B 1 61 ? -0.734 16.656 19.906 1 90 61 ASP B CA 1
ATOM 2459 C C . ASP B 1 61 ? -0.337 17.641 18.812 1 90 61 ASP B C 1
ATOM 2461 O O . ASP B 1 61 ? -0.701 18.812 18.844 1 90 61 ASP B O 1
ATOM 2465 N N . PHE B 1 62 ? 0.456 17.203 17.875 1 95.12 62 PHE B N 1
ATOM 2466 C CA . PHE B 1 62 ? 0.827 17.984 16.703 1 95.12 62 PHE B CA 1
ATOM 2467 C C . PHE B 1 62 ? -0.412 18.422 15.922 1 95.12 62 PHE B C 1
ATOM 2469 O O . PHE B 1 62 ? -0.75 19.609 15.891 1 95.12 62 PHE B O 1
ATOM 2476 N N . CYS B 1 63 ? -1.165 17.5 15.422 1 95.31 63 CYS B N 1
ATOM 2477 C CA . CYS B 1 63 ? -2.455 17.688 14.766 1 95.31 63 CYS B CA 1
ATOM 2478 C C . CYS B 1 63 ? -3.211 16.359 14.664 1 95.31 63 CYS B C 1
ATOM 2480 O O . CYS B 1 63 ? -2.682 15.383 14.141 1 95.31 63 CYS B O 1
ATOM 2482 N N . VAL B 1 64 ? -4.441 16.359 15.102 1 94.06 64 VAL B N 1
ATOM 2483 C CA . VAL B 1 64 ? -5.137 15.086 15.219 1 94.06 64 VAL B CA 1
ATOM 2484 C C . VAL B 1 64 ? -6.18 14.953 14.109 1 94.06 64 VAL B C 1
ATOM 2486 O O . VAL B 1 64 ? -7.035 14.07 14.156 1 94.06 64 VAL B O 1
ATOM 2489 N N . GLY B 1 65 ? -6.145 15.875 13.156 1 93.75 65 GLY B N 1
ATOM 2490 C CA . GLY B 1 65 ? -6.945 15.703 11.953 1 93.75 65 GLY B CA 1
ATOM 2491 C C . GLY B 1 65 ? -8.266 16.453 12.008 1 93.75 65 GLY B C 1
ATOM 2492 O O . GLY B 1 65 ? -8.305 17.625 12.375 1 93.75 65 GLY B O 1
ATOM 2493 N N . LEU B 1 66 ? -9.336 15.836 11.57 1 92.94 66 LEU B N 1
ATOM 2494 C CA . LEU B 1 66 ? -10.641 16.453 11.391 1 92.94 66 LEU B CA 1
ATOM 2495 C C . LEU B 1 66 ? -11.227 16.891 12.727 1 92.94 66 LEU B C 1
ATOM 2497 O O . LEU B 1 66 ? -11.094 16.172 13.727 1 92.94 66 LEU B O 1
ATOM 2501 N N . ASP B 1 67 ? -11.82 18 12.688 1 91.44 67 ASP B N 1
ATOM 2502 C CA . ASP B 1 67 ? -12.594 18.469 13.836 1 91.44 67 ASP B CA 1
ATOM 2503 C C . ASP B 1 67 ? -13.977 17.828 13.852 1 91.44 67 ASP B C 1
ATOM 2505 O O . ASP B 1 67 ? -14.797 18.078 12.969 1 91.44 67 ASP B O 1
ATOM 2509 N N . PRO B 1 68 ? -14.203 17.016 14.875 1 94.25 68 PRO B N 1
ATOM 2510 C CA . PRO B 1 68 ? -15.492 16.312 14.914 1 94.25 68 PRO B CA 1
ATOM 2511 C C . PRO B 1 68 ? -16.672 17.266 14.859 1 94.25 68 PRO B C 1
ATOM 2513 O O . PRO B 1 68 ? -17.672 16.984 14.18 1 94.25 68 PRO B O 1
ATOM 2516 N N . ASP B 1 69 ? -16.609 18.391 15.547 1 93.81 69 ASP B N 1
ATOM 2517 C CA . ASP B 1 69 ? -17.703 19.344 15.562 1 93.81 69 ASP B CA 1
ATOM 2518 C C . ASP B 1 69 ? -17.938 19.938 14.172 1 93.81 69 ASP B C 1
ATOM 2520 O O . ASP B 1 69 ? -19.078 20.078 13.727 1 93.81 69 ASP B O 1
ATOM 2524 N N . ALA B 1 70 ? -16.828 20.297 13.547 1 93.19 70 ALA B N 1
ATOM 2525 C CA . ALA B 1 70 ? -16.938 20.859 12.203 1 93.19 70 ALA B CA 1
ATOM 2526 C C . ALA B 1 70 ? -17.594 19.875 11.242 1 93.19 70 ALA B C 1
ATOM 2528 O O . ALA B 1 70 ? -18.453 20.266 10.445 1 93.19 70 ALA B O 1
ATOM 2529 N N . ILE B 1 71 ? -17.281 18.594 11.336 1 96.12 71 ILE B N 1
ATOM 2530 C CA . ILE B 1 71 ? -17.812 17.578 10.445 1 96.12 71 ILE B CA 1
ATOM 2531 C C . ILE B 1 71 ? -19.297 17.344 10.758 1 96.12 71 ILE B C 1
ATOM 2533 O O . ILE B 1 71 ? -20.125 17.328 9.844 1 96.12 71 ILE B O 1
ATOM 2537 N N . LEU B 1 72 ? -19.609 17.266 12.047 1 97.06 72 LEU B N 1
ATOM 2538 C CA . LEU B 1 72 ? -20.969 16.922 12.461 1 97.06 72 LEU B CA 1
ATOM 2539 C C . LEU B 1 72 ? -21.922 18.062 12.117 1 97.06 72 LEU B C 1
ATOM 2541 O O . LEU B 1 72 ? -23.125 17.828 11.93 1 97.06 72 LEU B O 1
ATOM 2545 N N . ASN B 1 73 ? -21.406 19.266 11.977 1 96.69 73 ASN B N 1
ATOM 2546 C CA . ASN B 1 73 ? -22.25 20.406 11.672 1 96.69 73 ASN B CA 1
ATOM 2547 C C . ASN B 1 73 ? -22.219 20.766 10.188 1 96.69 73 ASN B C 1
ATOM 2549 O O . ASN B 1 73 ? -22.594 21.859 9.797 1 96.69 73 ASN B O 1
ATOM 2553 N N . SER B 1 74 ? -21.75 19.906 9.398 1 96.69 74 SER B N 1
ATOM 2554 C CA . SER B 1 74 ? -21.594 20.156 7.965 1 96.69 74 SER B CA 1
ATOM 2555 C C . SER B 1 74 ? -22.5 19.25 7.141 1 96.69 74 SER B C 1
ATOM 2557 O O . SER B 1 74 ? -22.766 18.109 7.523 1 96.69 74 SER B O 1
ATOM 2559 N N . SER B 1 75 ? -22.953 19.844 6.02 1 96.75 75 SER B N 1
ATOM 2560 C CA . SER B 1 75 ? -23.578 19.016 4.992 1 96.75 75 SER B CA 1
ATOM 2561 C C . SER B 1 75 ? -22.547 18.172 4.254 1 96.75 75 SER B C 1
ATOM 2563 O O . SER B 1 75 ? -21.344 18.391 4.414 1 96.75 75 SER B O 1
ATOM 2565 N N . VAL B 1 76 ? -23 17.219 3.486 1 95.5 76 VAL B N 1
ATOM 2566 C CA . VAL B 1 76 ? -22.109 16.391 2.695 1 95.5 76 VAL B CA 1
ATOM 2567 C C . VAL B 1 76 ? -21.266 17.266 1.767 1 95.5 76 VAL B C 1
ATOM 2569 O O . VAL B 1 76 ? -20.062 17.047 1.608 1 95.5 76 VAL B O 1
ATOM 2572 N N . ASP B 1 77 ? -21.891 18.297 1.196 1 94.75 77 ASP B N 1
ATOM 2573 C CA . ASP B 1 77 ? -21.172 19.219 0.312 1 94.75 77 ASP B CA 1
ATOM 2574 C C . ASP B 1 77 ? -20.094 19.984 1.072 1 94.75 77 ASP B C 1
ATOM 2576 O O . ASP B 1 77 ? -19.016 20.219 0.544 1 94.75 77 ASP B O 1
ATOM 2580 N N . GLU B 1 78 ? -20.438 20.391 2.232 1 95.38 78 GLU B N 1
ATOM 2581 C CA . GLU B 1 78 ? -19.469 21.109 3.062 1 95.38 78 GLU B CA 1
ATOM 2582 C C . GLU B 1 78 ? -18.312 20.188 3.475 1 95.38 78 GLU B C 1
ATOM 2584 O O . GLU B 1 78 ? -17.172 20.625 3.531 1 95.38 78 GLU B O 1
ATOM 2589 N N . ILE B 1 79 ? -18.641 18.953 3.779 1 96.38 79 ILE B N 1
ATOM 2590 C CA . ILE B 1 79 ? -17.594 17.984 4.09 1 96.38 79 ILE B CA 1
ATOM 2591 C C . ILE B 1 79 ? -16.672 17.812 2.885 1 96.38 79 ILE B C 1
ATOM 2593 O O . ILE B 1 79 ? -15.453 17.781 3.031 1 96.38 79 ILE B O 1
ATOM 2597 N N . ALA B 1 80 ? -17.266 17.734 1.698 1 95.38 80 ALA B N 1
ATOM 2598 C CA . ALA B 1 80 ? -16.469 17.656 0.477 1 95.38 80 ALA B CA 1
ATOM 2599 C C . ALA B 1 80 ? -15.547 18.859 0.332 1 95.38 80 ALA B C 1
ATOM 2601 O O . ALA B 1 80 ? -14.406 18.719 -0.116 1 95.38 80 ALA B O 1
ATOM 2602 N N . LYS B 1 81 ? -16.016 19.969 0.701 1 94.5 81 LYS B N 1
ATOM 2603 C CA . LYS B 1 81 ? -15.203 21.188 0.642 1 94.5 81 LYS B CA 1
ATOM 2604 C C . LYS B 1 81 ? -14.055 21.141 1.642 1 94.5 81 LYS B C 1
ATOM 2606 O O . LYS B 1 81 ? -12.945 21.594 1.346 1 94.5 81 LYS B O 1
ATOM 2611 N N . ILE B 1 82 ? -14.367 20.625 2.768 1 95.06 82 ILE B N 1
ATOM 2612 C CA . ILE B 1 82 ? -13.328 20.453 3.77 1 95.06 82 ILE B CA 1
ATOM 2613 C C . ILE B 1 82 ? -12.242 19.516 3.23 1 95.06 82 ILE B C 1
ATOM 2615 O O . ILE B 1 82 ? -11.047 19.828 3.334 1 95.06 82 ILE B O 1
ATOM 2619 N N . MET B 1 83 ? -12.641 18.422 2.594 1 95.62 83 MET B N 1
ATOM 2620 C CA . MET B 1 83 ? -11.688 17.5 2 1 95.62 83 MET B CA 1
ATOM 2621 C C . MET B 1 83 ? -10.875 18.188 0.905 1 95.62 83 MET B C 1
ATOM 2623 O O . MET B 1 83 ? -9.664 17.984 0.809 1 95.62 83 MET B O 1
ATOM 2627 N N . ALA B 1 84 ? -11.547 18.984 0.115 1 95.94 84 ALA B N 1
ATOM 2628 C CA . ALA B 1 84 ? -10.859 19.719 -0.938 1 95.94 84 ALA B CA 1
ATOM 2629 C C . ALA B 1 84 ? -9.797 20.641 -0.352 1 95.94 84 ALA B C 1
ATOM 2631 O O . ALA B 1 84 ? -8.703 20.781 -0.909 1 95.94 84 ALA B O 1
ATOM 2632 N N . GLY B 1 85 ? -10.125 21.297 0.724 1 96.12 85 GLY B N 1
ATOM 2633 C CA . GLY B 1 85 ? -9.156 22.141 1.415 1 96.12 85 GLY B CA 1
ATOM 2634 C C . GLY B 1 85 ? -7.941 21.375 1.897 1 96.12 85 GLY B C 1
ATOM 2635 O O . GLY B 1 85 ? -6.816 21.875 1.805 1 96.12 85 GLY B O 1
ATOM 2636 N N . ILE B 1 86 ? -8.148 20.203 2.385 1 96.5 86 ILE B N 1
ATOM 2637 C CA . ILE B 1 86 ? -7.059 19.359 2.877 1 96.5 86 ILE B CA 1
ATOM 2638 C C . ILE B 1 86 ? -6.113 19.016 1.729 1 96.5 86 ILE B C 1
ATOM 2640 O O . ILE B 1 86 ? -4.891 19.062 1.885 1 96.5 86 ILE B O 1
ATOM 2644 N N . PHE B 1 87 ? -6.609 18.734 0.538 1 96.5 87 PHE B N 1
ATOM 2645 C CA . PHE B 1 87 ? -5.742 18.375 -0.58 1 96.5 87 PHE B CA 1
ATOM 2646 C C . PHE B 1 87 ? -5.113 19.609 -1.199 1 96.5 87 PHE B C 1
ATOM 2648 O O . PHE B 1 87 ? -4.039 19.547 -1.797 1 96.5 87 PHE B O 1
ATOM 2655 N N . GLU B 1 88 ? -5.809 20.75 -1.01 1 95.81 88 GLU B N 1
ATOM 2656 C CA . GLU B 1 88 ? -5.129 22.016 -1.331 1 95.81 88 GLU B CA 1
ATOM 2657 C C . GLU B 1 88 ? -3.898 22.203 -0.452 1 95.81 88 GLU B C 1
ATOM 2659 O O . GLU B 1 88 ? -2.846 22.641 -0.935 1 95.81 88 GLU B O 1
ATOM 2664 N N . MET B 1 89 ? -4.09 21.938 0.788 1 96.88 89 MET B N 1
ATOM 2665 C CA . MET B 1 89 ? -2.963 22 1.715 1 96.88 89 MET B CA 1
ATOM 2666 C C . MET B 1 89 ? -1.877 21 1.306 1 96.88 89 MET B C 1
ATOM 2668 O O . MET B 1 89 ? -0.696 21.344 1.267 1 96.88 89 MET B O 1
ATOM 2672 N N . PHE B 1 90 ? -2.289 19.766 1.019 1 98.12 90 PHE B N 1
ATOM 2673 C CA . PHE B 1 90 ? -1.367 18.766 0.514 1 98.12 90 PHE B CA 1
ATOM 2674 C C . PHE B 1 90 ? -0.562 19.297 -0.662 1 98.12 90 PHE B C 1
ATOM 2676 O O . PHE B 1 90 ? 0.667 19.203 -0.676 1 98.12 90 PHE B O 1
ATOM 2683 N N . ASP B 1 91 ? -1.243 19.906 -1.611 1 97.5 91 ASP B N 1
ATOM 2684 C CA . ASP B 1 91 ? -0.626 20.453 -2.816 1 97.5 91 ASP B CA 1
ATOM 2685 C C . ASP B 1 91 ? 0.361 21.562 -2.475 1 97.5 91 ASP B C 1
ATOM 2687 O O . ASP B 1 91 ? 1.474 21.594 -3.004 1 97.5 91 ASP B O 1
ATOM 2691 N N . SER B 1 92 ? -0.048 22.422 -1.616 1 97.5 92 SER B N 1
ATOM 2692 C CA . SER B 1 92 ? 0.796 23.547 -1.227 1 97.5 92 SER B CA 1
ATOM 2693 C C . SER B 1 92 ? 2.068 23.062 -0.533 1 97.5 92 SER B C 1
ATOM 2695 O O . SER B 1 92 ? 3.158 23.578 -0.804 1 97.5 92 SER B O 1
ATOM 2697 N N . LEU B 1 93 ? 1.92 22.109 0.305 1 98.38 93 LEU B N 1
ATOM 2698 C CA . LEU B 1 93 ? 3.061 21.562 1.034 1 98.38 93 LEU B CA 1
ATOM 2699 C C . LEU B 1 93 ? 4.012 20.828 0.09 1 98.38 93 LEU B C 1
ATOM 2701 O O . LEU B 1 93 ? 5.223 21.062 0.122 1 98.38 93 LEU B O 1
ATOM 2705 N N . MET B 1 94 ? 3.475 20.031 -0.789 1 97.75 94 MET B N 1
ATOM 2706 C CA . MET B 1 94 ? 4.277 19.234 -1.714 1 97.75 94 MET B CA 1
ATOM 2707 C C . MET B 1 94 ? 4.965 20.125 -2.742 1 97.75 94 MET B C 1
ATOM 2709 O O . MET B 1 94 ? 6.059 19.812 -3.211 1 97.75 94 MET B O 1
ATOM 2713 N N . SER B 1 95 ? 4.316 21.234 -3.055 1 97.5 95 SER B N 1
ATOM 2714 C CA . SER B 1 95 ? 4.836 22.109 -4.098 1 97.5 95 SER B CA 1
ATOM 2715 C C . SER B 1 95 ? 5.812 23.125 -3.527 1 97.5 95 SER B C 1
ATOM 2717 O O . SER B 1 95 ? 6.449 23.875 -4.273 1 97.5 95 SER B O 1
ATOM 2719 N N . PHE B 1 96 ? 5.852 23.266 -2.188 1 98.25 96 PHE B N 1
ATOM 2720 C CA . PHE B 1 96 ? 6.805 24.188 -1.578 1 98.25 96 PHE B CA 1
ATOM 2721 C C . PHE B 1 96 ? 8.219 23.891 -2.055 1 98.25 96 PHE B C 1
ATOM 2723 O O . PHE B 1 96 ? 8.727 22.781 -1.883 1 98.25 96 PHE B O 1
ATOM 2730 N N . PRO B 1 97 ? 8.914 24.797 -2.645 1 97.81 97 PRO B N 1
ATOM 2731 C CA . PRO B 1 97 ? 10.117 24.484 -3.418 1 97.81 97 PRO B CA 1
ATOM 2732 C C . PRO B 1 97 ? 11.375 24.406 -2.551 1 97.81 97 PRO B C 1
ATOM 2734 O O . PRO B 1 97 ? 12.445 24.047 -3.039 1 97.81 97 PRO B O 1
ATOM 2737 N N . LYS B 1 98 ? 11.305 24.797 -1.32 1 97.88 98 LYS B N 1
ATOM 2738 C CA . LYS B 1 98 ? 12.445 24.781 -0.408 1 97.88 98 LYS B CA 1
ATOM 2739 C C . LYS B 1 98 ? 12.359 23.609 0.564 1 97.88 98 LYS B C 1
ATOM 2741 O O . LYS B 1 98 ? 11.273 23.078 0.812 1 97.88 98 LYS B O 1
ATOM 2746 N N . PRO B 1 99 ? 13.523 23.141 1.093 1 97.94 99 PRO B N 1
ATOM 2747 C CA . PRO B 1 99 ? 13.445 22.062 2.084 1 97.94 99 PRO B CA 1
ATOM 2748 C C . PRO B 1 99 ? 12.445 22.359 3.201 1 97.94 99 PRO B C 1
ATOM 2750 O O . PRO B 1 99 ? 12.383 23.484 3.686 1 97.94 99 PRO B O 1
ATOM 2753 N N . LEU B 1 100 ? 11.703 21.422 3.527 1 98.62 100 LEU B N 1
ATOM 2754 C CA . LEU B 1 100 ? 10.664 21.547 4.547 1 98.62 100 LEU B CA 1
ATOM 2755 C C . LEU B 1 100 ? 10.758 20.422 5.57 1 98.62 100 LEU B C 1
ATOM 2757 O O . LEU B 1 100 ? 10.805 19.25 5.199 1 98.62 100 LEU B O 1
ATOM 2761 N N . ILE B 1 101 ? 10.805 20.75 6.848 1 98.69 101 ILE B N 1
ATOM 2762 C CA . ILE B 1 101 ? 10.992 19.781 7.918 1 98.69 101 ILE B CA 1
ATOM 2763 C C . ILE B 1 101 ? 9.812 19.844 8.883 1 98.69 101 ILE B C 1
ATOM 2765 O O . ILE B 1 101 ? 9.367 20.922 9.266 1 98.69 101 ILE B O 1
ATOM 2769 N N . ALA B 1 102 ? 9.281 18.719 9.211 1 98.62 102 ALA B N 1
ATOM 2770 C CA . ALA B 1 102 ? 8.25 18.625 10.25 1 98.62 102 ALA B CA 1
ATOM 2771 C C . ALA B 1 102 ? 8.859 18.25 11.594 1 98.62 102 ALA B C 1
ATOM 2773 O O . ALA B 1 102 ? 9.633 17.281 11.688 1 98.62 102 ALA B O 1
ATOM 2774 N N . GLU B 1 103 ? 8.578 19.016 12.609 1 98.12 103 GLU B N 1
ATOM 2775 C CA . GLU B 1 103 ? 8.875 18.703 14.008 1 98.12 103 GLU B CA 1
ATOM 2776 C C . GLU B 1 103 ? 7.609 18.328 14.766 1 98.12 103 GLU B C 1
ATOM 2778 O O . GLU B 1 103 ? 6.844 19.188 15.188 1 98.12 103 GLU B O 1
ATOM 2783 N N . VAL B 1 104 ? 7.473 17.031 14.93 1 97.81 104 VAL B N 1
ATOM 2784 C CA . VAL B 1 104 ? 6.23 16.484 15.469 1 97.81 104 VAL B CA 1
ATOM 2785 C C . VAL B 1 104 ? 6.395 16.172 16.953 1 97.81 104 VAL B C 1
ATOM 2787 O O . VAL B 1 104 ? 7.117 15.25 17.328 1 97.81 104 VAL B O 1
ATOM 2790 N N . GLY B 1 105 ? 5.668 16.906 17.75 1 95.94 105 GLY B N 1
ATOM 2791 C CA . GLY B 1 105 ? 5.84 16.781 19.188 1 95.94 105 GLY B CA 1
ATOM 2792 C C . GLY B 1 105 ? 5.035 15.656 19.797 1 95.94 105 GLY B C 1
ATOM 2793 O O . GLY B 1 105 ? 5.309 15.234 20.922 1 95.94 105 GLY B O 1
ATOM 2794 N N . GLY B 1 106 ? 4.098 15.148 19.078 1 95.5 106 GLY B N 1
ATOM 2795 C CA . GLY B 1 106 ? 3.199 14.109 19.547 1 95.5 106 GLY B CA 1
ATOM 2796 C C . GLY B 1 106 ? 2.32 13.531 18.453 1 95.5 106 GLY B C 1
ATOM 2797 O O . GLY B 1 106 ? 2.789 13.281 17.344 1 95.5 106 GLY B O 1
ATOM 2798 N N . ASN B 1 107 ? 1.038 13.32 18.766 1 96.56 107 ASN B N 1
ATOM 2799 C CA . ASN B 1 107 ? 0.131 12.664 17.828 1 96.56 107 ASN B CA 1
ATOM 2800 C C . ASN B 1 107 ? -0.022 13.461 16.531 1 96.56 107 ASN B C 1
ATOM 2802 O O . ASN B 1 107 ? -0.321 14.656 16.562 1 96.56 107 ASN B O 1
ATOM 2806 N N . ALA B 1 108 ? 0.231 12.906 15.453 1 97.38 108 ALA B N 1
ATOM 2807 C CA . ALA B 1 108 ? -0.089 13.375 14.109 1 97.38 108 ALA B CA 1
ATOM 2808 C C . ALA B 1 108 ? -0.931 12.344 13.359 1 97.38 108 ALA B C 1
ATOM 2810 O O . ALA B 1 108 ? -0.396 11.383 12.789 1 97.38 108 ALA B O 1
ATOM 2811 N N . VAL B 1 109 ? -2.232 12.594 13.258 1 96.88 109 VAL B N 1
ATOM 2812 C CA . VAL B 1 109 ? -3.154 11.523 12.883 1 96.88 109 VAL B CA 1
ATOM 2813 C C . VAL B 1 109 ? -4.094 12.016 11.781 1 96.88 109 VAL B C 1
ATOM 2815 O O . VAL B 1 109 ? -4.582 13.148 11.836 1 96.88 109 VAL B O 1
ATOM 2818 N N . GLY B 1 110 ? -4.375 11.117 10.844 1 95.81 110 GLY B N 1
ATOM 2819 C CA . GLY B 1 110 ? -5.305 11.43 9.773 1 95.81 110 GLY B CA 1
ATOM 2820 C C . GLY B 1 110 ? -4.887 12.633 8.953 1 95.81 110 GLY B C 1
ATOM 2821 O O . GLY B 1 110 ? -3.754 12.703 8.477 1 95.81 110 GLY B O 1
ATOM 2822 N N . GLY B 1 111 ? -5.793 13.555 8.844 1 93 111 GLY B N 1
ATOM 2823 C CA . GLY B 1 111 ? -5.488 14.797 8.148 1 93 111 GLY B CA 1
ATOM 2824 C C . GLY B 1 111 ? -4.301 15.531 8.734 1 93 111 GLY B C 1
ATOM 2825 O O . GLY B 1 111 ? -3.523 16.156 8 1 93 111 GLY B O 1
ATOM 2826 N N . GLY B 1 112 ? -4.148 15.422 9.984 1 94.06 112 GLY B N 1
ATOM 2827 C CA . GLY B 1 112 ? -3.014 16.047 10.641 1 94.06 112 GLY B CA 1
ATOM 2828 C C . GLY B 1 112 ? -1.682 15.438 10.258 1 94.06 112 GLY B C 1
ATOM 2829 O O . GLY B 1 112 ? -0.664 16.125 10.203 1 94.06 112 GLY B O 1
ATOM 2830 N N . ALA B 1 113 ? -1.699 14.156 9.984 1 97.5 113 ALA B N 1
ATOM 2831 C CA . ALA B 1 113 ? -0.486 13.453 9.57 1 97.5 113 ALA B CA 1
ATOM 2832 C C . ALA B 1 113 ? -0.051 13.883 8.172 1 97.5 113 ALA B C 1
ATOM 2834 O O . ALA B 1 113 ? 1.127 13.773 7.824 1 97.5 113 ALA B O 1
ATOM 2835 N N . ILE B 1 114 ? -1.001 14.328 7.34 1 98.06 114 ILE B N 1
ATOM 2836 C CA . ILE B 1 114 ? -0.695 14.773 5.984 1 98.06 114 ILE B CA 1
ATOM 2837 C C . ILE B 1 114 ? 0.362 15.875 6.035 1 98.06 114 ILE B C 1
ATOM 2839 O O . ILE B 1 114 ? 1.264 15.914 5.195 1 98.06 114 ILE B O 1
ATOM 2843 N N . ILE B 1 115 ? 0.326 16.719 7.055 1 97.75 115 ILE B N 1
ATOM 2844 C CA . ILE B 1 115 ? 1.299 17.797 7.207 1 97.75 115 ILE B CA 1
ATOM 2845 C C . ILE B 1 115 ? 2.703 17.203 7.324 1 97.75 115 ILE B C 1
ATOM 2847 O O . ILE B 1 115 ? 3.625 17.641 6.629 1 97.75 115 ILE B O 1
ATOM 2851 N N . ALA B 1 116 ? 2.83 16.219 8.18 1 97.94 116 ALA B N 1
ATOM 2852 C CA . ALA B 1 116 ? 4.133 15.586 8.375 1 97.94 116 ALA B CA 1
ATOM 2853 C C . ALA B 1 116 ? 4.555 14.781 7.148 1 97.94 116 ALA B C 1
ATOM 2855 O O . ALA B 1 116 ? 5.688 14.906 6.676 1 97.94 116 ALA B O 1
ATOM 2856 N N . TYR B 1 117 ? 3.65 13.984 6.574 1 98.44 117 TYR B N 1
ATOM 2857 C CA . TYR B 1 117 ? 3.947 13.102 5.453 1 98.44 117 TYR B CA 1
ATOM 2858 C C . TYR B 1 117 ? 4.473 13.883 4.258 1 98.44 117 TYR B C 1
ATOM 2860 O O . TYR B 1 117 ? 5.262 13.367 3.467 1 98.44 117 TYR B O 1
ATOM 2868 N N . THR B 1 118 ? 4.023 15.125 4.105 1 98.38 118 THR B N 1
ATOM 2869 C CA . THR B 1 118 ? 4.328 15.883 2.896 1 98.38 118 THR B CA 1
ATOM 2870 C C . THR B 1 118 ? 5.652 16.625 3.039 1 98.38 118 THR B C 1
ATOM 2872 O O . THR B 1 118 ? 6.176 17.172 2.064 1 98.38 118 THR B O 1
ATOM 2875 N N . CYS B 1 119 ? 6.254 16.625 4.203 1 98.56 119 CYS B N 1
ATOM 2876 C CA . CYS B 1 119 ? 7.531 17.297 4.402 1 98.56 119 CYS B CA 1
ATOM 2877 C C . CYS B 1 119 ? 8.688 16.422 3.91 1 98.56 119 CYS B C 1
ATOM 2879 O O . CYS B 1 119 ? 8.531 15.211 3.764 1 98.56 119 CYS B O 1
ATOM 2881 N N . ASP B 1 120 ? 9.812 17.078 3.656 1 98.38 120 ASP B N 1
ATOM 2882 C CA . ASP B 1 120 ? 10.984 16.375 3.146 1 98.38 120 ASP B CA 1
ATOM 2883 C C . ASP B 1 120 ? 11.656 15.555 4.25 1 98.38 120 ASP B C 1
ATOM 2885 O O . ASP B 1 120 ? 12.156 14.461 3.998 1 98.38 120 ASP B O 1
ATOM 2889 N N . TYR B 1 121 ? 11.688 16.109 5.398 1 98.44 121 TYR B N 1
ATOM 2890 C CA . TYR B 1 121 ? 12.219 15.477 6.598 1 98.44 121 TYR B CA 1
ATOM 2891 C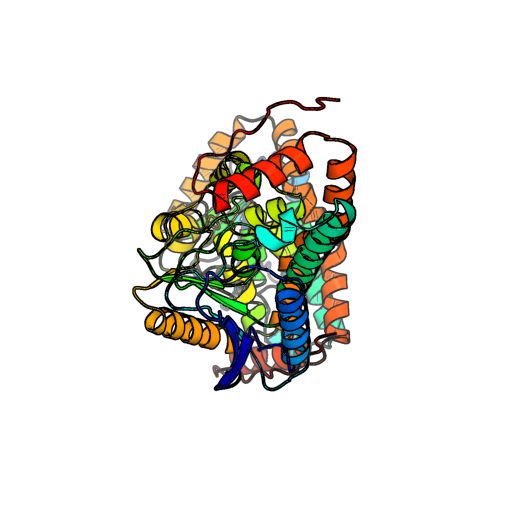 C . TYR B 1 121 ? 11.211 15.539 7.742 1 98.44 121 TYR B C 1
ATOM 2893 O O . TYR B 1 121 ? 10.508 16.531 7.898 1 98.44 121 TYR B O 1
ATOM 2901 N N . ARG B 1 122 ? 11.148 14.484 8.469 1 98.69 122 ARG B N 1
ATOM 2902 C CA . ARG B 1 122 ? 10.117 14.312 9.484 1 98.69 122 ARG B CA 1
ATOM 2903 C C . ARG B 1 122 ? 10.711 13.805 10.789 1 98.69 122 ARG B C 1
ATOM 2905 O O . ARG B 1 122 ? 11.219 12.68 10.844 1 98.69 122 ARG B O 1
ATOM 2912 N N . TYR B 1 123 ? 10.688 14.594 11.766 1 98.56 123 TYR B N 1
ATOM 2913 C CA . TYR B 1 123 ? 11.203 14.25 13.086 1 98.56 123 TYR B CA 1
ATOM 2914 C C . TYR B 1 123 ? 10.078 14.227 14.117 1 98.56 123 TYR B C 1
ATOM 2916 O O . TYR B 1 123 ? 9.164 15.055 14.07 1 98.56 123 TYR B O 1
ATOM 2924 N N . MET B 1 124 ? 10.133 13.297 15 1 98.38 124 MET B N 1
ATOM 2925 C CA . MET B 1 124 ? 9.078 13.188 16 1 98.38 124 MET B CA 1
ATOM 2926 C C . MET B 1 124 ? 9.672 12.883 17.375 1 98.38 124 MET B C 1
ATOM 2928 O O . MET B 1 124 ? 10.664 12.164 17.484 1 98.38 124 MET B O 1
ATOM 2932 N N . VAL B 1 125 ? 9.094 13.461 18.359 1 97.88 125 VAL B N 1
ATOM 2933 C CA . VAL B 1 125 ? 9.492 13.164 19.734 1 97.88 125 VAL B CA 1
ATOM 2934 C C . VAL B 1 125 ? 9.102 11.734 20.094 1 97.88 125 VAL B C 1
ATOM 2936 O O . VAL B 1 125 ? 7.984 11.297 19.812 1 97.88 125 VAL B O 1
ATOM 2939 N N . ASP B 1 126 ? 9.945 11.039 20.656 1 95.69 126 ASP B N 1
ATOM 2940 C CA . ASP B 1 126 ? 9.734 9.641 21 1 95.69 126 ASP B CA 1
ATOM 2941 C C . ASP B 1 126 ? 8.844 9.508 22.234 1 95.69 126 ASP B C 1
ATOM 2943 O O . ASP B 1 126 ? 8.961 10.297 23.188 1 95.69 126 ASP B O 1
ATOM 2947 N N . GLY B 1 127 ? 7.902 8.555 22.234 1 91.38 127 GLY B N 1
ATOM 2948 C CA . GLY B 1 127 ? 7.141 8.156 23.406 1 91.38 127 GLY B CA 1
ATOM 2949 C C . GLY B 1 127 ? 5.961 9.07 23.688 1 91.38 127 GLY B C 1
ATOM 2950 O O . GLY B 1 127 ? 5.301 8.938 24.719 1 91.38 127 GLY B O 1
ATOM 2951 N N . LYS B 1 128 ? 5.562 10.023 22.828 1 88.5 128 LYS B N 1
ATOM 2952 C CA . LYS B 1 128 ? 4.523 10.992 23.172 1 88.5 128 LYS B CA 1
ATOM 2953 C C . LYS B 1 128 ? 3.309 10.828 22.25 1 88.5 128 LYS B C 1
ATOM 2955 O O . LYS B 1 128 ? 2.25 11.406 22.516 1 88.5 128 LYS B O 1
ATOM 2960 N N . GLY B 1 129 ? 3.498 10.109 21.281 1 95.06 129 GLY B N 1
ATOM 2961 C CA . GLY B 1 129 ? 2.355 10 20.391 1 95.06 129 GLY B CA 1
ATOM 2962 C C . GLY B 1 129 ? 2.555 8.977 19.281 1 95.06 129 GLY B C 1
ATOM 2963 O O . GLY B 1 129 ? 3.518 8.203 19.312 1 95.06 129 GLY B O 1
ATOM 2964 N N . ARG B 1 130 ? 1.555 8.953 18.391 1 97.69 130 ARG B N 1
ATOM 2965 C CA . ARG B 1 130 ? 1.572 8.086 17.219 1 97.69 130 ARG B CA 1
ATOM 2966 C C . ARG B 1 130 ? 1.383 8.898 15.938 1 97.69 130 ARG B C 1
ATOM 2968 O O . ARG B 1 130 ? 0.954 10.055 15.992 1 97.69 130 ARG B O 1
ATOM 2975 N N . ILE B 1 131 ? 1.785 8.289 14.867 1 98.38 131 ILE B N 1
ATOM 2976 C CA . ILE B 1 131 ? 1.672 8.977 13.586 1 98.38 131 ILE B CA 1
ATOM 2977 C C . ILE B 1 131 ? 1.134 8.016 12.531 1 98.38 131 ILE B C 1
ATOM 2979 O O . ILE B 1 131 ? 1.532 6.844 12.484 1 98.38 131 ILE B O 1
ATOM 2983 N N . GLY B 1 132 ? 0.174 8.5 11.766 1 98.44 132 GLY B N 1
ATOM 2984 C CA . GLY B 1 132 ? -0.33 7.68 10.68 1 98.44 132 GLY B CA 1
ATOM 2985 C C . GLY B 1 132 ? -1.649 8.18 10.117 1 98.44 132 GLY B C 1
ATOM 2986 O O . GLY B 1 132 ? -2.264 9.086 10.68 1 98.44 132 GLY B O 1
ATOM 2987 N N . PHE B 1 133 ? -2.049 7.621 8.961 1 97.5 133 PHE B N 1
ATOM 2988 C CA . PHE B 1 133 ? -3.332 7.898 8.328 1 97.5 133 PHE B CA 1
ATOM 2989 C C . PHE B 1 133 ? -4.438 7.047 8.945 1 97.5 133 PHE B C 1
ATOM 2991 O O . PHE B 1 133 ? -4.566 5.863 8.625 1 97.5 133 PHE B O 1
ATOM 2998 N N . ALA B 1 134 ? -5.258 7.648 9.773 1 96.69 134 ALA B N 1
ATOM 2999 C CA . ALA B 1 134 ? -6.305 6.949 10.516 1 96.69 134 ALA B CA 1
ATOM 3000 C C . ALA B 1 134 ? -7.633 6.988 9.766 1 96.69 134 ALA B C 1
ATOM 3002 O O . ALA B 1 134 ? -8.656 6.539 10.281 1 96.69 134 ALA B O 1
ATOM 3003 N N . GLU B 1 135 ? -7.625 7.496 8.523 1 97.19 135 GLU B N 1
ATOM 3004 C CA . GLU B 1 135 ? -8.836 7.695 7.727 1 97.19 135 GLU B CA 1
ATOM 3005 C C . GLU B 1 135 ? -9.695 6.438 7.707 1 97.19 135 GLU B C 1
ATOM 3007 O O . GLU B 1 135 ? -10.898 6.504 7.949 1 97.19 135 GLU B O 1
ATOM 3012 N N . PRO B 1 136 ? -9.078 5.277 7.562 1 97.44 136 PRO B N 1
ATOM 3013 C CA . PRO B 1 136 ? -9.922 4.082 7.512 1 97.44 136 PRO B CA 1
ATOM 3014 C C . PRO B 1 136 ? -10.664 3.83 8.82 1 97.44 136 PRO B C 1
ATOM 3016 O O . PRO B 1 136 ? -11.789 3.322 8.812 1 97.44 136 PRO B O 1
ATOM 3019 N N . LEU B 1 137 ? -10.117 4.199 9.945 1 96.12 137 LEU B N 1
ATOM 3020 C CA . LEU B 1 137 ? -10.703 3.975 11.258 1 96.12 137 LEU B CA 1
ATOM 3021 C C . LEU B 1 137 ? -11.953 4.828 11.445 1 96.12 137 LEU B C 1
ATOM 3023 O O . LEU B 1 137 ? -12.781 4.543 12.312 1 96.12 137 LEU B O 1
ATOM 3027 N N . VAL B 1 138 ? -12.102 5.887 10.625 1 96.44 138 VAL B N 1
ATOM 3028 C CA . VAL B 1 138 ? -13.258 6.77 10.797 1 96.44 138 VAL B CA 1
ATOM 3029 C C . VAL B 1 138 ? -14.148 6.699 9.562 1 96.44 138 VAL B C 1
ATOM 3031 O O . VAL B 1 138 ? -14.984 7.578 9.336 1 96.44 138 VAL B O 1
ATOM 3034 N N . GLY B 1 139 ? -13.844 5.727 8.695 1 96.88 139 GLY B N 1
ATOM 3035 C CA . GLY B 1 139 ? -14.75 5.457 7.594 1 96.88 139 GLY B CA 1
ATOM 3036 C C . GLY B 1 139 ? -14.367 6.176 6.312 1 96.88 139 GLY B C 1
ATOM 3037 O O . GLY B 1 139 ? -15.188 6.332 5.41 1 96.88 139 GLY B O 1
ATOM 3038 N N . LEU B 1 140 ? -13.188 6.672 6.223 1 97.56 140 LEU B N 1
ATOM 3039 C CA . LEU B 1 140 ? -12.711 7.32 5.008 1 97.56 140 LEU B CA 1
ATOM 3040 C C . LEU B 1 140 ? -11.641 6.477 4.324 1 97.56 140 LEU B C 1
ATOM 3042 O O . LEU B 1 140 ? -10.766 5.914 4.988 1 97.56 140 LEU B O 1
ATOM 3046 N N . PRO B 1 141 ? -11.672 6.352 3.018 1 97.81 141 PRO B N 1
ATOM 3047 C CA . PRO B 1 141 ? -10.625 5.617 2.307 1 97.81 141 PRO B CA 1
ATOM 3048 C C . PRO B 1 141 ? -9.328 6.418 2.168 1 97.81 141 PRO B C 1
ATOM 3050 O O . PRO B 1 141 ? -9.344 7.645 2.266 1 97.81 141 PRO B O 1
ATOM 3053 N N . ILE B 1 142 ? -8.227 5.68 2.006 1 97.44 142 ILE B N 1
ATOM 3054 C CA . ILE B 1 142 ? -6.973 6.312 1.608 1 97.44 142 ILE B CA 1
ATOM 3055 C C . ILE B 1 142 ? -6.945 6.504 0.094 1 97.44 142 ILE B C 1
ATOM 3057 O O . ILE B 1 142 ? -7.07 5.539 -0.662 1 97.44 142 ILE B O 1
ATOM 3061 N N . THR B 1 143 ? -6.816 7.758 -0.332 1 94.75 143 THR B N 1
ATOM 3062 C CA . THR B 1 143 ? -6.891 8.094 -1.749 1 94.75 143 THR B CA 1
ATOM 3063 C C . THR B 1 143 ? -5.566 7.793 -2.445 1 94.75 143 THR B C 1
ATOM 3065 O O . THR B 1 143 ? -4.547 7.574 -1.787 1 94.75 143 THR B O 1
ATOM 3068 N N . SER B 1 144 ? -5.598 7.84 -3.787 1 95.44 144 SER B N 1
ATOM 3069 C CA . SER B 1 144 ? -4.43 7.543 -4.613 1 95.44 144 SER B CA 1
ATOM 3070 C C . SER B 1 144 ? -3.275 8.492 -4.301 1 95.44 144 SER B C 1
ATOM 3072 O O . SER B 1 144 ? -2.117 8.07 -4.258 1 95.44 144 SER B O 1
ATOM 3074 N N . ALA B 1 145 ? -3.588 9.734 -4.09 1 96.38 145 ALA B N 1
ATOM 3075 C CA . ALA B 1 145 ? -2.543 10.711 -3.801 1 96.38 145 ALA B CA 1
ATOM 3076 C C . ALA B 1 145 ? -1.794 10.359 -2.52 1 96.38 145 ALA B C 1
ATOM 3078 O O . ALA B 1 145 ? -0.564 10.43 -2.471 1 96.38 145 ALA B O 1
ATOM 3079 N N . LEU B 1 146 ? -2.562 9.969 -1.512 1 97.81 146 LEU B N 1
ATOM 3080 C CA . LEU B 1 146 ? -1.941 9.602 -0.243 1 97.81 146 LEU B CA 1
ATOM 3081 C C . LEU B 1 146 ? -1.143 8.312 -0.378 1 97.81 146 LEU B C 1
ATOM 3083 O O . LEU B 1 146 ? -0.061 8.18 0.198 1 97.81 146 LEU B O 1
ATOM 3087 N N . ILE B 1 147 ? -1.67 7.363 -1.155 1 97.44 147 ILE B N 1
ATOM 3088 C CA . ILE B 1 147 ? -0.97 6.105 -1.386 1 97.44 147 ILE B CA 1
ATOM 3089 C C . ILE B 1 147 ? 0.362 6.375 -2.082 1 97.44 147 ILE B C 1
ATOM 3091 O O . ILE B 1 147 ? 1.395 5.82 -1.698 1 97.44 147 ILE B O 1
ATOM 3095 N N . ILE B 1 148 ? 0.373 7.184 -3.115 1 97.25 148 ILE B N 1
ATOM 3096 C CA . ILE B 1 148 ? 1.592 7.504 -3.852 1 97.25 148 ILE B CA 1
ATOM 3097 C C . ILE B 1 148 ? 2.611 8.141 -2.908 1 97.25 148 ILE B C 1
ATOM 3099 O O . ILE B 1 148 ? 3.795 7.789 -2.939 1 97.25 148 ILE B O 1
ATOM 3103 N N . ARG B 1 149 ? 2.137 9.023 -2.043 1 98.06 149 ARG B N 1
ATOM 3104 C CA . ARG B 1 149 ? 3.064 9.648 -1.102 1 98.06 149 ARG B CA 1
ATOM 3105 C C . ARG B 1 149 ? 3.621 8.617 -0.124 1 98.06 149 ARG B C 1
ATOM 3107 O O . ARG B 1 149 ? 4.816 8.633 0.185 1 98.06 149 ARG B O 1
ATOM 3114 N N . MET B 1 150 ? 2.779 7.777 0.379 1 98.12 150 MET B N 1
ATOM 3115 C CA . MET B 1 150 ? 3.244 6.703 1.254 1 98.12 150 MET B CA 1
ATOM 3116 C C . MET B 1 150 ? 4.344 5.891 0.579 1 98.12 150 MET B C 1
ATOM 3118 O O . MET B 1 150 ? 5.363 5.586 1.197 1 98.12 150 MET B O 1
ATOM 3122 N N . ARG B 1 151 ? 4.184 5.543 -0.656 1 96.56 151 ARG B N 1
ATOM 3123 C CA . ARG B 1 151 ? 5.137 4.727 -1.4 1 96.56 151 ARG B CA 1
ATOM 3124 C C . ARG B 1 151 ? 6.461 5.461 -1.587 1 96.56 151 ARG B C 1
ATOM 3126 O O . ARG B 1 151 ? 7.516 4.836 -1.696 1 96.56 151 ARG B O 1
ATOM 3133 N N . GLN B 1 152 ? 6.391 6.738 -1.622 1 96.44 152 GLN B N 1
ATOM 3134 C CA . GLN B 1 152 ? 7.594 7.539 -1.829 1 96.44 152 GLN B CA 1
ATOM 3135 C C . GLN B 1 152 ? 8.445 7.594 -0.563 1 96.44 152 GLN B C 1
ATOM 3137 O O . GLN B 1 152 ? 9.648 7.844 -0.628 1 96.44 152 GLN B O 1
ATOM 3142 N N . ILE B 1 153 ? 7.805 7.316 0.597 1 96.5 153 ILE B N 1
ATOM 3143 C CA . ILE B 1 153 ? 8.594 7.617 1.784 1 96.5 153 ILE B CA 1
ATOM 3144 C C . ILE B 1 153 ? 8.672 6.387 2.682 1 96.5 153 ILE B C 1
ATOM 3146 O O . ILE B 1 153 ? 9.516 6.309 3.574 1 96.5 153 ILE B O 1
ATOM 3150 N N . MET B 1 154 ? 7.848 5.395 2.477 1 97.25 154 MET B N 1
ATOM 3151 C CA . MET B 1 154 ? 7.832 4.211 3.328 1 97.25 154 MET B CA 1
ATOM 3152 C C . MET B 1 154 ? 8.406 3.004 2.594 1 97.25 154 MET B C 1
ATOM 3154 O O . MET B 1 154 ? 8.445 2.982 1.361 1 97.25 154 MET B O 1
ATOM 3158 N N . ILE B 1 155 ? 8.805 2.043 3.41 1 94.56 155 ILE B N 1
ATOM 3159 C CA . ILE B 1 155 ? 9.156 0.775 2.781 1 94.56 155 ILE B CA 1
ATOM 3160 C C . ILE B 1 155 ? 7.91 0.139 2.166 1 94.56 155 ILE B C 1
ATOM 3162 O O . ILE B 1 155 ? 6.82 0.209 2.74 1 94.56 155 ILE B O 1
ATOM 3166 N N . PRO B 1 156 ? 8.023 -0.453 1.071 1 92.25 156 PRO B N 1
ATOM 3167 C CA . PRO B 1 156 ? 6.863 -0.915 0.3 1 92.25 156 PRO B CA 1
ATOM 3168 C C . PRO B 1 156 ? 5.98 -1.884 1.084 1 92.25 156 PRO B C 1
ATOM 3170 O O . PRO B 1 156 ? 4.754 -1.755 1.071 1 92.25 156 PRO B O 1
ATOM 3173 N N . SER B 1 157 ? 6.543 -2.77 1.85 1 88.25 157 SER B N 1
ATOM 3174 C CA . SER B 1 157 ? 5.797 -3.807 2.557 1 88.25 157 SER B CA 1
ATOM 3175 C C . SER B 1 157 ? 4.895 -3.207 3.629 1 88.25 157 SER B C 1
ATOM 3177 O O . SER B 1 157 ? 3.953 -3.855 4.094 1 88.25 157 SER B O 1
ATOM 3179 N N . SER B 1 158 ? 5.129 -1.983 3.988 1 94.44 158 SER B N 1
ATOM 3180 C CA . SER B 1 158 ? 4.363 -1.361 5.062 1 94.44 158 SER B CA 1
ATOM 3181 C C . SER B 1 158 ? 3.205 -0.536 4.512 1 94.44 158 SER B C 1
ATOM 3183 O O . SER B 1 158 ? 2.285 -0.175 5.25 1 94.44 158 SER B O 1
ATOM 3185 N N . VAL B 1 159 ? 3.246 -0.198 3.268 1 97.06 159 VAL B N 1
ATOM 3186 C CA . VAL B 1 159 ? 2.305 0.754 2.686 1 97.06 159 VAL B CA 1
ATOM 3187 C C . VAL B 1 159 ? 0.892 0.177 2.73 1 97.06 159 VAL B C 1
ATOM 3189 O O . VAL B 1 159 ? -0.033 0.823 3.229 1 97.06 159 VAL B O 1
ATOM 3192 N N . SER B 1 160 ? 0.743 -1.053 2.281 1 95.5 160 SER B N 1
ATOM 3193 C CA . SER B 1 160 ? -0.587 -1.65 2.229 1 95.5 160 SER B CA 1
ATOM 3194 C C . SER B 1 160 ? -1.172 -1.822 3.625 1 95.5 160 SER B C 1
ATOM 3196 O O . SER B 1 160 ? -2.354 -1.551 3.848 1 95.5 160 SER B O 1
ATOM 3198 N N . GLU B 1 161 ? -0.346 -2.312 4.52 1 94.75 161 GLU B N 1
ATOM 3199 C CA . GLU B 1 161 ? -0.796 -2.484 5.898 1 94.75 161 GLU B CA 1
ATOM 3200 C C . GLU B 1 161 ? -1.232 -1.156 6.508 1 94.75 161 GLU B C 1
ATOM 3202 O O . GLU B 1 161 ? -2.307 -1.063 7.102 1 94.75 161 GLU B O 1
ATOM 3207 N N . ALA B 1 162 ? -0.44 -0.143 6.316 1 97.06 162 ALA B N 1
ATOM 3208 C CA . ALA B 1 162 ? -0.757 1.183 6.844 1 97.06 162 ALA B CA 1
ATOM 3209 C C . ALA B 1 162 ? -2.068 1.705 6.262 1 97.06 162 ALA B C 1
ATOM 3211 O O . ALA B 1 162 ? -2.92 2.213 6.992 1 97.06 162 ALA B O 1
ATOM 3212 N N . ALA B 1 163 ? -2.232 1.525 4.988 1 98 163 ALA B N 1
ATOM 3213 C CA . ALA B 1 163 ? -3.398 2.07 4.297 1 98 163 ALA B CA 1
ATOM 3214 C C . ALA B 1 163 ? -4.656 1.269 4.625 1 98 163 ALA B C 1
ATOM 3216 O O . ALA B 1 163 ? -5.719 1.843 4.867 1 98 163 ALA B O 1
ATOM 3217 N N . MET B 1 164 ? -4.57 -0.029 4.68 1 96.94 164 MET B N 1
ATOM 3218 C CA . MET B 1 164 ? -5.738 -0.884 4.859 1 96.94 164 MET B CA 1
ATOM 3219 C C . MET B 1 164 ? -6.188 -0.896 6.316 1 96.94 164 MET B C 1
ATOM 3221 O O . MET B 1 164 ? -7.383 -0.987 6.602 1 96.94 164 MET B O 1
ATOM 3225 N N . GLU B 1 165 ? -5.266 -0.761 7.191 1 96.69 165 GLU B N 1
ATOM 3226 C CA . GLU B 1 165 ? -5.57 -0.951 8.609 1 96.69 165 GLU B CA 1
ATOM 3227 C C . GLU B 1 165 ? -5.77 0.387 9.312 1 96.69 165 GLU B C 1
ATOM 3229 O O . GLU B 1 165 ? -6.285 0.434 10.43 1 96.69 165 GLU B O 1
ATOM 3234 N N . GLY B 1 166 ? -5.406 1.488 8.68 1 97.56 166 GLY B N 1
ATOM 3235 C CA . GLY B 1 166 ? -5.336 2.74 9.414 1 97.56 166 GLY B CA 1
ATOM 3236 C C . GLY B 1 166 ? -4.316 2.717 10.539 1 97.56 166 GLY B C 1
ATOM 3237 O O . GLY B 1 166 ? -4.605 3.15 11.656 1 97.56 166 GLY B O 1
ATOM 3238 N N . ALA B 1 167 ? -3.172 2.26 10.25 1 96.44 167 ALA B N 1
ATOM 3239 C CA . ALA B 1 167 ? -2.16 1.999 11.273 1 96.44 167 ALA B CA 1
ATOM 3240 C C . ALA B 1 167 ? -1.585 3.301 11.82 1 96.44 167 ALA B C 1
ATOM 3242 O O . ALA B 1 167 ? -1.304 4.23 11.055 1 96.44 167 ALA B O 1
ATOM 3243 N N . LEU B 1 168 ? -1.45 3.338 13.133 1 97.69 168 LEU B N 1
ATOM 3244 C CA . LEU B 1 168 ? -0.743 4.391 13.859 1 97.69 168 LEU B CA 1
ATOM 3245 C C . LEU B 1 168 ? 0.541 3.852 14.477 1 97.69 168 LEU B C 1
ATOM 3247 O O . LEU B 1 168 ? 0.508 2.887 15.25 1 97.69 168 LEU B O 1
ATOM 3251 N N . TYR B 1 169 ? 1.636 4.477 14.133 1 98.12 169 TYR B N 1
ATOM 3252 C CA . TYR B 1 169 ? 2.934 3.93 14.508 1 98.12 169 TYR B CA 1
ATOM 3253 C C . TYR B 1 169 ? 3.533 4.699 15.68 1 98.12 169 TYR B C 1
ATOM 3255 O O . TYR B 1 169 ? 3.414 5.926 15.75 1 98.12 169 TYR B O 1
ATOM 3263 N N . LYS B 1 170 ? 4.215 3.906 16.531 1 97.94 170 LYS B N 1
ATOM 3264 C CA . LYS B 1 170 ? 5.164 4.531 17.438 1 97.94 170 LYS B CA 1
ATOM 3265 C C . LYS B 1 170 ? 6.344 5.129 16.688 1 97.94 170 LYS B C 1
ATOM 3267 O O . LYS B 1 170 ? 6.73 4.629 15.625 1 97.94 170 LYS B O 1
ATOM 3272 N N . PRO B 1 171 ? 6.898 6.172 17.25 1 97.94 171 PRO B N 1
ATOM 3273 C CA . PRO B 1 171 ? 7.98 6.852 16.531 1 97.94 171 PRO B CA 1
ATOM 3274 C C . PRO B 1 171 ? 9.086 5.898 16.109 1 97.94 171 PRO B C 1
ATOM 3276 O O . PRO B 1 171 ? 9.57 5.977 14.969 1 97.94 171 PRO B O 1
ATOM 3279 N N . SER B 1 172 ? 9.516 4.941 16.922 1 97.31 172 SER B N 1
ATOM 3280 C CA . SER B 1 172 ? 10.586 4.016 16.578 1 97.31 172 SER B CA 1
ATOM 3281 C C . SER B 1 172 ? 10.195 3.133 15.398 1 97.31 172 SER B C 1
ATOM 3283 O O . SER B 1 172 ? 11 2.891 14.5 1 97.31 172 SER B O 1
ATOM 3285 N N . ASP B 1 173 ? 8.969 2.646 15.391 1 97.31 173 ASP B N 1
ATOM 3286 C CA . ASP B 1 173 ? 8.461 1.842 14.281 1 97.31 173 ASP B CA 1
ATOM 3287 C C . ASP B 1 173 ? 8.367 2.67 13 1 97.31 173 ASP B C 1
ATOM 3289 O O . ASP B 1 173 ? 8.625 2.164 11.906 1 97.31 173 ASP B O 1
ATOM 3293 N N . ALA B 1 174 ? 8.016 3.941 13.164 1 98.25 174 ALA B N 1
ATOM 3294 C CA . ALA B 1 174 ? 7.871 4.828 12.008 1 98.25 174 ALA B CA 1
ATOM 3295 C C . ALA B 1 174 ? 9.227 5.109 11.359 1 98.25 174 ALA B C 1
ATOM 3297 O O . ALA B 1 174 ? 9.312 5.301 10.148 1 98.25 174 ALA B O 1
ATOM 3298 N N . VAL B 1 175 ? 10.289 5.102 12.172 1 98.12 175 VAL B N 1
ATOM 3299 C CA . VAL B 1 175 ? 11.625 5.219 11.594 1 98.12 175 VAL B CA 1
ATOM 3300 C C . VAL B 1 175 ? 11.969 3.949 10.828 1 98.12 175 VAL B C 1
ATOM 3302 O O . VAL B 1 175 ? 12.492 4.016 9.711 1 98.12 175 VAL B O 1
ATOM 3305 N N . ARG B 1 176 ? 11.617 2.801 11.375 1 95.69 176 ARG B N 1
ATOM 3306 C CA . ARG B 1 176 ? 11.961 1.513 10.781 1 95.69 176 ARG B CA 1
ATOM 3307 C C . ARG B 1 176 ? 11.258 1.327 9.438 1 95.69 176 ARG B C 1
ATOM 3309 O O . ARG B 1 176 ? 11.812 0.727 8.516 1 95.69 176 ARG B O 1
ATOM 3316 N N . ASN B 1 177 ? 10.07 1.885 9.328 1 96.19 177 ASN B N 1
ATOM 3317 C CA . ASN B 1 177 ? 9.344 1.672 8.078 1 96.19 177 ASN B CA 1
ATOM 3318 C C . ASN B 1 177 ? 9.555 2.83 7.102 1 96.19 177 ASN B C 1
ATOM 3320 O O . ASN B 1 177 ? 8.898 2.896 6.059 1 96.19 177 ASN B O 1
ATOM 3324 N N . GLY B 1 178 ? 10.32 3.836 7.527 1 97.19 178 GLY B N 1
ATOM 3325 C CA . GLY B 1 178 ? 10.719 4.891 6.609 1 97.19 178 GLY B CA 1
ATOM 3326 C C . GLY B 1 178 ? 9.883 6.148 6.742 1 97.19 178 GLY B C 1
ATOM 3327 O O . GLY B 1 178 ? 10.203 7.184 6.156 1 97.19 178 GLY B O 1
ATOM 3328 N N . LEU B 1 179 ? 8.789 6.141 7.512 1 98.25 179 LEU B N 1
ATOM 3329 C CA . LEU B 1 179 ? 7.879 7.277 7.625 1 98.25 179 LEU B CA 1
ATOM 3330 C C . LEU B 1 179 ? 8.578 8.469 8.281 1 98.25 179 LEU B C 1
ATOM 3332 O O . LEU B 1 179 ? 8.43 9.602 7.832 1 98.25 179 LEU B O 1
ATOM 3336 N N . LEU B 1 180 ? 9.359 8.172 9.297 1 98.62 180 LEU B N 1
ATOM 3337 C CA . LEU B 1 180 ? 10.109 9.219 9.984 1 98.62 180 LEU B CA 1
ATOM 3338 C C . LEU B 1 180 ? 11.594 9.125 9.648 1 98.62 180 LEU B C 1
ATOM 3340 O O . LEU B 1 180 ? 12.133 8.031 9.484 1 98.62 180 LEU B O 1
ATOM 3344 N N . SER B 1 181 ? 12.172 10.273 9.602 1 98.12 181 SER B N 1
ATOM 3345 C CA . SER B 1 181 ? 13.617 10.328 9.391 1 98.12 181 SER B CA 1
ATOM 3346 C C . SER B 1 181 ? 14.375 9.992 10.664 1 98.12 181 SER B C 1
ATOM 3348 O O . SER B 1 181 ? 15.336 9.227 10.641 1 98.12 181 SER B O 1
ATOM 3350 N N . GLU B 1 182 ? 13.992 10.625 11.734 1 97.94 182 GLU B N 1
ATOM 3351 C CA . GLU B 1 182 ? 14.609 10.398 13.031 1 97.94 182 GLU B CA 1
ATOM 3352 C C . GLU B 1 182 ? 13.648 10.727 14.172 1 97.94 182 GLU B C 1
ATOM 3354 O O . GLU B 1 182 ? 12.609 11.359 13.953 1 97.94 182 GLU B O 1
ATOM 3359 N N . VAL B 1 183 ? 14.031 10.234 15.383 1 98.25 183 VAL B N 1
ATOM 3360 C CA . VAL B 1 183 ? 13.289 10.562 16.594 1 98.25 183 VAL B CA 1
ATOM 3361 C C . VAL B 1 183 ? 14.188 11.336 17.547 1 98.25 183 VAL B C 1
ATOM 3363 O O . VAL B 1 183 ? 15.414 11.32 17.406 1 98.25 183 VAL B O 1
ATOM 3366 N N . GLY B 1 184 ? 13.602 12.125 18.391 1 97.88 184 GLY B N 1
ATOM 3367 C CA . GLY B 1 184 ? 14.281 12.82 19.484 1 97.88 184 GLY B CA 1
ATOM 3368 C C . GLY B 1 184 ? 13.531 12.766 20.797 1 97.88 184 GLY B C 1
ATOM 3369 O O . GLY B 1 184 ? 12.352 12.406 20.828 1 97.88 184 GLY B O 1
ATOM 3370 N N . VAL B 1 185 ? 14.219 13.133 21.797 1 96.81 185 VAL B N 1
ATOM 3371 C CA . VAL B 1 185 ? 13.641 12.969 23.125 1 96.81 185 VAL B CA 1
ATOM 3372 C C . VAL B 1 185 ? 12.812 14.203 23.484 1 96.81 185 VAL B C 1
ATOM 3374 O O . VAL B 1 185 ? 12.078 14.195 24.469 1 96.81 185 VAL B O 1
ATOM 3377 N N . SER B 1 186 ? 12.977 15.367 22.688 1 96.5 186 SER B N 1
ATOM 3378 C CA . SER B 1 186 ? 12.258 16.609 22.953 1 96.5 186 SER B CA 1
ATOM 3379 C C . SER B 1 186 ? 12.148 17.453 21.688 1 96.5 186 SER B C 1
ATOM 3381 O O . SER B 1 186 ? 12.828 17.203 20.703 1 96.5 186 SER B O 1
ATOM 3383 N N . LEU B 1 187 ? 11.289 18.422 21.75 1 96.31 187 LEU B N 1
ATOM 3384 C CA . LEU B 1 187 ? 11.172 19.359 20.641 1 96.31 187 LEU B CA 1
ATOM 3385 C C . LEU B 1 187 ? 12.477 20.125 20.438 1 96.31 187 LEU B C 1
ATOM 3387 O O . LEU B 1 187 ? 12.836 20.469 19.312 1 96.31 187 LEU B O 1
ATOM 3391 N N . GLU B 1 188 ? 13.148 20.422 21.516 1 96.88 188 GLU B N 1
ATOM 3392 C CA . GLU B 1 188 ? 14.445 21.078 21.422 1 96.88 188 GLU B CA 1
ATOM 3393 C C . GLU B 1 188 ? 15.445 20.234 20.641 1 96.88 188 GLU B C 1
ATOM 3395 O O . GLU B 1 188 ? 16.188 20.766 19.812 1 96.88 188 GLU B O 1
ATOM 3400 N N . GLU B 1 189 ? 15.43 19 20.953 1 97.81 189 GLU B N 1
ATOM 3401 C CA . GLU B 1 189 ? 16.328 18.109 20.219 1 97.81 189 GLU B CA 1
ATOM 3402 C C . GLU B 1 189 ? 15.945 18.031 18.75 1 97.81 189 GLU B C 1
ATOM 3404 O O . GLU B 1 189 ? 16.812 17.953 17.875 1 97.81 189 GLU B O 1
ATOM 3409 N N . LEU B 1 190 ? 14.625 18 18.469 1 98.06 190 LEU B N 1
ATOM 3410 C CA . LEU B 1 190 ? 14.188 18 17.078 1 98.06 190 LEU B CA 1
ATOM 3411 C C . LEU B 1 190 ? 14.68 19.25 16.344 1 98.06 190 LEU B C 1
ATOM 3413 O O . LEU B 1 190 ? 15.117 19.172 15.195 1 98.06 190 LEU B O 1
ATOM 3417 N N . ARG B 1 191 ? 14.625 20.328 17.031 1 97.19 191 ARG B N 1
ATOM 3418 C CA . ARG B 1 191 ? 15.094 21.578 16.438 1 97.19 191 ARG B CA 1
ATOM 3419 C C . ARG B 1 191 ? 16.578 21.484 16.109 1 97.19 191 ARG B C 1
ATOM 3421 O O . ARG B 1 191 ? 17.016 21.938 15.039 1 97.19 191 ARG B O 1
ATOM 3428 N N . LYS B 1 192 ? 17.344 20.922 17 1 98.12 192 LYS B N 1
ATOM 3429 C CA . LYS B 1 192 ? 18.766 20.719 16.734 1 98.12 192 LYS B CA 1
ATOM 3430 C C . LYS B 1 192 ? 18.984 19.859 15.508 1 98.12 192 LYS B C 1
ATOM 3432 O O . LYS B 1 192 ? 19.844 20.172 14.664 1 98.12 192 LYS B O 1
ATOM 3437 N N . LYS B 1 193 ? 18.234 18.828 15.438 1 98.12 193 LYS B N 1
ATOM 3438 C CA . LYS B 1 193 ? 18.328 17.953 14.273 1 98.12 193 LYS B CA 1
ATOM 3439 C C . LYS B 1 193 ? 17.953 18.688 12.992 1 98.12 193 LYS B C 1
ATOM 3441 O O . LYS B 1 193 ? 18.609 18.547 11.961 1 98.12 193 LYS B O 1
ATOM 3446 N N . SER B 1 194 ? 16.859 19.469 13.055 1 98 194 SER B N 1
ATOM 3447 C CA . SER B 1 194 ? 16.422 20.25 11.898 1 98 194 SER B CA 1
ATOM 3448 C C . SER B 1 194 ? 17.5 21.219 11.438 1 98 194 SER B C 1
ATOM 3450 O O . SER B 1 194 ? 17.797 21.297 10.242 1 98 194 SER B O 1
ATOM 3452 N N . LEU B 1 195 ? 18.062 21.859 12.367 1 97.19 195 LEU B N 1
ATOM 3453 C CA . LEU B 1 195 ? 19.094 22.828 12.031 1 97.19 195 LEU B CA 1
ATOM 3454 C C . LEU B 1 195 ? 20.312 22.141 11.43 1 97.19 195 LEU B C 1
ATOM 3456 O O . LEU B 1 195 ? 20.906 22.641 10.477 1 97.19 195 LEU B O 1
ATOM 3460 N N . GLY B 1 196 ? 20.703 21 12.047 1 97.38 196 GLY B N 1
ATOM 3461 C CA . GLY B 1 196 ? 21.781 20.219 11.469 1 97.38 196 GLY B CA 1
ATOM 3462 C C . GLY B 1 196 ? 21.531 19.812 10.031 1 97.38 196 GLY B C 1
ATOM 3463 O O . GLY B 1 196 ? 22.406 19.922 9.188 1 97.38 196 GLY B O 1
ATOM 3464 N N . LYS B 1 197 ? 20.344 19.406 9.766 1 97.31 197 LYS B N 1
ATOM 3465 C CA . LYS B 1 197 ? 19.969 18.984 8.414 1 97.31 197 LYS B CA 1
ATOM 3466 C C . LYS B 1 197 ? 19.969 20.172 7.449 1 97.31 197 LYS B C 1
ATOM 3468 O O . LYS B 1 197 ? 20.484 20.062 6.332 1 97.31 197 LYS B O 1
ATOM 3473 N N . ILE B 1 198 ? 19.438 21.281 7.859 1 96.31 198 ILE B N 1
ATOM 3474 C CA . ILE B 1 198 ? 19.359 22.469 7.02 1 96.31 198 ILE B CA 1
ATOM 3475 C C . ILE B 1 198 ? 20.766 22.953 6.684 1 96.31 198 ILE B C 1
ATOM 3477 O O . ILE B 1 198 ? 21.016 23.422 5.57 1 96.31 198 ILE B O 1
ATOM 3481 N N . ASN B 1 199 ? 21.656 22.812 7.637 1 94.69 199 ASN B N 1
ATOM 3482 C CA . ASN B 1 199 ? 23.047 23.188 7.387 1 94.69 199 ASN B CA 1
ATOM 3483 C C . ASN B 1 199 ? 23.641 22.359 6.242 1 94.69 199 ASN B C 1
ATOM 3485 O O . ASN B 1 199 ? 24.391 22.906 5.422 1 94.69 199 ASN B O 1
ATOM 3489 N N . VAL B 1 200 ? 23.328 21.172 6.191 1 94.75 200 VAL B N 1
ATOM 3490 C CA . VAL B 1 200 ? 23.797 20.312 5.117 1 94.75 200 VAL B CA 1
ATOM 3491 C C . VAL B 1 200 ? 23.172 20.75 3.795 1 94.75 200 VAL B C 1
ATOM 3493 O O . VAL B 1 200 ? 23.859 20.859 2.779 1 94.75 200 VAL B O 1
ATOM 3496 N N . LEU B 1 201 ? 21.891 21.031 3.793 1 93.94 201 LEU B N 1
ATOM 3497 C CA . LEU B 1 201 ? 21.125 21.359 2.586 1 93.94 201 LEU B CA 1
ATOM 3498 C C . LEU B 1 201 ? 21.531 22.719 2.039 1 93.94 201 LEU B C 1
ATOM 3500 O O . LEU B 1 201 ? 21.453 22.969 0.833 1 93.94 201 LEU B O 1
ATOM 3504 N N . ASN B 1 202 ? 21.969 23.547 2.91 1 92.06 202 ASN B N 1
ATOM 3505 C CA . ASN B 1 202 ? 22.359 24.891 2.523 1 92.06 202 ASN B CA 1
ATOM 3506 C C . ASN B 1 202 ? 23.609 24.891 1.651 1 92.06 202 ASN B C 1
ATOM 3508 O O . ASN B 1 202 ? 23.938 25.906 1.044 1 92.06 202 ASN B O 1
ATOM 3512 N N . ARG B 1 203 ? 24.266 23.797 1.549 1 93.44 203 ARG B N 1
ATOM 3513 C CA . ARG B 1 203 ? 25.422 23.672 0.685 1 93.44 203 ARG B CA 1
ATOM 3514 C C . ARG B 1 203 ? 25.016 23.531 -0.775 1 93.44 203 ARG B C 1
ATOM 3516 O O . ARG B 1 203 ? 25.859 23.641 -1.676 1 93.44 203 ARG B O 1
ATOM 3523 N N . ILE B 1 204 ? 23.781 23.266 -0.962 1 93.5 204 ILE B N 1
ATOM 3524 C CA . ILE B 1 204 ? 23.266 23.016 -2.305 1 93.5 204 ILE B CA 1
ATOM 3525 C C . ILE B 1 204 ? 22.641 24.297 -2.855 1 93.5 204 ILE B C 1
ATOM 3527 O O . ILE B 1 204 ? 21.844 24.938 -2.172 1 93.5 204 ILE B O 1
ATOM 3531 N N . PRO B 1 205 ? 22.969 24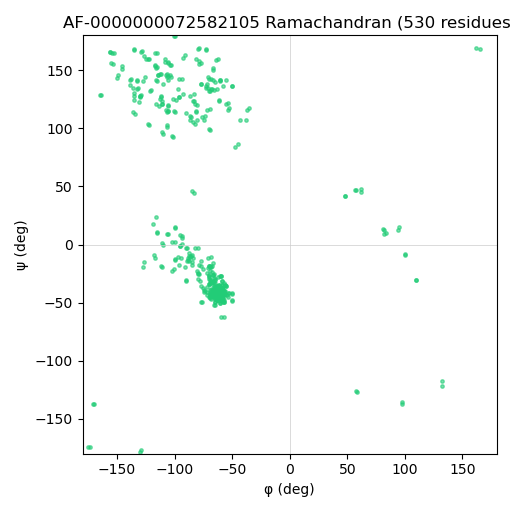.656 -4.121 1 93.94 205 PRO B N 1
ATOM 3532 C CA . PRO B 1 205 ? 22.312 25.828 -4.703 1 93.94 205 PRO B CA 1
ATOM 3533 C C . PRO B 1 205 ? 20.781 25.688 -4.719 1 93.94 205 PRO B C 1
ATOM 3535 O O . PRO B 1 205 ? 20.266 24.625 -5.02 1 93.94 205 PRO B O 1
ATOM 3538 N N . ALA B 1 206 ? 20.156 26.781 -4.352 1 94.75 206 ALA B N 1
ATOM 3539 C CA . ALA B 1 206 ? 18.703 26.781 -4.246 1 94.75 206 ALA B CA 1
ATOM 3540 C C . ALA B 1 206 ? 18.047 26.328 -5.555 1 94.75 206 ALA B C 1
ATOM 3542 O O . ALA B 1 206 ? 17.047 25.625 -5.551 1 94.75 206 ALA B O 1
ATOM 3543 N N . SER B 1 207 ? 18.641 26.703 -6.715 1 95.06 207 SER B N 1
ATOM 3544 C CA . SER B 1 207 ? 18.109 26.344 -8.023 1 95.06 207 SER B CA 1
ATOM 3545 C C . SER B 1 207 ? 18.078 24.844 -8.227 1 95.06 207 SER B C 1
ATOM 3547 O O . SER B 1 207 ? 17.141 24.312 -8.844 1 95.06 207 SER B O 1
ATOM 3549 N N . VAL B 1 208 ? 19.078 24.109 -7.684 1 94.56 208 VAL B N 1
ATOM 3550 C CA . VAL B 1 208 ? 19.172 22.672 -7.789 1 94.56 208 VAL B CA 1
ATOM 3551 C C . VAL B 1 208 ? 18.141 22.016 -6.875 1 94.56 208 VAL B C 1
ATOM 3553 O O . VAL B 1 208 ? 17.438 21.078 -7.273 1 94.56 208 VAL B O 1
ATOM 3556 N N . THR B 1 209 ? 18 22.609 -5.68 1 94.75 209 THR B N 1
ATOM 3557 C CA . THR B 1 209 ? 17.047 22.078 -4.711 1 94.75 209 THR B CA 1
ATOM 3558 C C . THR B 1 209 ? 15.617 22.172 -5.258 1 94.75 209 THR B C 1
ATOM 3560 O O . THR B 1 209 ? 14.859 21.203 -5.184 1 94.75 209 THR B O 1
ATOM 3563 N N . VAL B 1 210 ? 15.297 23.281 -5.867 1 95.88 210 VAL B N 1
ATOM 3564 C CA . VAL B 1 210 ? 13.961 23.531 -6.398 1 95.88 210 VAL B CA 1
ATOM 3565 C C . VAL B 1 210 ? 13.617 22.484 -7.457 1 95.88 210 VAL B C 1
ATOM 3567 O O . VAL B 1 210 ? 12.57 21.844 -7.387 1 95.88 210 VAL B O 1
ATOM 3570 N N . GLU B 1 211 ? 14.492 22.25 -8.359 1 94.94 211 GLU B N 1
ATOM 3571 C CA . GLU B 1 211 ? 14.203 21.375 -9.492 1 94.94 211 GLU B CA 1
ATOM 3572 C C . GLU B 1 211 ? 14.219 19.906 -9.078 1 94.94 211 GLU B C 1
ATOM 3574 O O . GLU B 1 211 ? 13.422 19.109 -9.578 1 94.94 211 GLU B O 1
ATOM 3579 N N . THR B 1 212 ? 15.148 19.609 -8.195 1 96.31 212 THR B N 1
ATOM 3580 C CA . THR B 1 212 ? 15.188 18.234 -7.695 1 96.31 212 THR B CA 1
ATOM 3581 C C . THR B 1 212 ? 13.898 17.891 -6.953 1 96.31 212 THR B C 1
ATOM 3583 O O . THR B 1 212 ? 13.32 16.828 -7.172 1 96.31 212 THR B O 1
ATOM 3586 N N . LYS B 1 213 ? 13.461 18.797 -6.102 1 95.5 213 LYS B N 1
ATOM 3587 C CA . LYS B 1 213 ? 12.234 18.578 -5.344 1 95.5 213 LYS B CA 1
ATOM 3588 C C . LYS B 1 213 ? 11.031 18.484 -6.273 1 95.5 213 LYS B C 1
ATOM 3590 O O . LYS B 1 213 ? 10.125 17.672 -6.047 1 95.5 213 LYS B O 1
ATOM 3595 N N . ARG B 1 214 ? 11 19.281 -7.293 1 95.75 214 ARG B N 1
ATOM 3596 C CA . ARG B 1 214 ? 9.93 19.219 -8.281 1 95.75 214 ARG B CA 1
ATOM 3597 C C . ARG B 1 214 ? 9.867 17.844 -8.93 1 95.75 214 ARG B C 1
ATOM 3599 O O . ARG B 1 214 ? 8.781 17.281 -9.094 1 95.75 214 ARG B O 1
ATOM 3606 N N . ALA B 1 215 ? 11.039 17.312 -9.312 1 96 215 ALA B N 1
ATOM 3607 C CA . ALA B 1 215 ? 11.109 15.984 -9.914 1 96 215 ALA B CA 1
ATOM 3608 C C . ALA B 1 215 ? 10.672 14.906 -8.93 1 96 215 ALA B C 1
ATOM 3610 O O . ALA B 1 215 ? 9.922 13.992 -9.289 1 96 215 ALA B O 1
ATOM 3611 N N . LEU B 1 216 ? 11.062 15.062 -7.66 1 95.81 216 LEU B N 1
ATOM 3612 C CA . LEU B 1 216 ? 10.734 14.094 -6.617 1 95.81 216 LEU B CA 1
ATOM 3613 C C . LEU B 1 216 ? 9.227 14.039 -6.391 1 95.81 216 LEU B C 1
ATOM 3615 O O . LEU B 1 216 ? 8.672 12.961 -6.164 1 95.81 216 LEU B O 1
ATOM 3619 N N . ASN B 1 217 ? 8.562 15.203 -6.492 1 97.31 217 ASN B N 1
ATOM 3620 C CA . ASN B 1 217 ? 7.188 15.312 -6.027 1 97.31 217 ASN B CA 1
ATOM 3621 C C . ASN B 1 217 ? 6.199 15.266 -7.188 1 97.31 217 ASN B C 1
ATOM 3623 O O . ASN B 1 217 ? 4.984 15.281 -6.977 1 97.31 217 ASN B O 1
ATOM 3627 N N . LYS B 1 218 ? 6.688 15.102 -8.391 1 96.12 218 LYS B N 1
ATOM 3628 C CA . LYS B 1 218 ? 5.887 15.242 -9.602 1 96.12 218 LYS B CA 1
ATOM 3629 C C . LYS B 1 218 ? 4.691 14.289 -9.586 1 96.12 218 LYS B C 1
ATOM 3631 O O . LYS B 1 218 ? 3.557 14.711 -9.82 1 96.12 218 LYS B O 1
ATOM 3636 N N . GLU B 1 219 ? 4.875 13.016 -9.297 1 95.19 219 GLU B N 1
ATOM 3637 C CA . GLU B 1 219 ? 3.812 12.008 -9.344 1 95.19 219 GLU B CA 1
ATOM 3638 C C . GLU B 1 219 ? 2.748 12.281 -8.281 1 95.19 219 GLU B C 1
ATOM 3640 O O . GLU B 1 219 ? 1.551 12.195 -8.562 1 95.19 219 GLU B O 1
ATOM 3645 N N . ALA B 1 220 ? 3.205 12.562 -7.09 1 95.62 220 ALA B N 1
ATOM 3646 C CA . ALA B 1 220 ? 2.264 12.852 -6.008 1 95.62 220 ALA B CA 1
ATOM 3647 C C . ALA B 1 220 ? 1.438 14.094 -6.316 1 95.62 220 ALA B C 1
ATOM 3649 O O . ALA B 1 220 ? 0.236 14.133 -6.047 1 95.62 220 ALA 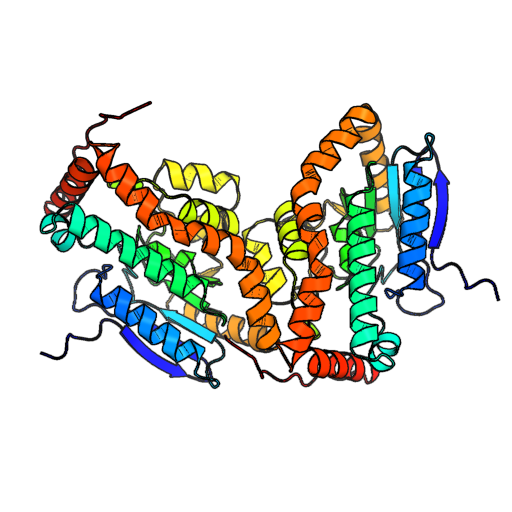B O 1
ATOM 3650 N N . LEU B 1 221 ? 2.049 15.109 -6.891 1 96.44 221 LEU B N 1
ATOM 3651 C CA . LEU B 1 221 ? 1.357 16.344 -7.254 1 96.44 221 LEU B CA 1
ATOM 3652 C C . LEU B 1 221 ? 0.331 16.078 -8.352 1 96.44 221 LEU B C 1
ATOM 3654 O O . LEU B 1 221 ? -0.775 16.625 -8.312 1 96.44 221 LEU B O 1
ATOM 3658 N N . GLU B 1 222 ? 0.71 15.258 -9.273 1 95.75 222 GLU B N 1
ATOM 3659 C CA . GLU B 1 222 ? -0.231 14.898 -10.328 1 95.75 222 GLU B CA 1
ATOM 3660 C C . GLU B 1 222 ? -1.441 14.164 -9.766 1 95.75 222 GLU B C 1
ATOM 3662 O O . GLU B 1 222 ? -2.58 14.461 -10.133 1 95.75 222 GLU B O 1
ATOM 3667 N N . ALA B 1 223 ? -1.248 13.281 -8.875 1 92.81 223 ALA B N 1
ATOM 3668 C CA . ALA B 1 223 ? -2.328 12.508 -8.273 1 92.81 223 ALA B CA 1
ATOM 3669 C C . ALA B 1 223 ? -3.219 13.383 -7.402 1 92.81 223 ALA B C 1
ATOM 3671 O O . ALA B 1 223 ? -4.426 13.156 -7.309 1 92.81 223 ALA B O 1
ATOM 3672 N N . ALA B 1 224 ? -2.643 14.414 -6.77 1 93.75 224 ALA B N 1
ATOM 3673 C CA . ALA B 1 224 ? -3.373 15.289 -5.859 1 93.75 224 ALA B CA 1
ATOM 3674 C C . ALA B 1 224 ? -4.43 16.094 -6.609 1 93.75 224 ALA B C 1
ATOM 3676 O O . ALA B 1 224 ? -5.457 16.469 -6.039 1 93.75 224 ALA B O 1
ATOM 3677 N N . LYS B 1 225 ? -4.211 16.328 -7.879 1 94.12 225 LYS B N 1
ATOM 3678 C CA . LYS B 1 225 ? -5.109 17.141 -8.688 1 94.12 225 LYS B CA 1
ATOM 3679 C C . LYS B 1 225 ? -6.508 16.547 -8.734 1 94.12 225 LYS B C 1
ATOM 3681 O O . LYS B 1 225 ? -7.496 17.266 -8.891 1 94.12 225 LYS B O 1
ATOM 3686 N N . SER B 1 226 ? -6.566 15.227 -8.57 1 94 226 SER B N 1
ATOM 3687 C CA . SER B 1 226 ? -7.859 14.562 -8.711 1 94 226 SER B CA 1
ATOM 3688 C C . SER B 1 226 ? -8.359 14.031 -7.375 1 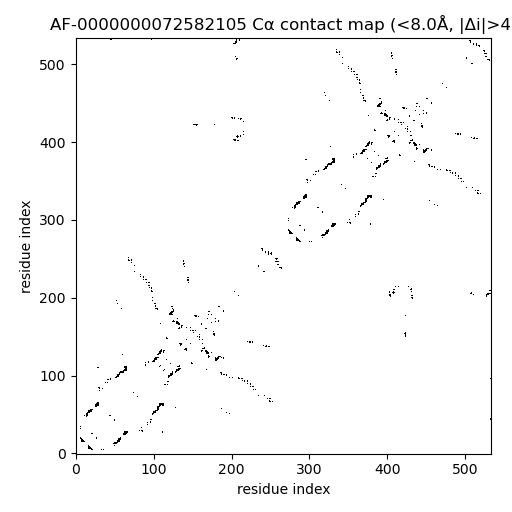94 226 SER B C 1
ATOM 3690 O O . SER B 1 226 ? -9.453 13.469 -7.293 1 94 226 SER B O 1
ATOM 3692 N N . ALA B 1 227 ? -7.668 14.227 -6.363 1 93.44 227 ALA B N 1
ATOM 3693 C CA . ALA B 1 227 ? -7.953 13.57 -5.09 1 93.44 227 ALA B CA 1
ATOM 3694 C C . ALA B 1 227 ? -9.297 14.023 -4.527 1 93.44 227 ALA B C 1
ATOM 3696 O O . ALA B 1 227 ? -10.094 13.203 -4.066 1 93.44 227 ALA B O 1
ATOM 3697 N N . SER B 1 228 ? -9.555 15.344 -4.52 1 93.56 228 SER B N 1
ATOM 3698 C CA . SER B 1 228 ? -10.812 15.859 -3.982 1 93.56 228 SER B CA 1
ATOM 3699 C C . SER B 1 228 ? -12 15.359 -4.793 1 93.56 228 SER B C 1
ATOM 3701 O O . SER B 1 228 ? -13.047 15.023 -4.23 1 93.56 228 SER B O 1
ATOM 3703 N N . LYS B 1 229 ? -11.812 15.352 -6.074 1 93.94 229 LYS B N 1
ATOM 3704 C CA . LYS B 1 229 ? -12.883 14.852 -6.938 1 93.94 229 LYS B CA 1
ATOM 3705 C C . LYS B 1 229 ? -13.109 13.359 -6.707 1 93.94 229 LYS B C 1
ATOM 3707 O O . LYS B 1 229 ? -14.25 12.891 -6.734 1 93.94 229 LYS B O 1
ATOM 3712 N N . GLU B 1 230 ? -12.031 12.656 -6.508 1 94.62 230 GLU B N 1
ATOM 3713 C CA . GLU B 1 230 ? -12.125 11.234 -6.191 1 94.62 230 GLU B CA 1
ATOM 3714 C C . GLU B 1 230 ? -12.961 11.008 -4.934 1 94.62 230 GLU B C 1
ATOM 3716 O O . GLU B 1 230 ? -13.891 10.188 -4.941 1 94.62 230 GLU B O 1
ATOM 3721 N N . LEU B 1 231 ? -12.742 11.719 -3.891 1 94.94 231 LEU B N 1
ATOM 3722 C CA . LEU B 1 231 ? -13.461 11.555 -2.635 1 94.94 231 LEU B CA 1
ATOM 3723 C C . LEU B 1 231 ? -14.922 11.953 -2.789 1 94.94 231 LEU B C 1
ATOM 3725 O O . LEU B 1 231 ? -15.82 11.266 -2.291 1 94.94 231 LEU B O 1
ATOM 3729 N N . ALA B 1 232 ? -15.164 13.094 -3.477 1 94.62 232 ALA B N 1
ATOM 3730 C CA . ALA B 1 232 ? -16.531 13.531 -3.709 1 94.62 232 ALA B CA 1
ATOM 3731 C C . ALA B 1 232 ? -17.328 12.477 -4.465 1 94.62 232 ALA B C 1
ATOM 3733 O O . ALA B 1 232 ? -18.5 12.227 -4.156 1 94.62 232 ALA B O 1
ATOM 3734 N N . TYR B 1 233 ? -16.688 11.914 -5.422 1 95.81 233 TYR B N 1
ATOM 3735 C CA . TYR B 1 233 ? -17.297 10.828 -6.18 1 95.81 233 TYR B CA 1
ATOM 3736 C C . TYR B 1 233 ? -17.625 9.648 -5.27 1 95.81 233 TYR B C 1
ATOM 3738 O O . TYR B 1 233 ? -18.719 9.078 -5.352 1 95.81 233 TYR B O 1
ATOM 3746 N N . LEU B 1 234 ? -16.797 9.305 -4.395 1 96 234 LEU B N 1
ATOM 3747 C CA . LEU B 1 234 ? -16.984 8.164 -3.5 1 96 234 LEU B CA 1
ATOM 3748 C C . LEU B 1 234 ? -18.094 8.445 -2.498 1 96 234 LEU B C 1
ATOM 3750 O O . LEU B 1 234 ? -18.828 7.527 -2.102 1 96 234 LEU B O 1
ATOM 3754 N N . PHE B 1 235 ? -18.266 9.711 -2.039 1 95.88 235 PHE B N 1
ATOM 3755 C CA . PHE B 1 235 ? -19.344 10.078 -1.132 1 95.88 235 PHE B CA 1
ATOM 3756 C C . PHE B 1 235 ? -20.703 9.789 -1.763 1 95.88 235 PHE B C 1
ATOM 3758 O O . PHE B 1 235 ? -21.672 9.484 -1.059 1 95.88 235 PHE B O 1
ATOM 3765 N N . LYS B 1 236 ? -20.688 9.836 -3.109 1 94.56 236 LYS B N 1
ATOM 3766 C CA . LYS B 1 236 ? -21.938 9.625 -3.836 1 94.56 236 LYS B CA 1
ATOM 3767 C C . LYS B 1 236 ? -22.141 8.148 -4.164 1 94.56 236 LYS B C 1
ATOM 3769 O O . LYS B 1 236 ? -23.266 7.652 -4.172 1 94.56 236 LYS B O 1
ATOM 3774 N N . THR B 1 237 ? -21.047 7.41 -4.379 1 95.38 237 THR B N 1
ATOM 3775 C CA . THR B 1 237 ? -21.172 6.062 -4.93 1 95.38 237 THR B CA 1
ATOM 3776 C C . THR B 1 237 ? -21.047 5.016 -3.824 1 95.38 237 THR B C 1
ATOM 3778 O O . THR B 1 237 ? -21.469 3.869 -4 1 95.38 237 THR B O 1
ATOM 3781 N N . GLN B 1 238 ? -20.469 5.316 -2.723 1 96.25 238 GLN B N 1
ATOM 3782 C CA . GLN B 1 238 ? -20.422 4.496 -1.519 1 96.25 238 GLN B CA 1
ATOM 3783 C C . GLN B 1 238 ? -21.25 5.121 -0.394 1 96.25 238 GLN B C 1
ATOM 3785 O O . GLN B 1 238 ? -20.719 5.914 0.393 1 96.25 238 GLN B O 1
ATOM 3790 N N . SER B 1 239 ? -22.438 4.707 -0.222 1 94.5 239 SER B N 1
ATOM 3791 C CA . SER B 1 239 ? -23.438 5.391 0.599 1 94.5 239 SER B CA 1
ATOM 3792 C C . SER B 1 239 ? -23.094 5.285 2.082 1 94.5 239 SER B C 1
ATOM 3794 O O . SER B 1 239 ? -23.609 6.051 2.898 1 94.5 239 SER B O 1
ATOM 3796 N N . SER B 1 240 ? -22.25 4.34 2.451 1 96.38 240 SER B N 1
ATOM 3797 C CA . SER B 1 240 ? -21.984 4.113 3.867 1 96.38 240 SER B CA 1
ATOM 3798 C C . SER B 1 240 ? -20.859 5.027 4.367 1 96.38 240 SER B C 1
ATOM 3800 O O . SER B 1 240 ? -20.656 5.16 5.574 1 96.38 240 SER B O 1
ATOM 3802 N N . ILE B 1 241 ? -20.125 5.73 3.49 1 97.5 241 ILE B N 1
ATOM 3803 C CA . ILE B 1 241 ? -18.938 6.477 3.881 1 97.5 241 ILE B CA 1
ATOM 3804 C C . ILE B 1 241 ? -19.328 7.633 4.801 1 97.5 241 ILE B C 1
ATOM 3806 O O . ILE B 1 241 ? -18.812 7.754 5.91 1 97.5 241 ILE B O 1
ATOM 3810 N N . ILE B 1 242 ? -20.266 8.445 4.383 1 97.69 242 ILE B N 1
ATOM 3811 C CA . ILE B 1 242 ? -20.609 9.641 5.148 1 97.69 242 ILE B CA 1
ATOM 3812 C C . ILE B 1 242 ? -21.281 9.234 6.457 1 97.69 242 ILE B C 1
ATOM 3814 O O . ILE B 1 242 ? -20.891 9.703 7.531 1 97.69 242 ILE B O 1
ATOM 3818 N N . PRO B 1 243 ? -22.266 8.32 6.488 1 98 243 PRO B N 1
ATOM 3819 C CA . PRO B 1 243 ? -22.844 7.883 7.762 1 98 243 PRO B CA 1
ATOM 3820 C C . PRO B 1 243 ? -21.797 7.324 8.719 1 98 243 PRO B C 1
ATOM 3822 O O . PRO B 1 243 ? -21.844 7.598 9.922 1 98 243 PRO B O 1
ATOM 3825 N N . ASN B 1 244 ? -20.891 6.535 8.242 1 98.38 244 ASN B N 1
ATOM 3826 C CA . ASN B 1 244 ? -19.828 6.004 9.086 1 98.38 244 ASN B CA 1
ATOM 3827 C C . ASN B 1 244 ? -18.953 7.117 9.656 1 98.38 244 ASN B C 1
ATOM 3829 O O . ASN B 1 244 ? -18.562 7.074 10.82 1 98.38 244 ASN B O 1
ATOM 3833 N N . LEU B 1 245 ? -18.609 8.086 8.758 1 98.12 245 LEU B N 1
ATOM 3834 C CA . LEU B 1 245 ? -17.812 9.219 9.219 1 98.12 245 LEU B CA 1
ATOM 3835 C C . LEU B 1 245 ? -18.531 9.961 10.344 1 98.12 245 LEU B C 1
ATOM 3837 O O . LEU B 1 245 ? -17.938 10.258 11.375 1 98.12 245 LEU B O 1
ATOM 3841 N N . LEU B 1 246 ? -19.781 10.25 10.18 1 98.25 246 LEU B N 1
ATOM 3842 C CA . LEU B 1 246 ? -20.578 10.961 11.18 1 98.25 246 LEU B CA 1
ATOM 3843 C C . LEU B 1 246 ? -20.656 10.156 12.477 1 98.25 246 LEU B C 1
ATOM 3845 O O . LEU B 1 246 ? -20.547 10.711 13.57 1 98.25 246 LEU B O 1
ATOM 3849 N N . GLU B 1 247 ? -20.859 8.859 12.32 1 98.44 247 GLU B N 1
ATOM 3850 C CA . GLU B 1 247 ? -20.859 7.992 13.492 1 98.44 247 GLU B CA 1
ATOM 3851 C C . GLU B 1 247 ? -19.516 8.031 14.219 1 98.44 247 GLU B C 1
ATOM 3853 O O . GLU B 1 247 ? -19.469 8.109 15.445 1 98.44 247 GLU B O 1
ATOM 3858 N N . ALA B 1 248 ? -18.469 7.969 13.508 1 97.75 248 ALA B N 1
ATOM 3859 C CA . ALA B 1 248 ? -17.141 8.008 14.109 1 97.75 248 ALA B CA 1
ATOM 3860 C C . ALA B 1 248 ? -16.922 9.312 14.867 1 97.75 248 ALA B C 1
ATOM 3862 O O . ALA B 1 248 ? -16.375 9.32 15.969 1 97.75 248 ALA B O 1
ATOM 3863 N N . MET B 1 249 ? -17.328 10.438 14.258 1 97.25 249 MET B N 1
ATOM 3864 C CA . MET B 1 249 ? -17.188 11.742 14.898 1 97.25 249 MET B CA 1
ATOM 3865 C C . MET B 1 249 ? -18.047 11.82 16.156 1 97.25 249 MET B C 1
ATOM 3867 O O . MET B 1 249 ? -17.594 12.312 17.188 1 97.25 249 MET B O 1
ATOM 3871 N N . THR B 1 250 ? -19.203 11.328 16.062 1 97.88 250 THR B N 1
ATOM 3872 C CA . THR B 1 250 ? -20.094 11.32 17.219 1 97.88 250 THR B CA 1
ATOM 3873 C C . THR B 1 250 ? -19.516 10.477 18.344 1 97.88 250 THR B C 1
ATOM 3875 O O . THR B 1 250 ? -19.5 10.914 19.5 1 97.88 250 THR B O 1
ATOM 3878 N N . ALA B 1 251 ? -19.078 9.305 17.984 1 97.56 251 ALA B N 1
ATOM 3879 C CA . ALA B 1 251 ? -18.5 8.398 18.984 1 97.56 251 ALA B CA 1
ATOM 3880 C C . ALA B 1 251 ? -17.297 9.047 19.672 1 97.56 251 ALA B C 1
ATOM 3882 O O . ALA B 1 251 ? -17.109 8.883 20.891 1 97.56 251 ALA B O 1
ATOM 3883 N N . ASN B 1 252 ? -16.484 9.703 18.875 1 94.31 252 ASN B N 1
ATOM 3884 C CA . ASN B 1 252 ? -15.344 10.414 19.438 1 94.31 252 ASN B CA 1
ATOM 3885 C C . ASN B 1 252 ? -15.773 11.43 20.484 1 94.31 252 ASN B C 1
ATOM 3887 O O . ASN B 1 252 ? -15.195 11.492 21.562 1 94.31 252 ASN B O 1
ATOM 3891 N N . LYS B 1 253 ? -16.734 12.164 20.281 1 94.5 253 LYS B N 1
ATOM 3892 C CA . LYS B 1 253 ? -17.25 13.18 21.203 1 94.5 253 LYS B CA 1
ATOM 3893 C C . LYS B 1 253 ? -17.828 12.547 22.469 1 94.5 253 LYS B C 1
ATOM 3895 O O . LYS B 1 253 ? -17.703 13.094 23.562 1 94.5 253 LYS B O 1
ATOM 3900 N N . GLU B 1 254 ? -18.391 11.469 22.203 1 97 254 GLU B N 1
ATOM 3901 C CA . GLU B 1 254 ? -19.062 10.789 23.297 1 97 254 GLU B CA 1
ATOM 3902 C C . GLU B 1 254 ? -18.109 9.836 24.031 1 97 254 GLU B C 1
ATOM 3904 O O . GLU B 1 254 ? -18.516 9.164 24.984 1 97 254 GLU B O 1
ATOM 3909 N N . ARG B 1 255 ? -16.922 9.742 23.531 1 93.94 255 ARG B N 1
ATOM 3910 C CA . ARG B 1 255 ? -15.906 8.891 24.125 1 93.94 255 ARG B CA 1
ATOM 3911 C C . ARG B 1 255 ? -16.375 7.441 24.203 1 93.94 255 ARG B C 1
ATOM 3913 O O . ARG B 1 255 ? -16.312 6.816 25.266 1 93.94 255 ARG B O 1
ATOM 3920 N N . ARG B 1 256 ? -16.922 6.992 23.094 1 95.69 256 ARG B N 1
ATOM 3921 C CA . ARG B 1 256 ? -17.297 5.594 22.922 1 9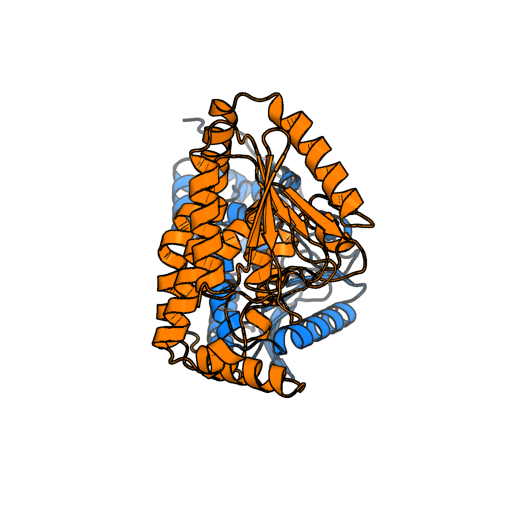5.69 256 ARG B CA 1
ATOM 3922 C C . ARG B 1 256 ? -16.719 5.02 21.641 1 95.69 256 ARG B C 1
ATOM 3924 O O . ARG B 1 256 ? -16.266 5.766 20.766 1 95.69 256 ARG B O 1
ATOM 3931 N N . ARG B 1 257 ? -16.797 3.689 21.609 1 93.75 257 ARG B N 1
ATOM 3932 C CA . ARG B 1 257 ? -16.375 3.031 20.375 1 93.75 257 ARG B CA 1
ATOM 3933 C C . ARG B 1 257 ? -17.406 3.25 19.266 1 93.75 257 ARG B C 1
ATOM 3935 O O . ARG B 1 257 ? -18.609 3.131 19.484 1 93.75 257 ARG B O 1
ATOM 3942 N N . PRO B 1 258 ? -16.953 3.582 18.094 1 96.56 258 PRO B N 1
ATOM 3943 C CA . PRO B 1 258 ? -17.906 3.756 16.984 1 96.56 258 PRO B CA 1
ATOM 3944 C C . PRO B 1 258 ? -18.5 2.434 16.516 1 96.56 258 PRO B C 1
ATOM 3946 O O . PRO B 1 258 ? -17.844 1.394 16.578 1 96.56 258 PRO B O 1
ATOM 3949 N N . VAL B 1 259 ? -19.719 2.488 16.156 1 96.12 259 VAL B N 1
ATOM 3950 C CA . VAL B 1 259 ? -20.391 1.364 15.516 1 96.12 259 VAL B CA 1
ATOM 3951 C C . VAL B 1 259 ? -20.5 1.608 14.016 1 96.12 259 VAL B C 1
ATOM 3953 O O . VAL B 1 259 ? -21.469 2.221 13.547 1 96.12 259 VAL B O 1
ATOM 3956 N N . LEU B 1 260 ? -19.531 1.104 13.344 1 96.06 260 LEU B N 1
ATOM 3957 C CA . LEU B 1 260 ? -19.469 1.352 11.906 1 96.06 260 LEU B CA 1
ATOM 3958 C C . LEU B 1 260 ? -20.094 0.201 11.125 1 96.06 260 LEU B C 1
ATOM 3960 O O . LEU B 1 260 ? -19.969 -0.961 11.516 1 96.06 260 LEU B O 1
ATOM 3964 N N . THR B 1 261 ? -20.781 0.572 10.047 1 94.19 261 THR B N 1
ATOM 3965 C CA . THR B 1 261 ? -21.438 -0.45 9.234 1 94.19 261 THR B CA 1
ATOM 3966 C C . THR B 1 261 ? -20.531 -0.899 8.094 1 94.19 261 THR B C 1
ATOM 3968 O O . THR B 1 261 ? -19.594 -0.192 7.73 1 94.19 261 THR B O 1
ATOM 3971 N N . HIS B 1 262 ? -20.859 -2.115 7.547 1 93.25 262 HIS B N 1
ATOM 3972 C CA . HIS B 1 262 ? -20.016 -2.715 6.516 1 93.25 262 HIS B CA 1
ATOM 3973 C C . HIS B 1 262 ? -20.766 -2.84 5.195 1 93.25 262 HIS B C 1
ATOM 3975 O O . HIS B 1 262 ? -20.469 -3.719 4.387 1 93.25 262 HIS B O 1
ATOM 3981 N N . ALA B 1 263 ? -21.766 -1.975 5.086 1 91.56 263 ALA B N 1
ATOM 3982 C CA . ALA B 1 263 ? -22.406 -1.906 3.773 1 91.56 263 ALA B CA 1
ATOM 3983 C C . ALA B 1 263 ? -21.438 -1.354 2.727 1 91.56 263 ALA B C 1
ATOM 3985 O O . ALA B 1 263 ? -20.719 -0.393 2.99 1 91.56 263 ALA B O 1
ATOM 3986 N N . ALA B 1 264 ? -21.344 -2.021 1.553 1 93.62 264 ALA B N 1
ATOM 3987 C CA . ALA B 1 264 ? -20.406 -1.576 0.524 1 93.62 264 ALA B CA 1
ATOM 3988 C C . ALA B 1 264 ? -20.938 -1.896 -0.872 1 93.62 264 ALA B C 1
ATOM 3990 O O . ALA B 1 264 ? -21.703 -2.852 -1.053 1 93.62 264 ALA B O 1
ATOM 3991 N N . ASN B 1 265 ? -20.609 -0.976 -1.792 1 92.06 265 ASN B N 1
ATOM 3992 C CA . ASN B 1 265 ? -20.75 -1.24 -3.221 1 92.06 265 ASN B CA 1
ATOM 3993 C C . ASN B 1 265 ? -19.484 -1.846 -3.809 1 92.06 265 ASN B C 1
ATOM 3995 O O . ASN B 1 265 ? -18.438 -1.196 -3.836 1 92.06 265 ASN B O 1
ATOM 3999 N N . TYR B 1 266 ? -19.594 -3.113 -4.23 1 89.75 266 TYR B N 1
ATOM 4000 C CA . TYR B 1 266 ? -18.406 -3.836 -4.684 1 89.75 266 TYR B CA 1
ATOM 4001 C C . TYR B 1 266 ? -18.234 -3.713 -6.191 1 89.75 266 TYR B C 1
ATOM 4003 O O . TYR B 1 266 ? -17.312 -4.285 -6.77 1 89.75 266 TYR B O 1
ATOM 4011 N N . SER B 1 267 ? -19.109 -3.006 -6.953 1 83.06 267 SER B N 1
ATOM 4012 C CA . SER B 1 267 ? -19.031 -2.857 -8.406 1 83.06 267 SER B CA 1
ATOM 4013 C C . SER B 1 267 ? -18.016 -1.782 -8.797 1 83.06 267 SER B C 1
ATOM 4015 O O . SER B 1 267 ? -17.766 -0.849 -8.031 1 83.06 267 SER B O 1
#

Solvent-accessible surface area (backbone atoms only — not comparable to full-atom values): 26949 Å² total; per-residue (Å²): 124,82,73,77,70,45,55,51,72,50,78,55,96,38,28,36,34,37,31,41,50,56,96,82,56,80,28,53,60,41,72,67,51,38,52,50,51,43,52,49,51,54,50,50,60,73,34,84,66,42,64,30,38,36,41,34,34,36,92,31,53,34,15,61,3,73,38,46,67,63,54,69,74,40,54,72,68,51,45,44,48,52,51,35,45,51,45,49,36,51,47,47,52,53,62,49,53,49,58,31,32,24,39,31,28,16,26,18,25,27,66,26,20,50,63,42,71,46,30,79,37,24,30,32,22,52,88,53,36,36,41,27,50,34,36,45,75,36,44,34,79,77,47,69,26,56,50,48,47,41,52,52,27,18,37,70,82,50,39,60,53,34,58,72,62,20,41,66,31,47,48,71,58,25,36,76,40,26,67,25,72,45,70,26,86,36,66,70,49,36,48,52,51,51,51,56,49,48,58,59,46,66,68,30,27,42,43,22,41,30,50,24,47,51,42,73,35,41,66,38,53,60,38,40,75,47,39,46,60,51,51,50,50,42,55,69,66,30,70,46,34,57,60,24,32,48,38,29,34,50,17,56,76,66,72,46,83,56,82,68,77,83,70,76,69,89,122,127,85,75,79,70,45,56,50,73,48,79,54,97,39,28,36,34,40,31,43,47,56,96,82,56,81,28,50,60,40,70,67,52,37,52,50,50,43,52,49,50,53,52,50,66,73,34,84,65,41,64,31,39,36,40,33,35,37,93,31,53,32,15,61,3,72,38,46,67,62,54,69,73,39,53,74,68,52,45,43,49,51,50,35,44,51,45,50,37,50,48,47,51,51,62,48,51,50,57,30,32,22,39,30,28,16,27,17,25,27,64,26,19,49,63,40,70,47,31,80,38,26,30,31,23,51,90,53,35,35,40,27,49,34,36,24,67,37,29,32,52,48,49,53,24,56,50,49,46,40,57,74,46,28,44,24,52,50,42,60,54,33,52,61,57,20,38,65,30,46,46,71,58,25,36,75,41,35,68,24,73,47,70,26,88,35,66,69,50,35,48,52,51,50,50,55,51,49,58,60,54,66,73,48,59,65,73,57,48,31,52,50,48,49,64,73,35,43,66,38,52,60,39,39,74,46,39,45,59,51,51,49,49,41,54,69,67,28,73,47,33,58,59,25,31,48,40,31,34,51,17,56,76,66,72,46,82,56,84,68,62,62,58,59,66,86,122

InterPro domains:
  IPR001753 Enoyl-CoA hydratase/isomerase-like domain [PF00378] (15-259)
  IPR029045 ClpP/crotonase-like domain superfamily [SSF52096] (28-263)

Radius of gyration: 25.34 Å; Cα contacts (8 Å, |Δi|>4): 1047; chains: 2; bounding box: 49×77×56 Å

pLDDT: mean 94.27, std 7.52, range [30.33, 98.69]

Sequence (534 aa):
MKLAKEIITSKDSKIGVMKLVSDGGPMTLTLSLIHEMCDILKEFTVDQEIRAGIISGPDGDFCVGLDPDAILNSSVDEIAKIMAGIFEMFDSLMSFPKPLIAEVGGNAVGGGAIIAYTCDYRYMVDGKGRIGFAEPLVGLPITSALIIRMRQIMIPSSVSEAAMEGALYKPSDAVRNGLLSEVGVSLEELRKKSLGKINVLNRIPASVTVETKRALNKEALEAAKSASKELAYLFKTQSSIIPNLLEAMTANKERRRPVLTHAANYSMKLAKEIITSKDSKIGVMKLVSDGGPMTLTLSLIHEMCDILKEFTVDQEIRAGIISGPDGDFCVGLDPDAILNSSVDEIAKIMAGIFEMFDSLMSFPKPLIAEVGGNAVGGGAIIAYTCDYRYMVDGKGRIGFAEPLVGLPITSALIIRMRQIMIPSSVSEAAMEGALYKPSDAVRNGLLSEVGVSLEELRKKSLGKINVLNRIPASVTVETKRALNKEALEAAKSASKELAYLFKTQSSIIPNLLEAMTANKERRRPVLTHAANYS

Organism: Leptospira interrogans serogroup Icterohaemorrhagiae serovar Lai (strain 56601) (NCBI:txid189518)